Protein AF-0000000065782838 (afdb_homodimer)

pLDDT: mean 94.46, std 4.25, range [70.0, 98.88]

Foldseek 3Di:
DAEEEEEEEQVQLVQFALCQLVLVVVCVVVVYFYAYFYYNVVQLVVQCVVVVHDWDDDLQATQAAPVSQVSRCCCQQPPVQVVVQVSNVVDVFHADEEECVPVNQWAWDCDDCRSPQATATHDGDVVVSVVQSVGHHYYYYQWHAHPPVRDIHGYDRLRVSLVVLLVVLHAYEYADQDFAQDAPNDFALEDEPVRLVVCVVVVSQDHNRNCNLVSVNVSVVRRRNWYFYGHSNDRSVVVCVVVVNSTYYIYDD/DAEEEEEEEQVQLVQFALCQLVLVVVCVVVVYFYAYFYYNVVQLVVQCVVVVHDWDDDLQATQAAPVSQVSRCCCQQVPVQVVVQVSNVVDVFHADEEECVPVNQWAWDCDDCRSPQATATHDGDVVVSVVQSVGHHYYYYQWHAHPPVRDIHGYDRLRVSLVVLLVVLHAYEYADQDFAQDAPNDFALEDEPVRLVVCVVVVSQDHNRNCNLVSVNVSVVRRRNWYFYGHSNDRSVVVCVVVVNSTYYIYDD

Organism: Staphylococcus saprophyticus subsp. saprophyticus (strain ATCC 15305 / DSM 20229 / NCIMB 8711 / NCTC 7292 / S-41) (NCBI:txid342451)

Sequence (506 aa):
MNYIVIKIGGSTLTELHETTIDDIAQLKQQDLHPIIIHGGGPFINQALEQQGVDSLFEDGLRVTTDEVMSITSQILIGKVNPQLVSKMNDENIQSIGLNGIDAKLFDVEPLNEKYGYVGEPININTAVIDHLTEEYIPVIASIGRHKTSRHLYNINADTLAYKIAQTLNAPIYLLSDIPGVMIDNKVKATLNSEHIKNYIEQEQIYGGMIPKVQDAISAIEYGCQKVVIAAGNEAHVVERIRTGKGIGTTIVLMNYIVIKIGGSTLTELHETTIDDIAQLKQQDLHPIIIHGGGPFINQALEQQGVDSLFEDGLRVTTDEVMSITSQILIGKVNPQLVSKMNDENIQSIGLNGIDAKLFDVEPLNEKYGYVGEPININTAVIDHLTEEYIPVIASIGRHKTSRHLYNINADTLAYKIAQTLNAPIYLLSDIPGVMIDNKVKATLNSEHIKNYIEQEQIYGGMIPKVQDAISAIEYGCQKVVIAAGNEAHVVERIRTGKGIGTTIVL

Solvent-accessible surface area (backbone atoms only — not comparable to full-atom values): 25027 Å² total; per-residue (Å²): 130,57,47,34,32,36,33,41,31,32,77,15,64,86,51,44,25,76,41,39,56,54,36,53,48,49,39,44,74,70,70,31,35,50,36,36,28,34,46,38,59,60,60,37,52,52,52,30,55,74,71,72,43,86,86,49,72,57,97,74,34,65,44,20,48,74,70,50,42,54,52,40,41,22,38,32,49,20,43,48,33,51,51,52,26,40,60,44,40,74,41,102,42,38,20,34,48,43,36,19,48,34,51,55,35,23,35,44,43,74,68,49,76,87,31,41,36,26,28,41,76,39,73,70,36,61,68,59,52,56,60,47,43,75,76,28,35,46,34,32,25,42,40,28,31,23,82,83,83,62,46,68,25,48,33,57,35,68,59,46,43,35,52,53,15,18,76,64,50,11,35,34,42,38,26,26,85,44,60,27,55,52,51,94,88,32,67,37,57,64,40,32,63,65,54,49,52,51,32,41,73,68,62,53,42,52,75,62,51,41,60,54,53,52,46,48,48,52,21,42,75,60,40,20,67,38,41,34,32,24,32,29,59,35,77,38,37,59,50,34,54,74,72,63,44,96,61,24,15,34,51,44,125,133,57,48,35,31,36,33,41,29,31,78,16,64,86,51,44,26,76,40,39,54,53,36,52,48,49,38,44,75,70,68,32,36,53,35,37,29,35,46,39,59,63,60,39,53,53,52,31,54,75,70,73,43,88,84,48,70,56,96,73,35,65,45,20,47,74,70,50,42,54,53,40,42,22,38,34,48,21,45,49,32,52,50,53,28,40,60,44,41,74,41,105,40,39,20,33,48,43,36,18,48,32,53,54,35,23,35,42,42,74,68,48,75,89,31,41,38,26,27,42,78,39,73,69,36,61,66,60,54,55,61,47,43,72,73,30,34,46,34,32,26,44,39,28,31,26,81,82,83,62,46,66,25,48,33,57,37,67,58,47,43,36,53,52,15,18,74,65,50,11,34,33,40,39,27,26,84,43,59,27,55,51,50,94,88,31,66,38,59,64,40,31,61,66,54,49,53,50,34,41,74,68,61,53,41,54,74,61,50,42,61,54,53,52,47,47,50,52,21,42,77,60,40,20,68,38,41,34,32,23,31,29,58,36,79,39,38,58,51,34,52,73,72,64,44,95,61,24,15,34,50,46,125

InterPro domains:
  IPR001048 Aspartate/glutamate/uridylate kinase [PF00696] (3-230)
  IPR004662 Acetylglutamate kinase family [PIRSF000728] (2-251)
  IPR004662 Acetylglutamate kinase family [TIGR00761] (4-229)
  IPR036393 Acetylglutamate kinase-like superfamily [G3DSA:3.40.1160.10] (1-252)
  IPR036393 Acetylglutamate kinase-like superfamily [SSF53633] (1-252)
  IPR037528 Acetylglutamate kinase ArgB [MF_00082] (1-246)

Nearest PDB structures (foldseek):
  2rd5-assembly1_B  TM=9.410E-01  e=3.868E-27  Arabidopsis thaliana
  2x2w-assembly1_A  TM=8.677E-01  e=3.237E-22  Escherichia coli BL21(DE3)
  3l86-assembly1_A  TM=9.434E-01  e=1.888E-20  Streptococcus mutans UA159
  3t7b-assembly1_B-2  TM=8.669E-01  e=2.186E-21  Yersinia pestis CO92
  3t7b-assembly1_A-2  TM=8.508E-01  e=1.569E-20  Yersinia pestis CO92

Secondary structure (DSSP, 8-state):
--EEEEEE-HHHHTT--HHHHHHHHHHHHTT-EEEEEE--HHHHHHHHHHTTPPP-EETTEE-B-HHHHHHHHHHIIIIIHHHHHHHHHTTT--EEEE-TTGGG--EEEE--GGGBSEEEEES--HHHHHHHHTT-EEEEESEEE-TTT--EEEE-HHHHHHHHHHHHT--EEEEESSSS-EETTEE-SEE-HHHHHHHHHTTSS-TTHHHHHHHHHHHHHTT---EEEEETTSTTHHHHHHTT-S-SEEE--/--EEEEEE-HHHHTT--HHHHHHHHHHHHTT-EEEEEE--HHHHHHHHHHTTPPP-EETTEE-B-HHHHHHHHHHIIIIIHHHHHHHHHTTT--EEEE-TTGGG--EEEE--GGGBSEEEEES--HHHHHHHHTT-EEEEESEEE-TTT--EEEE-HHHHHHHHHHHHT--EEEEESSSS-EETTEE-SEE-HHHHHHHHHTTSS-TTHHHHHHHHHHHHHTT---EEEEETTSTTHHHHHHTT-S-SEEE--

Structure (mmCIF, N/CA/C/O backbone):
data_AF-0000000065782838-model_v1
#
loop_
_entity.id
_entity.type
_entity.pdbx_description
1 polymer 'Acetylglutamate kinase'
#
loop_
_atom_site.group_PDB
_atom_site.id
_atom_site.type_symbol
_atom_site.label_atom_id
_atom_site.label_alt_id
_atom_site.label_comp_id
_atom_site.label_asym_id
_atom_site.label_entity_id
_atom_site.label_seq_id
_atom_site.pdbx_PDB_ins_code
_atom_site.Cartn_x
_atom_site.Cartn_y
_atom_site.Cartn_z
_atom_site.occupancy
_atom_site.B_iso_or_equiv
_atom_site.auth_seq_id
_atom_site.auth_comp_id
_atom_site.auth_asym_id
_atom_site.auth_atom_id
_atom_site.pdbx_PDB_model_num
ATOM 1 N N . MET A 1 1 ? 20.719 13.578 5.742 1 70 1 MET A N 1
ATOM 2 C CA . MET A 1 1 ? 19.828 13.867 4.617 1 70 1 MET A CA 1
ATOM 3 C C . MET A 1 1 ? 18.859 14.992 4.973 1 70 1 MET A C 1
ATOM 5 O O . MET A 1 1 ? 18.531 15.188 6.145 1 70 1 MET A O 1
ATOM 9 N N . ASN A 1 2 ? 18.594 15.914 4.078 1 92.75 2 ASN A N 1
ATOM 10 C CA . ASN A 1 2 ? 17.734 17.078 4.293 1 92.75 2 ASN A CA 1
ATOM 11 C C . ASN A 1 2 ? 16.266 16.734 4.043 1 92.75 2 ASN A C 1
ATOM 13 O O . ASN A 1 2 ? 15.758 16.922 2.938 1 92.75 2 ASN A O 1
ATOM 17 N N . TYR A 1 3 ? 15.586 16.203 5.113 1 97.69 3 TYR A N 1
ATOM 18 C CA . TYR A 1 3 ? 14.195 15.773 5.031 1 97.69 3 TYR A CA 1
ATOM 19 C C . TYR A 1 3 ? 13.242 16.953 5.223 1 97.69 3 TYR A C 1
ATOM 21 O O . TYR A 1 3 ? 13.562 17.906 5.938 1 97.69 3 TYR A O 1
ATOM 29 N N . ILE A 1 4 ? 12.133 16.875 4.598 1 97.88 4 ILE A N 1
ATOM 30 C CA . ILE A 1 4 ? 10.992 17.75 4.828 1 97.88 4 ILE A CA 1
ATOM 31 C C . ILE A 1 4 ? 9.719 16.922 4.961 1 97.88 4 ILE A C 1
ATOM 33 O O . ILE A 1 4 ? 9.367 16.172 4.047 1 97.88 4 ILE A O 1
ATOM 37 N N . VAL A 1 5 ? 9.047 17.031 6.059 1 98.44 5 VAL A N 1
ATOM 38 C CA . VAL A 1 5 ? 7.801 16.297 6.27 1 98.44 5 VAL A CA 1
ATOM 39 C C . VAL A 1 5 ? 6.613 17.172 5.891 1 98.44 5 VAL A C 1
ATOM 41 O O . VAL A 1 5 ? 6.512 18.328 6.328 1 98.44 5 VAL A O 1
ATOM 44 N N . ILE A 1 6 ? 5.766 16.703 5.027 1 98.25 6 ILE A N 1
ATOM 45 C CA . ILE A 1 6 ? 4.57 17.422 4.59 1 98.25 6 ILE A CA 1
ATOM 46 C C . ILE A 1 6 ? 3.332 16.578 4.891 1 98.25 6 ILE A C 1
ATOM 48 O O . ILE A 1 6 ? 3.201 15.453 4.398 1 98.25 6 ILE A O 1
ATOM 52 N N . LYS A 1 7 ? 2.498 17.094 5.719 1 98.06 7 LYS A N 1
ATOM 53 C CA . LYS A 1 7 ? 1.219 16.453 6 1 98.06 7 LYS A CA 1
ATOM 54 C C . LYS A 1 7 ? 0.087 17.109 5.223 1 98.06 7 LYS A C 1
ATOM 56 O O . LYS A 1 7 ? -0.084 18.344 5.277 1 98.06 7 LYS A O 1
ATOM 61 N N . ILE A 1 8 ? -0.619 16.328 4.5 1 97.44 8 ILE A N 1
ATOM 62 C CA . ILE A 1 8 ? -1.781 16.797 3.76 1 97.44 8 ILE A CA 1
ATOM 63 C C . ILE A 1 8 ? -3.061 16.297 4.422 1 97.44 8 ILE A C 1
ATOM 65 O O . ILE A 1 8 ? -3.334 15.094 4.422 1 97.44 8 ILE A O 1
ATOM 69 N N . GLY A 1 9 ? -3.832 17.234 4.902 1 94.12 9 GLY A N 1
ATOM 70 C CA . GLY A 1 9 ? -5.078 16.875 5.559 1 94.12 9 GLY A CA 1
ATOM 71 C C . GLY A 1 9 ? -6.086 16.234 4.621 1 94.12 9 GLY A C 1
ATOM 72 O O . GLY A 1 9 ? -6.133 16.562 3.434 1 94.12 9 GLY A O 1
ATOM 73 N N . GLY A 1 10 ? -6.934 15.352 5.184 1 90.31 10 GLY A N 1
ATOM 74 C CA . GLY A 1 10 ? -7.957 14.688 4.391 1 90.31 10 GLY A CA 1
ATOM 75 C C . GLY A 1 10 ? -8.906 15.656 3.709 1 90.31 10 GLY A C 1
ATOM 76 O O . GLY A 1 10 ? -9.242 15.484 2.535 1 90.31 10 GLY A O 1
ATOM 77 N N . SER A 1 11 ? -9.289 16.656 4.434 1 87.56 11 SER A N 1
ATOM 78 C CA . SER A 1 11 ? -10.219 17.656 3.904 1 87.56 11 SER A CA 1
ATOM 79 C C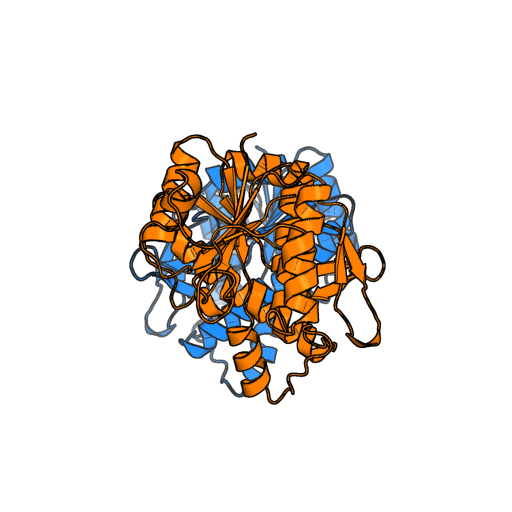 . SER A 1 11 ? -9.57 18.5 2.824 1 87.56 11 SER A C 1
ATOM 81 O O . SER A 1 11 ? -10.258 19.156 2.037 1 87.56 11 SER A O 1
ATOM 83 N N . THR A 1 12 ? -8.25 18.5 2.854 1 90 12 THR A N 1
ATOM 84 C CA . THR A 1 12 ? -7.492 19.344 1.938 1 90 12 THR A CA 1
ATOM 85 C C . THR A 1 12 ? -7.168 18.594 0.651 1 90 12 THR A C 1
ATOM 87 O O . THR A 1 12 ? -6.867 19.203 -0.374 1 90 12 THR A O 1
ATOM 90 N N . LEU A 1 13 ? -7.273 17.328 0.635 1 90.94 13 LEU A N 1
ATOM 91 C CA . LEU A 1 13 ? -6.852 16.5 -0.49 1 90.94 13 LEU A CA 1
ATOM 92 C C . LEU A 1 13 ? -7.641 16.844 -1.747 1 90.94 13 LEU A C 1
ATOM 94 O O . LEU A 1 13 ? -7.086 16.859 -2.85 1 90.94 13 LEU A O 1
ATOM 98 N N . THR A 1 14 ? -8.945 17.172 -1.581 1 88.25 14 THR A N 1
ATOM 99 C CA . THR A 1 14 ? -9.805 17.438 -2.729 1 88.25 14 THR A CA 1
ATOM 100 C C . THR A 1 14 ? -9.594 18.875 -3.227 1 88.25 14 THR A C 1
ATOM 102 O O . THR A 1 14 ? -9.922 19.188 -4.375 1 88.25 14 THR A O 1
ATOM 105 N N . GLU A 1 15 ? -9.047 19.75 -2.346 1 91.19 15 GLU A N 1
ATOM 106 C CA . GLU A 1 15 ? -8.875 21.156 -2.703 1 91.19 15 GLU A CA 1
ATOM 107 C C . GLU A 1 15 ? -7.402 21.547 -2.736 1 91.19 15 GLU A C 1
ATOM 109 O O . GLU A 1 15 ? -7.066 22.734 -2.703 1 91.19 15 GLU A O 1
ATOM 114 N N . LEU A 1 16 ? -6.605 20.531 -2.707 1 93.19 16 LEU A N 1
ATOM 115 C CA . LEU A 1 16 ? -5.172 20.781 -2.77 1 93.19 16 LEU A CA 1
ATOM 116 C C . LEU A 1 16 ? -4.809 21.531 -4.051 1 93.19 16 LEU A C 1
ATOM 118 O O . LEU A 1 16 ? -5.188 21.109 -5.145 1 93.19 16 LEU A O 1
ATOM 122 N N . HIS A 1 17 ? -4.164 22.625 -3.893 1 93.25 17 HIS A N 1
ATOM 123 C CA . HIS A 1 17 ? -3.785 23.375 -5.082 1 93.25 17 HIS A CA 1
ATOM 124 C C . HIS A 1 17 ? -2.869 22.562 -5.988 1 93.25 17 HIS A C 1
ATOM 126 O O . HIS A 1 17 ? -1.977 21.859 -5.504 1 93.25 17 HIS A O 1
ATOM 132 N N . GLU A 1 18 ? -2.979 22.656 -7.219 1 90.12 18 GLU A N 1
ATOM 133 C CA . GLU A 1 18 ? -2.266 21.828 -8.188 1 90.12 18 GLU A CA 1
ATOM 134 C C . GLU A 1 18 ? -0.762 22.078 -8.125 1 90.12 18 GLU A C 1
ATOM 136 O O . GLU A 1 18 ? 0.031 21.156 -8.359 1 90.12 18 GLU A O 1
ATOM 141 N N . THR A 1 19 ? -0.393 23.281 -7.672 1 95.25 19 THR A N 1
ATOM 142 C CA . THR A 1 19 ? 1.021 23.641 -7.668 1 95.25 19 THR A CA 1
ATOM 143 C C . THR A 1 19 ? 1.737 23 -6.484 1 95.25 19 THR A C 1
ATOM 145 O O . THR A 1 19 ? 2.969 23 -6.418 1 95.25 19 THR A O 1
ATOM 148 N N . THR A 1 20 ? 0.929 22.453 -5.531 1 95.44 20 THR A N 1
ATOM 149 C CA . THR A 1 20 ? 1.546 21.812 -4.379 1 95.44 20 THR A CA 1
ATOM 150 C C . THR A 1 20 ? 2.426 20.641 -4.82 1 95.44 20 THR A C 1
ATOM 152 O O . THR A 1 20 ? 3.549 20.484 -4.34 1 95.44 20 THR A O 1
ATOM 155 N N . ILE A 1 21 ? 1.979 19.906 -5.738 1 94.31 21 ILE A N 1
ATOM 156 C CA . ILE A 1 21 ? 2.713 18.734 -6.23 1 94.31 21 ILE A CA 1
ATOM 157 C C . ILE A 1 21 ? 3.951 19.203 -6.996 1 94.31 21 ILE A C 1
ATOM 159 O O . ILE A 1 21 ? 5.02 18.594 -6.879 1 94.31 21 ILE A O 1
ATOM 163 N N . ASP A 1 22 ? 3.795 20.25 -7.73 1 94.62 22 ASP A N 1
ATOM 164 C CA . ASP A 1 22 ? 4.938 20.844 -8.422 1 94.62 22 ASP A CA 1
ATOM 165 C C . ASP A 1 22 ? 6.016 21.281 -7.426 1 94.62 22 ASP A C 1
ATOM 167 O O . ASP A 1 22 ? 7.207 21.062 -7.664 1 94.62 22 ASP A O 1
ATOM 171 N N . ASP A 1 23 ? 5.559 21.906 -6.398 1 95.75 23 ASP A N 1
ATOM 172 C CA . ASP A 1 23 ? 6.484 22.344 -5.355 1 95.75 23 ASP A CA 1
ATOM 173 C C . ASP A 1 23 ? 7.246 21.156 -4.762 1 95.75 23 ASP A C 1
ATOM 175 O O . ASP A 1 23 ? 8.453 21.25 -4.527 1 95.75 23 ASP A O 1
ATOM 179 N N . ILE A 1 24 ? 6.551 20.109 -4.508 1 95.44 24 ILE A N 1
ATOM 180 C CA . ILE A 1 24 ? 7.141 18.906 -3.914 1 95.44 24 ILE A CA 1
ATOM 181 C C . ILE A 1 24 ? 8.156 18.297 -4.875 1 95.44 24 ILE A C 1
ATOM 183 O O . ILE A 1 24 ? 9.25 17.891 -4.461 1 95.44 24 ILE A O 1
ATOM 187 N N . ALA A 1 25 ? 7.824 18.281 -6.141 1 93.5 25 ALA A N 1
ATOM 188 C CA . ALA A 1 25 ? 8.742 17.797 -7.164 1 93.5 25 ALA A CA 1
ATOM 189 C C . ALA A 1 25 ? 10.039 18.594 -7.176 1 93.5 25 ALA A C 1
ATOM 191 O O . ALA A 1 25 ? 11.125 18.047 -7.34 1 93.5 25 ALA A O 1
ATOM 192 N N . GLN A 1 26 ? 9.875 19.875 -6.992 1 93.81 26 GLN A N 1
ATOM 193 C CA . GLN A 1 26 ? 11.031 20.766 -7.008 1 93.81 26 GLN A CA 1
ATOM 194 C C . GLN A 1 26 ? 11.938 20.5 -5.812 1 93.81 26 GLN A C 1
ATOM 196 O O . GLN A 1 26 ? 13.156 20.641 -5.914 1 93.81 26 GLN A O 1
ATOM 201 N N . LEU A 1 27 ? 11.328 20.156 -4.66 1 94.69 27 LEU A N 1
ATOM 202 C CA . LEU A 1 27 ? 12.141 19.812 -3.496 1 94.69 27 LEU A CA 1
ATOM 203 C C . LEU A 1 27 ? 13.086 18.656 -3.814 1 94.69 27 LEU A C 1
ATOM 205 O O . LEU A 1 27 ? 14.273 18.719 -3.49 1 94.69 27 LEU A O 1
ATOM 209 N N . LYS A 1 28 ? 12.516 17.656 -4.418 1 91.94 28 LYS A N 1
ATOM 210 C CA . LYS A 1 28 ? 13.305 16.469 -4.766 1 91.94 28 LYS A CA 1
ATOM 211 C C . LYS A 1 28 ? 14.422 16.828 -5.742 1 91.94 28 LYS A C 1
ATOM 213 O O . LYS A 1 28 ? 15.547 16.328 -5.621 1 91.94 28 LYS A O 1
ATOM 218 N N . GLN A 1 29 ? 14.133 17.688 -6.656 1 90.38 29 GLN A N 1
ATOM 219 C CA . GLN A 1 29 ? 15.117 18.125 -7.641 1 90.38 29 GLN A CA 1
ATOM 220 C C . GLN A 1 29 ? 16.25 18.891 -6.977 1 90.38 29 GLN A C 1
ATOM 222 O O . GLN A 1 29 ? 17.375 18.938 -7.492 1 90.38 29 GLN A O 1
ATOM 227 N N . GLN A 1 30 ? 16.016 19.5 -5.844 1 92.38 30 GLN A N 1
ATOM 228 C CA . GLN A 1 30 ? 17 20.281 -5.098 1 92.38 30 GLN A CA 1
ATOM 229 C C . GLN A 1 30 ? 17.719 19.406 -4.066 1 92.38 30 GLN A C 1
ATOM 231 O O . GLN A 1 30 ? 18.328 19.922 -3.133 1 92.38 30 GLN A O 1
ATOM 236 N N . ASP A 1 31 ? 17.547 18.094 -4.176 1 91.94 31 ASP A N 1
ATOM 237 C CA . ASP A 1 31 ? 18.219 17.078 -3.348 1 91.94 31 ASP A CA 1
ATOM 238 C C . ASP A 1 31 ? 17.703 17.125 -1.911 1 91.94 31 ASP A C 1
ATOM 240 O O . ASP A 1 31 ? 18.453 16.922 -0.964 1 91.94 31 ASP A O 1
ATOM 244 N N . LEU A 1 32 ? 16.484 17.641 -1.789 1 95.19 32 LEU A N 1
ATOM 245 C CA . LEU A 1 32 ? 15.758 17.484 -0.535 1 95.19 32 LEU A CA 1
ATOM 246 C C . LEU A 1 32 ? 14.898 16.219 -0.56 1 95.19 32 LEU A C 1
ATOM 248 O O . LEU A 1 32 ? 14.695 15.625 -1.619 1 95.19 32 LEU A O 1
ATOM 252 N N . HIS A 1 33 ? 14.5 15.766 0.561 1 97.19 33 HIS A N 1
ATOM 253 C CA . HIS A 1 33 ? 13.805 14.492 0.68 1 97.19 33 HIS A CA 1
ATOM 254 C C . HIS A 1 33 ? 12.453 14.656 1.364 1 97.19 33 HIS A C 1
ATOM 256 O O . HIS A 1 33 ? 12.336 14.461 2.576 1 97.19 33 HIS A O 1
ATOM 262 N N . PRO A 1 34 ? 11.438 15.023 0.542 1 97.94 34 PRO A N 1
ATOM 263 C CA . PRO A 1 34 ? 10.102 15.164 1.125 1 97.94 34 PRO A CA 1
ATOM 264 C C . PRO A 1 34 ? 9.477 13.82 1.501 1 97.94 34 PRO A C 1
ATOM 266 O O . PRO A 1 34 ? 9.672 12.828 0.796 1 97.94 34 PRO A O 1
ATOM 269 N N . ILE A 1 35 ? 8.82 13.773 2.574 1 98.69 35 ILE A N 1
ATOM 270 C CA . ILE A 1 35 ? 8.008 12.664 3.066 1 98.69 35 ILE A CA 1
ATOM 271 C C . ILE A 1 35 ? 6.57 13.133 3.27 1 98.69 35 ILE A C 1
ATOM 273 O O . ILE A 1 35 ? 6.316 14.086 4.004 1 98.69 35 ILE A O 1
ATOM 277 N N . ILE A 1 36 ? 5.637 12.477 2.631 1 98.56 36 ILE A N 1
ATOM 278 C CA . ILE A 1 36 ? 4.246 12.922 2.65 1 98.56 36 ILE A CA 1
ATOM 279 C C . ILE A 1 36 ? 3.432 12.023 3.58 1 98.56 36 ILE A C 1
ATOM 281 O O . ILE A 1 36 ? 3.525 10.797 3.508 1 98.56 36 ILE A O 1
ATOM 285 N N . ILE A 1 37 ? 2.752 12.586 4.488 1 98.69 37 ILE A N 1
ATOM 286 C CA . ILE A 1 37 ? 1.753 11.906 5.309 1 98.69 37 ILE A CA 1
ATOM 287 C C . ILE A 1 37 ? 0.365 12.461 4.992 1 98.69 37 ILE A C 1
ATOM 289 O O . ILE A 1 37 ? 0.19 13.672 4.855 1 98.69 37 ILE A O 1
ATOM 293 N N . HIS A 1 38 ? -0.56 11.586 4.82 1 98.19 38 HIS A N 1
ATOM 294 C CA . HIS A 1 38 ? -1.877 12.102 4.477 1 98.19 38 HIS A CA 1
ATOM 295 C C . HIS A 1 38 ? -2.938 11.617 5.461 1 98.19 38 HIS A C 1
ATOM 297 O O . HIS A 1 38 ? -2.787 10.547 6.062 1 98.19 38 HIS A O 1
ATOM 303 N N . GLY A 1 39 ? -3.98 12.438 5.602 1 96 39 GLY A N 1
ATOM 304 C CA . GLY A 1 39 ? -5.195 12.023 6.281 1 96 39 GLY A CA 1
ATOM 305 C C . GLY A 1 39 ? -6.223 11.414 5.344 1 96 39 GLY A C 1
ATOM 306 O O . GLY A 1 39 ? -5.875 10.891 4.289 1 96 39 GLY A O 1
ATOM 307 N N . GLY A 1 40 ? -7.469 11.359 5.852 1 96.12 40 GLY A N 1
ATOM 308 C CA . GLY A 1 40 ? -8.523 10.828 5.012 1 96.12 40 GLY A CA 1
ATOM 309 C C . GLY A 1 40 ? -9.891 10.859 5.672 1 96.12 40 GLY A C 1
ATOM 310 O O . GLY A 1 40 ? -10.781 10.086 5.309 1 96.12 40 GLY A O 1
ATOM 311 N N . GLY A 1 41 ? -10.078 11.734 6.656 1 94.56 41 GLY A N 1
ATOM 312 C CA . GLY A 1 41 ? -11.281 11.789 7.477 1 94.56 41 GLY A CA 1
ATOM 313 C C . GLY A 1 41 ? -12.555 11.789 6.66 1 94.56 41 GLY A C 1
ATOM 314 O O . GLY A 1 41 ? -13.422 10.93 6.863 1 94.56 41 GLY A O 1
ATOM 315 N N . PRO A 1 42 ? -12.719 12.766 5.738 1 94.81 42 PRO A N 1
ATOM 316 C CA . PRO A 1 42 ? -13.945 12.828 4.949 1 94.81 42 PRO A CA 1
ATOM 317 C C . PRO A 1 42 ? -14.227 11.539 4.18 1 94.81 42 PRO A C 1
ATOM 319 O O . PRO A 1 42 ? -15.383 11.133 4.043 1 94.81 42 PRO A O 1
ATOM 322 N N . PHE A 1 43 ? -13.203 10.867 3.697 1 95.56 43 PHE A N 1
ATOM 323 C CA . PHE A 1 43 ? -13.359 9.641 2.926 1 95.56 43 PHE A CA 1
ATOM 324 C C . PHE A 1 43 ? -13.773 8.484 3.826 1 95.56 43 PHE A C 1
ATOM 326 O O . PHE A 1 43 ? -14.586 7.645 3.434 1 95.56 43 PHE A O 1
ATOM 333 N N . ILE A 1 44 ? -13.141 8.445 4.984 1 96.75 44 ILE A N 1
ATOM 334 C CA . ILE A 1 44 ? -13.531 7.434 5.961 1 96.75 44 ILE A CA 1
ATOM 335 C C . ILE A 1 44 ? -14.992 7.625 6.348 1 96.75 44 ILE A C 1
ATOM 337 O O . ILE A 1 44 ? -15.766 6.664 6.379 1 96.75 44 ILE A O 1
ATOM 341 N N . ASN A 1 45 ? -15.383 8.914 6.609 1 96.56 45 ASN A N 1
ATOM 342 C CA . ASN A 1 45 ? -16.766 9.219 6.977 1 96.56 45 ASN A CA 1
ATOM 343 C C . ASN A 1 45 ? -17.75 8.75 5.906 1 96.56 45 ASN A C 1
ATOM 345 O O . ASN A 1 45 ? -18.766 8.141 6.223 1 96.56 45 ASN A O 1
ATOM 349 N N . GLN A 1 46 ? -17.453 9.07 4.699 1 95.31 46 GLN A N 1
ATOM 350 C CA . GLN A 1 46 ? -18.312 8.688 3.588 1 95.31 46 GLN A CA 1
ATOM 351 C C . GLN A 1 46 ? -18.453 7.168 3.5 1 95.31 46 GLN A C 1
ATOM 353 O O . GLN A 1 46 ? -19.562 6.652 3.285 1 95.31 46 GLN A O 1
ATOM 358 N N . ALA A 1 47 ? -17.344 6.438 3.625 1 93.81 47 ALA A N 1
ATOM 359 C CA . ALA A 1 47 ? -17.375 4.98 3.539 1 93.81 47 ALA A CA 1
ATOM 360 C C . ALA A 1 47 ? -18.172 4.375 4.684 1 93.81 47 ALA A C 1
ATOM 362 O O . ALA A 1 47 ? -18.953 3.434 4.48 1 93.81 47 ALA A O 1
ATOM 363 N N . LEU A 1 48 ? -17.969 4.895 5.926 1 96.31 48 LEU A N 1
ATOM 364 C CA . LEU A 1 48 ? -18.719 4.426 7.082 1 96.31 48 LEU A CA 1
ATOM 365 C C . LEU A 1 48 ? -20.219 4.633 6.871 1 96.31 48 LEU A C 1
ATOM 367 O O . LEU A 1 48 ? -21.016 3.723 7.117 1 96.31 48 LEU A O 1
ATOM 371 N N . GLU A 1 49 ? -20.562 5.789 6.367 1 96.06 49 GLU A N 1
ATOM 372 C CA . GLU A 1 49 ? -21.969 6.102 6.094 1 96.06 49 GLU A CA 1
ATOM 373 C C . GLU A 1 49 ? -22.547 5.145 5.062 1 96.06 49 GLU A C 1
ATOM 375 O O . GLU A 1 49 ? -23.656 4.621 5.246 1 96.06 49 GLU A O 1
ATOM 380 N N . GLN A 1 50 ? -21.875 4.914 4.031 1 90.81 50 GLN A N 1
ATOM 381 C CA . GLN A 1 50 ? -22.328 4.043 2.949 1 90.81 50 GLN A CA 1
ATOM 382 C C . GLN A 1 50 ? -22.547 2.617 3.443 1 90.81 50 GLN A C 1
ATOM 384 O O . GLN A 1 50 ? -23.391 1.894 2.926 1 90.81 50 GLN A O 1
ATOM 389 N N . GLN A 1 51 ? -21.781 2.24 4.402 1 90.94 51 GLN A N 1
ATOM 390 C CA . GLN A 1 51 ? -21.859 0.871 4.898 1 90.94 51 GLN A CA 1
ATOM 391 C C . GLN A 1 51 ? -22.75 0.783 6.133 1 90.94 51 GLN A C 1
ATOM 393 O O . GLN A 1 51 ? -22.859 -0.278 6.754 1 90.94 51 GLN A O 1
ATOM 398 N N . GLY A 1 52 ? -23.281 1.893 6.598 1 93.56 52 GLY A N 1
ATOM 399 C CA . GLY A 1 52 ? -24.203 1.939 7.719 1 93.56 52 GLY A CA 1
ATOM 400 C C . GLY A 1 52 ? -23.516 1.815 9.062 1 93.56 52 GLY A C 1
ATOM 401 O O . GLY A 1 52 ? -24.094 1.295 10.016 1 93.56 52 GLY A O 1
ATOM 402 N N . VAL A 1 53 ? -22.281 2.17 9.133 1 95.38 53 VAL A N 1
ATOM 403 C CA . VAL A 1 53 ? -21.5 2.113 10.367 1 95.38 53 VAL A CA 1
ATOM 404 C C . VAL A 1 53 ? -21.406 3.508 10.984 1 95.38 53 VAL A C 1
ATOM 406 O O . VAL A 1 53 ? -21.094 4.477 10.297 1 95.38 53 VAL A O 1
ATOM 409 N N . ASP A 1 54 ? -21.688 3.66 12.25 1 94.5 54 ASP A N 1
ATOM 410 C CA . ASP A 1 54 ? -21.672 4.953 12.93 1 94.5 54 ASP A CA 1
ATOM 411 C C . ASP A 1 54 ? -20.25 5.469 13.086 1 94.5 54 ASP A C 1
ATOM 413 O O . ASP A 1 54 ? -19.328 4.695 13.367 1 94.5 54 ASP A O 1
ATOM 417 N N . SER A 1 55 ? -20.141 6.727 12.844 1 92.81 55 SER A N 1
ATOM 418 C CA . SER A 1 55 ? -18.891 7.418 13.125 1 92.81 55 SER A CA 1
ATOM 419 C C . SER A 1 55 ? -18.953 8.164 14.453 1 92.81 55 SER A C 1
ATOM 421 O O . SER A 1 55 ? -19.812 9.039 14.633 1 92.81 55 SER A O 1
ATOM 423 N N . LEU A 1 56 ? -18.125 7.809 15.406 1 94.56 56 LEU A N 1
ATOM 424 C CA . LEU A 1 56 ? -18.078 8.445 16.719 1 94.56 56 LEU A CA 1
ATOM 425 C C . LEU A 1 56 ? -16.703 9.047 16.984 1 94.56 56 LEU A C 1
ATOM 427 O O . LEU A 1 56 ? -15.68 8.445 16.641 1 94.56 56 LEU A O 1
ATOM 431 N N . PHE A 1 57 ? -16.719 10.18 17.594 1 92.75 57 PHE A N 1
ATOM 432 C CA . PHE A 1 57 ? -15.484 10.844 18.016 1 92.75 57 PHE A CA 1
ATOM 433 C C . PHE A 1 57 ? -15.492 11.117 19.516 1 92.75 57 PHE A C 1
ATOM 435 O O . PHE A 1 57 ? -16.531 11.484 20.078 1 92.75 57 PHE A O 1
ATOM 442 N N . GLU A 1 58 ? -14.383 10.867 20.094 1 91.31 58 GLU A N 1
ATOM 443 C CA . GLU A 1 58 ? -14.133 11.18 21.484 1 91.31 58 GLU A CA 1
ATOM 444 C C . GLU A 1 58 ? -12.766 11.844 21.672 1 91.31 58 GLU A C 1
ATOM 446 O O . GLU A 1 58 ? -11.75 11.328 21.219 1 91.31 58 GLU A O 1
ATOM 451 N N . ASP A 1 59 ? -12.711 13.055 22.266 1 84.88 59 ASP A N 1
ATOM 452 C CA . ASP A 1 59 ? -11.484 13.812 22.5 1 84.88 59 ASP A CA 1
ATOM 453 C C . ASP A 1 59 ? -10.766 14.141 21.203 1 84.88 59 ASP A C 1
ATOM 455 O O . ASP A 1 59 ? -9.539 14.086 21.125 1 84.88 59 ASP A O 1
ATOM 459 N N . GLY A 1 60 ? -11.523 14.273 20.141 1 83.88 60 GLY A N 1
ATOM 460 C CA . GLY A 1 60 ? -10.969 14.648 18.859 1 83.88 60 GLY A CA 1
ATOM 461 C C . GLY A 1 60 ? -10.445 13.469 18.062 1 83.88 60 GLY A C 1
ATOM 462 O O . GLY A 1 60 ? -9.891 13.641 16.969 1 83.88 60 GLY A O 1
ATOM 463 N N . LEU A 1 61 ? -10.656 12.289 18.641 1 91.38 61 LEU A N 1
ATOM 464 C CA . LEU A 1 61 ? -10.164 11.078 18 1 91.38 61 LEU A CA 1
ATOM 465 C C . LEU A 1 61 ? -11.32 10.203 17.531 1 91.38 61 LEU A C 1
ATOM 467 O O . LEU A 1 61 ? -12.336 10.078 18.219 1 91.38 61 LEU A O 1
ATOM 471 N N . ARG A 1 62 ? -11.164 9.648 16.406 1 94.12 62 ARG A N 1
ATOM 472 C CA . ARG A 1 62 ? -12.18 8.711 15.922 1 94.12 62 ARG A CA 1
ATOM 473 C C . ARG A 1 62 ? -12.164 7.422 16.734 1 94.12 62 ARG A C 1
ATOM 475 O O . ARG A 1 62 ? -11.156 6.711 16.766 1 94.12 62 ARG A O 1
ATOM 482 N N . VAL A 1 63 ? -13.273 7.199 17.406 1 97.31 63 VAL A N 1
ATOM 483 C CA . VAL A 1 63 ? -13.398 5.906 18.078 1 97.31 63 VAL A CA 1
ATOM 484 C C . VAL A 1 63 ? -13.375 4.785 17.031 1 97.31 63 VAL A C 1
ATOM 486 O O . VAL A 1 63 ? -14.188 4.777 16.109 1 97.31 63 VAL A O 1
ATOM 489 N N . THR A 1 64 ? -12.453 3.848 17.172 1 98.06 64 THR A N 1
ATOM 490 C CA . THR A 1 64 ? -12.195 2.881 16.125 1 98.06 64 THR A CA 1
ATOM 491 C C . THR A 1 64 ? -12.461 1.46 16.609 1 98.06 64 THR A C 1
ATOM 493 O O . THR A 1 64 ? -11.57 0.811 17.156 1 98.06 64 THR A O 1
ATOM 496 N N . THR A 1 65 ? -13.664 0.971 16.375 1 97.94 65 THR A N 1
ATOM 497 C CA . THR A 1 65 ? -14.008 -0.429 16.609 1 97.94 65 THR A CA 1
ATOM 498 C C . THR A 1 65 ? -13.391 -1.318 15.531 1 97.94 65 THR A C 1
ATOM 500 O O . THR A 1 65 ? -12.758 -0.823 14.602 1 97.94 65 THR A O 1
ATOM 503 N N . ASP A 1 66 ? -13.586 -2.607 15.656 1 96.38 66 ASP A N 1
ATOM 504 C CA . ASP A 1 66 ? -13.062 -3.539 14.664 1 96.38 66 ASP A CA 1
ATOM 505 C C . ASP A 1 66 ? -13.609 -3.219 13.273 1 96.38 66 ASP A C 1
ATOM 507 O O . ASP A 1 66 ? -12.859 -3.211 12.289 1 96.38 66 ASP A O 1
ATOM 511 N N . GLU A 1 67 ? -14.883 -2.973 13.219 1 95.56 67 GLU A N 1
ATOM 512 C CA . GLU A 1 67 ? -15.539 -2.664 11.953 1 95.56 67 GLU A CA 1
ATOM 513 C C . GLU A 1 67 ? -15.031 -1.347 11.375 1 95.56 67 GLU A C 1
ATOM 515 O O . GLU A 1 67 ? -14.742 -1.259 10.18 1 95.56 67 GLU A O 1
ATOM 520 N N . VAL A 1 68 ? -14.883 -0.315 12.234 1 97.69 68 VAL A N 1
ATOM 521 C CA . VAL A 1 68 ? -14.383 0.991 11.812 1 97.69 68 VAL A CA 1
ATOM 522 C C . VAL A 1 68 ? -12.938 0.866 11.336 1 97.69 68 VAL A C 1
ATOM 524 O O . VAL A 1 68 ? -12.547 1.494 10.352 1 97.69 68 VAL A O 1
ATOM 527 N N . MET A 1 69 ? -12.18 0.004 11.992 1 97.38 69 MET A N 1
ATOM 528 C CA . MET A 1 69 ? -10.773 -0.199 11.633 1 97.38 69 MET A CA 1
ATOM 529 C C . MET A 1 69 ? -10.656 -0.803 10.242 1 97.38 69 MET A C 1
ATOM 531 O O . MET A 1 69 ? -9.82 -0.374 9.445 1 97.38 69 MET A O 1
ATOM 535 N N . SER A 1 70 ? -11.445 -1.776 10 1 94.5 70 SER A N 1
ATOM 536 C CA . SER A 1 70 ? -11.43 -2.43 8.695 1 94.5 70 SER A CA 1
ATOM 537 C C . SER A 1 70 ? -11.727 -1.438 7.578 1 94.5 70 SER A C 1
ATOM 539 O O . SER A 1 70 ? -11.008 -1.386 6.582 1 94.5 70 SER A O 1
ATOM 541 N N . ILE A 1 71 ? -12.719 -0.628 7.742 1 94.88 71 ILE A N 1
ATOM 542 C CA . ILE A 1 71 ? -13.133 0.352 6.742 1 94.88 71 ILE A CA 1
ATOM 543 C C . ILE A 1 71 ? -12.07 1.438 6.617 1 94.88 71 ILE A C 1
ATOM 545 O O . ILE A 1 71 ? -11.68 1.812 5.504 1 94.88 71 ILE A O 1
ATOM 549 N N . THR A 1 72 ? -11.562 1.893 7.77 1 97.31 72 THR A N 1
ATOM 550 C CA . THR A 1 72 ? -10.555 2.951 7.801 1 97.31 72 THR A CA 1
ATOM 551 C C . THR A 1 72 ? -9.289 2.516 7.074 1 97.31 72 THR A C 1
ATOM 553 O O . THR A 1 72 ? -8.758 3.256 6.246 1 97.31 72 THR A O 1
ATOM 556 N N . SER A 1 73 ? -8.844 1.325 7.355 1 97 73 SER A N 1
ATOM 557 C CA . SER A 1 73 ? -7.629 0.818 6.727 1 97 73 SER A CA 1
ATOM 558 C C . SER A 1 73 ? -7.801 0.679 5.219 1 97 73 SER A C 1
ATOM 560 O O . SER A 1 73 ? -6.934 1.094 4.449 1 97 73 SER A O 1
ATOM 562 N N . GLN A 1 74 ? -8.914 0.114 4.773 1 94.56 74 GLN A N 1
ATOM 563 C CA . GLN A 1 74 ? -9.18 -0.079 3.352 1 94.56 74 GLN A CA 1
ATOM 564 C C . GLN A 1 74 ? -9.242 1.257 2.617 1 94.56 74 GLN A C 1
ATOM 566 O O . GLN A 1 74 ? -8.742 1.378 1.497 1 94.56 74 GLN A O 1
ATOM 571 N N . ILE A 1 75 ? -9.805 2.236 3.309 1 96.5 75 ILE A N 1
ATOM 572 C CA . ILE A 1 75 ? -9.992 3.531 2.664 1 96.5 75 ILE A CA 1
ATOM 573 C C . ILE A 1 75 ? -8.664 4.277 2.596 1 96.5 75 ILE A C 1
ATOM 575 O O . ILE A 1 75 ? -8.281 4.785 1.54 1 96.5 75 ILE A O 1
ATOM 579 N N . LEU A 1 76 ? -7.922 4.328 3.691 1 98.31 76 LEU A N 1
ATOM 580 C CA . LEU A 1 76 ? -6.676 5.086 3.717 1 98.31 76 LEU A CA 1
ATOM 581 C C . LEU A 1 76 ? -5.621 4.43 2.834 1 98.31 76 LEU A C 1
ATOM 583 O O . LEU A 1 76 ? -4.961 5.105 2.039 1 98.31 76 LEU A O 1
ATOM 587 N N . ILE A 1 77 ? -5.492 3.115 2.893 1 98.25 77 ILE A N 1
ATOM 588 C CA . ILE A 1 77 ? -4.445 2.391 2.182 1 98.25 77 ILE A CA 1
ATOM 589 C C . ILE A 1 77 ? -4.891 2.119 0.747 1 98.25 77 ILE A C 1
ATOM 591 O O . ILE A 1 77 ? -4.09 2.227 -0.188 1 98.25 77 ILE A O 1
ATOM 595 N N . GLY A 1 78 ? -6.152 1.862 0.579 1 97 78 GLY A N 1
ATOM 596 C CA . GLY A 1 78 ? -6.613 1.315 -0.687 1 97 78 GLY A CA 1
ATOM 597 C C . GLY A 1 78 ? -7.215 2.363 -1.605 1 97 78 GLY A C 1
ATOM 598 O O . GLY A 1 78 ? -7.391 2.121 -2.801 1 97 78 GLY A O 1
ATOM 599 N N . LYS A 1 79 ? -7.543 3.496 -1.101 1 96.06 79 LYS A N 1
ATOM 600 C CA . LYS A 1 79 ? -8.195 4.512 -1.92 1 96.06 79 LYS A CA 1
ATOM 601 C C . LYS A 1 79 ? -7.449 5.84 -1.848 1 96.06 79 LYS A C 1
ATOM 603 O O . LYS A 1 79 ? -6.965 6.344 -2.863 1 96.06 79 LYS A O 1
ATOM 608 N N . VAL A 1 80 ? -7.273 6.371 -0.671 1 97.31 80 VAL A N 1
ATOM 609 C CA . VAL A 1 80 ? -6.734 7.719 -0.522 1 97.31 80 VAL A CA 1
ATOM 610 C C . VAL A 1 80 ? -5.254 7.723 -0.899 1 97.31 80 VAL A C 1
ATOM 612 O O . VAL A 1 80 ? -4.812 8.562 -1.689 1 97.31 80 VAL A O 1
ATOM 615 N N . ASN A 1 81 ? -4.512 6.797 -0.317 1 98.31 81 ASN A N 1
ATOM 616 C CA . ASN A 1 81 ? -3.072 6.738 -0.544 1 98.31 81 ASN A CA 1
ATOM 617 C C . ASN A 1 81 ? -2.744 6.559 -2.023 1 98.31 81 ASN A C 1
ATOM 619 O O . ASN A 1 81 ? -2.016 7.363 -2.605 1 98.31 81 ASN A O 1
ATOM 623 N N . PRO A 1 82 ? -3.328 5.527 -2.697 1 97.19 82 PRO A N 1
ATOM 624 C CA . PRO A 1 82 ? -3.002 5.359 -4.117 1 97.19 82 PRO A CA 1
ATOM 625 C C . PRO A 1 82 ? -3.414 6.562 -4.961 1 97.19 82 PRO A C 1
ATOM 627 O O . PRO A 1 82 ? -2.762 6.875 -5.961 1 97.19 82 PRO A O 1
ATOM 630 N N . GLN A 1 83 ? -4.508 7.246 -4.582 1 94.75 83 GLN A N 1
ATOM 631 C CA . GLN A 1 83 ? -4.934 8.43 -5.316 1 94.75 83 GLN A CA 1
ATOM 632 C C . GLN A 1 83 ? -3.887 9.539 -5.238 1 94.75 83 GLN A C 1
ATOM 634 O O . GLN A 1 83 ? -3.566 10.172 -6.246 1 94.75 83 GLN A O 1
ATOM 639 N N . LEU A 1 84 ? -3.402 9.773 -4.059 1 95.75 84 LEU A N 1
ATOM 640 C CA . LEU A 1 84 ? -2.385 10.805 -3.887 1 95.75 84 LEU A CA 1
ATOM 641 C C . LEU A 1 84 ? -1.087 10.406 -4.582 1 95.75 84 LEU A C 1
ATOM 643 O O . LEU A 1 84 ? -0.451 11.234 -5.238 1 95.75 84 LEU A O 1
ATOM 647 N N . VAL A 1 85 ? -0.663 9.141 -4.496 1 96.81 85 VAL A N 1
ATOM 648 C CA . VAL A 1 85 ? 0.527 8.633 -5.172 1 96.81 85 VAL A CA 1
ATOM 649 C C . VAL A 1 85 ? 0.383 8.812 -6.68 1 96.81 85 VAL A C 1
ATOM 651 O O . VAL A 1 85 ? 1.333 9.219 -7.355 1 96.81 85 VAL A O 1
ATOM 654 N N . SER A 1 86 ? -0.816 8.516 -7.152 1 94.31 86 SER A N 1
ATOM 655 C CA . SER A 1 86 ? -1.093 8.68 -8.578 1 94.31 86 SER A CA 1
ATOM 656 C C . SER A 1 86 ? -0.894 10.133 -9.016 1 94.31 86 SER A C 1
ATOM 658 O O . SER A 1 86 ? -0.252 10.398 -10.031 1 94.31 86 SER A O 1
ATOM 660 N N . LYS A 1 87 ? -1.462 11.016 -8.227 1 92 87 LYS A N 1
ATOM 661 C CA . LYS A 1 87 ? -1.342 12.438 -8.539 1 92 87 LYS A CA 1
ATOM 662 C C . LYS A 1 87 ? 0.12 12.883 -8.539 1 92 87 LYS A C 1
ATOM 664 O O . LYS A 1 87 ? 0.541 13.648 -9.406 1 92 87 LYS A O 1
ATOM 669 N N . MET A 1 88 ? 0.866 12.398 -7.629 1 93.75 88 MET A N 1
ATOM 670 C CA . MET A 1 88 ? 2.283 12.734 -7.531 1 93.75 88 MET A CA 1
ATOM 671 C C . MET A 1 88 ? 3.055 12.188 -8.727 1 93.75 88 MET A C 1
ATOM 673 O O . MET A 1 88 ? 3.873 12.891 -9.32 1 93.75 88 MET A O 1
ATOM 677 N N . ASN A 1 89 ? 2.764 10.961 -9.078 1 93.81 89 ASN A N 1
ATOM 678 C CA . ASN A 1 89 ? 3.502 10.281 -10.141 1 93.81 89 ASN A CA 1
ATOM 679 C C . ASN A 1 89 ? 3.145 10.844 -11.516 1 93.81 89 ASN A C 1
ATOM 681 O O . ASN A 1 89 ? 3.84 10.578 -12.5 1 93.81 89 ASN A O 1
ATOM 685 N N . ASP A 1 90 ? 2.051 11.586 -11.578 1 89.12 90 ASP A N 1
ATOM 686 C CA . ASP A 1 90 ? 1.691 12.258 -12.828 1 89.12 90 ASP A CA 1
ATOM 687 C C . ASP A 1 90 ? 2.693 13.359 -13.164 1 89.12 90 ASP A C 1
ATOM 689 O O . ASP A 1 90 ? 2.775 13.797 -14.312 1 89.12 90 ASP A O 1
ATOM 693 N N . GLU A 1 91 ? 3.369 13.648 -12.125 1 83.25 91 GLU A N 1
ATOM 694 C CA . GLU A 1 91 ? 4.422 14.641 -12.328 1 83.25 91 GLU A CA 1
ATOM 695 C C . GLU A 1 91 ? 5.793 13.969 -12.438 1 83.25 91 GLU A C 1
ATOM 697 O O . GLU A 1 91 ? 5.891 12.742 -12.445 1 83.25 91 GLU A O 1
ATOM 702 N N . ASN A 1 92 ? 6.828 14.508 -12.891 1 76.94 92 ASN A N 1
ATOM 703 C CA . ASN A 1 92 ? 8.156 13.938 -13.109 1 76.94 92 ASN A CA 1
ATOM 704 C C . ASN A 1 92 ? 8.789 13.461 -11.805 1 76.94 92 ASN A C 1
ATOM 706 O O . ASN A 1 92 ? 9.984 13.672 -11.578 1 76.94 92 ASN A O 1
ATOM 710 N N . ILE A 1 93 ? 7.902 12.914 -10.875 1 84.69 93 ILE A N 1
ATOM 711 C CA . ILE A 1 93 ? 8.445 12.352 -9.648 1 84.69 93 ILE A CA 1
ATOM 712 C C . ILE A 1 93 ? 7.996 10.898 -9.5 1 84.69 93 ILE A C 1
ATOM 714 O O . ILE A 1 93 ? 7.02 10.477 -10.125 1 84.69 93 ILE A O 1
ATOM 718 N N . GLN A 1 94 ? 8.773 10.141 -8.758 1 93.5 94 GLN A N 1
ATOM 719 C CA . GLN A 1 94 ? 8.422 8.773 -8.391 1 93.5 94 GLN A CA 1
ATOM 720 C C . GLN A 1 94 ? 8.094 8.672 -6.902 1 93.5 94 GLN A C 1
ATOM 722 O O . GLN A 1 94 ? 8.961 8.883 -6.051 1 93.5 94 GLN A O 1
ATOM 727 N N . SER A 1 95 ? 6.859 8.43 -6.684 1 97.75 95 SER A N 1
ATOM 728 C CA . SER A 1 95 ? 6.406 8.266 -5.305 1 97.75 95 SER A CA 1
ATOM 729 C C . SER A 1 95 ? 5.891 6.852 -5.055 1 97.75 95 SER A C 1
ATOM 731 O O . SER A 1 95 ? 5.512 6.148 -5.992 1 97.75 95 SER A O 1
ATOM 733 N N . ILE A 1 96 ? 5.977 6.41 -3.787 1 98.38 96 ILE A N 1
ATOM 734 C CA . ILE A 1 96 ? 5.504 5.098 -3.367 1 98.38 96 ILE A CA 1
ATOM 735 C C . ILE A 1 96 ? 4.586 5.242 -2.156 1 98.38 96 ILE A C 1
ATOM 737 O O . ILE A 1 96 ? 4.875 6.016 -1.239 1 98.38 96 ILE A O 1
ATOM 741 N N . GLY A 1 97 ? 3.484 4.527 -2.283 1 98.62 97 GLY A N 1
ATOM 742 C CA . GLY A 1 97 ? 2.596 4.465 -1.135 1 98.62 97 GLY A CA 1
ATOM 743 C C . GLY A 1 97 ? 3.078 3.508 -0.06 1 98.62 97 GLY A C 1
ATOM 744 O O . GLY A 1 97 ? 3.576 2.422 -0.366 1 98.62 97 GLY A O 1
ATOM 745 N N . LEU A 1 98 ? 2.977 3.945 1.21 1 98.75 98 LEU A N 1
ATOM 746 C CA . LEU A 1 98 ? 3.371 3.129 2.354 1 98.75 98 LEU A CA 1
ATOM 747 C C . LEU A 1 98 ? 2.365 3.264 3.492 1 98.75 98 LEU A C 1
ATOM 749 O O . LEU A 1 98 ? 1.509 4.148 3.467 1 98.75 98 LEU A O 1
ATOM 753 N N . ASN A 1 99 ? 2.432 2.404 4.395 1 98.62 99 ASN A N 1
ATOM 754 C CA . ASN A 1 99 ? 1.804 2.459 5.711 1 98.62 99 ASN A CA 1
ATOM 755 C C . ASN A 1 99 ? 2.684 1.812 6.777 1 98.62 99 ASN A C 1
ATOM 757 O O . ASN A 1 99 ? 3.793 1.364 6.488 1 98.62 99 ASN A O 1
ATOM 761 N N . GLY A 1 100 ? 2.221 1.773 7.977 1 98.19 100 GLY A N 1
ATOM 762 C CA . GLY A 1 100 ? 3.053 1.309 9.07 1 98.19 100 GLY A CA 1
ATOM 763 C C . GLY A 1 100 ? 3.416 -0.161 8.969 1 98.19 100 GLY A C 1
ATOM 764 O O . GLY A 1 100 ? 4.363 -0.62 9.609 1 98.19 100 GLY A O 1
ATOM 765 N N . ILE A 1 101 ? 2.701 -0.957 8.156 1 97.25 101 ILE A N 1
ATOM 766 C CA . ILE A 1 101 ? 2.916 -2.391 8 1 97.25 101 ILE A CA 1
ATOM 767 C C . ILE A 1 101 ? 4.133 -2.633 7.109 1 97.25 101 ILE A C 1
ATOM 769 O O . ILE A 1 101 ? 4.891 -3.582 7.328 1 97.25 101 ILE A O 1
ATOM 773 N N . ASP A 1 102 ? 4.355 -1.767 6.156 1 98.25 102 ASP A N 1
ATOM 774 C CA . ASP A 1 102 ? 5.41 -1.902 5.156 1 98.25 102 ASP A CA 1
ATOM 775 C C . ASP A 1 102 ? 6.789 -1.784 5.797 1 98.25 102 ASP A C 1
ATOM 777 O O . ASP A 1 102 ? 7.113 -0.761 6.406 1 98.25 102 ASP A O 1
ATOM 781 N N . ALA A 1 103 ? 7.605 -2.85 5.727 1 97.38 103 ALA A N 1
ATOM 782 C CA . ALA A 1 103 ? 8.977 -2.9 6.219 1 97.38 103 ALA A CA 1
ATOM 783 C C . ALA A 1 103 ? 9.047 -2.527 7.695 1 97.38 103 ALA A C 1
ATOM 785 O O . ALA A 1 103 ? 10.047 -1.966 8.156 1 97.38 103 ALA A O 1
ATOM 786 N N . LYS A 1 104 ? 7.867 -2.762 8.383 1 96.25 104 LYS A N 1
ATOM 787 C CA . LYS A 1 104 ? 7.797 -2.41 9.797 1 96.25 104 LYS A CA 1
ATOM 788 C C . LYS A 1 104 ? 8.227 -0.963 10.023 1 96.25 104 LYS A C 1
ATOM 790 O O . LYS A 1 104 ? 9.078 -0.689 10.867 1 96.25 104 LYS A O 1
ATOM 795 N N . LEU A 1 105 ? 7.629 -0.034 9.266 1 97.88 105 LEU A N 1
ATOM 796 C CA . LEU A 1 105 ? 8.016 1.37 9.211 1 97.88 105 LEU A CA 1
ATOM 797 C C . LEU A 1 105 ? 7.949 2.012 10.586 1 97.88 105 LEU A C 1
ATOM 799 O O . LEU A 1 105 ? 8.781 2.859 10.93 1 97.88 105 LEU A O 1
ATOM 803 N N . PHE A 1 106 ? 6.988 1.618 11.398 1 98 106 PHE A N 1
ATOM 804 C CA . PHE A 1 106 ? 6.91 2.025 12.797 1 98 106 PHE A CA 1
ATOM 805 C C . PHE A 1 106 ? 6.082 1.031 13.602 1 98 106 PHE A C 1
ATOM 807 O O . PHE A 1 106 ? 5.316 0.25 13.039 1 98 106 PHE A O 1
ATOM 814 N N . ASP A 1 107 ? 6.25 1.071 14.875 1 97.19 107 ASP A N 1
ATOM 815 C CA . ASP A 1 107 ? 5.414 0.31 15.797 1 97.19 107 ASP A CA 1
ATOM 816 C C . ASP A 1 107 ? 4.305 1.183 16.375 1 97.19 107 ASP A C 1
ATOM 818 O O . ASP A 1 107 ? 4.262 2.391 16.141 1 97.19 107 ASP A O 1
ATOM 822 N N . VAL A 1 108 ? 3.4 0.521 17.078 1 97.75 108 VAL A N 1
ATOM 823 C CA . VAL A 1 108 ? 2.242 1.24 17.609 1 97.75 108 VAL A CA 1
ATOM 824 C C . VAL A 1 108 ? 2.09 0.962 19.094 1 97.75 108 VAL A C 1
ATOM 826 O O . VAL A 1 108 ? 2.287 -0.169 19.547 1 97.75 108 VAL A O 1
ATOM 829 N N . GLU A 1 109 ? 1.819 1.962 19.797 1 97.75 109 GLU A N 1
ATOM 830 C CA . GLU A 1 109 ? 1.353 1.851 21.172 1 97.75 109 GLU A CA 1
ATOM 831 C C . GLU A 1 109 ? -0.117 2.248 21.297 1 97.75 109 GLU A C 1
ATOM 833 O O . GLU A 1 109 ? -0.485 3.383 20.984 1 97.75 109 GLU A O 1
ATOM 838 N N . PRO A 1 110 ? -0.917 1.278 21.703 1 97.69 110 PRO A N 1
ATOM 839 C CA . PRO A 1 110 ? -2.328 1.631 21.875 1 97.69 110 PRO A CA 1
ATOM 840 C C . PRO A 1 110 ? -2.529 2.789 22.859 1 97.69 110 PRO A C 1
ATOM 842 O O . PRO A 1 110 ? -1.827 2.879 23.859 1 97.69 110 PRO A O 1
ATOM 845 N N . LEU A 1 111 ? -3.402 3.689 22.609 1 95.62 111 LEU A N 1
ATOM 846 C CA . LEU A 1 111 ? -3.664 4.836 23.484 1 95.62 111 LEU A CA 1
ATOM 847 C C . LEU A 1 111 ? -4.543 4.438 24.656 1 95.62 111 LEU A C 1
ATOM 849 O O . LEU A 1 111 ? -4.055 4.316 25.781 1 95.62 111 LEU A O 1
ATOM 853 N N . ASN A 1 112 ? -5.832 4.453 24.5 1 95.5 112 ASN A N 1
ATOM 854 C CA . ASN A 1 112 ? -6.816 4.098 25.531 1 95.5 112 ASN A CA 1
ATOM 855 C C . ASN A 1 112 ? -7.91 3.197 24.953 1 95.5 112 ASN A C 1
ATOM 857 O O . ASN A 1 112 ? -8.352 3.387 23.828 1 95.5 112 ASN A O 1
ATOM 861 N N . GLU A 1 113 ? -8.352 2.25 25.734 1 95.25 113 GLU A N 1
ATOM 862 C CA . GLU A 1 113 ? -9.367 1.3 25.297 1 95.25 113 GLU A CA 1
ATOM 863 C C . GLU A 1 113 ? -10.641 2.016 24.875 1 95.25 113 GLU A C 1
ATOM 865 O O . GLU A 1 113 ? -11.375 1.523 24.016 1 95.25 113 GLU A O 1
ATOM 870 N N . LYS A 1 114 ? -10.859 3.156 25.469 1 96.44 114 LYS A N 1
ATOM 871 C CA . LYS A 1 114 ? -12.094 3.879 25.172 1 96.44 114 LYS A CA 1
ATOM 872 C C . LYS A 1 114 ? -12.125 4.328 23.719 1 96.44 114 LYS A C 1
ATOM 874 O O . LYS A 1 114 ? -13.203 4.574 23.156 1 96.44 114 LYS A O 1
ATOM 879 N N . TYR A 1 115 ? -11.008 4.406 23.094 1 96.75 115 TYR A N 1
ATOM 880 C CA . TYR A 1 115 ? -10.953 4.836 21.703 1 96.75 115 TYR A CA 1
ATOM 881 C C . TYR A 1 115 ? -10.953 3.641 20.75 1 96.75 115 TYR A C 1
ATOM 883 O O . TYR A 1 115 ? -11.008 3.803 19.531 1 96.75 115 TYR A O 1
ATOM 891 N N . GLY A 1 116 ? -10.844 2.352 21.344 1 97.75 116 GLY A N 1
ATOM 892 C CA . GLY A 1 116 ? -10.703 1.171 20.5 1 97.75 116 GLY A CA 1
ATOM 893 C C . GLY A 1 116 ? -9.312 1.028 19.906 1 97.75 116 GLY A C 1
ATOM 894 O O . GLY A 1 116 ? -8.312 1.125 20.609 1 97.75 116 GLY A O 1
ATOM 895 N N . TYR A 1 117 ? -9.219 0.82 18.641 1 98.19 117 TYR A N 1
ATOM 896 C CA . TYR A 1 117 ? -7.957 0.568 17.953 1 98.19 117 TYR A CA 1
ATOM 897 C C . TYR A 1 117 ? -7.34 1.868 17.453 1 98.19 117 TYR A C 1
ATOM 899 O O . TYR A 1 117 ? -7.09 2.025 16.25 1 98.19 117 TYR A O 1
ATOM 907 N N . VAL A 1 118 ? -7.156 2.719 18.375 1 98 118 VAL A N 1
ATOM 908 C CA . VAL A 1 118 ? -6.426 3.965 18.172 1 98 118 VAL A CA 1
ATOM 909 C C . VAL A 1 118 ? -5.082 3.91 18.891 1 98 118 VAL A C 1
ATOM 911 O O . VAL A 1 118 ? -5.004 3.424 20.031 1 98 118 VAL A O 1
ATOM 914 N N . GLY A 1 119 ? -4.023 4.27 18.203 1 97.31 119 GLY A N 1
ATOM 915 C CA . GLY A 1 119 ? -2.711 4.207 18.828 1 97.31 119 GLY A CA 1
ATOM 916 C C . GLY A 1 119 ? -1.797 5.344 18.406 1 97.31 119 GLY A C 1
ATOM 917 O O . GLY A 1 119 ? -2.211 6.246 17.672 1 97.31 119 GLY A O 1
ATOM 918 N N . GLU A 1 120 ? -0.597 5.348 18.984 1 96.44 120 GLU A N 1
ATOM 919 C CA . GLU A 1 120 ? 0.461 6.293 18.641 1 96.44 120 GLU A CA 1
ATOM 920 C C . GLU A 1 120 ? 1.662 5.574 18.031 1 96.44 120 GLU A C 1
ATOM 922 O O . GLU A 1 120 ? 2.004 4.465 18.438 1 96.44 120 GLU A O 1
ATOM 927 N N . PRO A 1 121 ? 2.264 6.238 17.078 1 97.44 121 PRO A N 1
ATOM 928 C CA . PRO A 1 121 ? 3.445 5.617 16.469 1 97.44 121 PRO A CA 1
ATOM 929 C C . PRO A 1 121 ? 4.672 5.676 17.375 1 97.44 121 PRO A C 1
ATOM 931 O O . PRO A 1 121 ? 4.926 6.699 18.016 1 97.44 121 PRO A O 1
ATOM 934 N N . ILE A 1 122 ? 5.367 4.605 17.453 1 97.25 122 ILE A N 1
ATOM 935 C CA . ILE A 1 122 ? 6.633 4.547 18.172 1 97.25 122 ILE A CA 1
ATOM 936 C C . ILE A 1 122 ? 7.676 3.814 17.328 1 97.25 122 ILE A C 1
ATOM 938 O O . ILE A 1 122 ? 7.328 3.104 16.391 1 97.25 122 ILE A O 1
ATOM 942 N N . ASN A 1 123 ? 8.984 4.051 17.578 1 97.06 123 ASN A N 1
ATOM 943 C CA . ASN A 1 123 ? 10.086 3.34 16.953 1 97.06 123 ASN A CA 1
ATOM 944 C C . ASN A 1 123 ? 10.055 3.479 15.43 1 97.06 123 ASN A C 1
ATOM 946 O O . ASN A 1 123 ? 10.062 2.479 14.711 1 97.06 123 ASN A O 1
ATOM 950 N N . ILE A 1 124 ? 10.062 4.746 15 1 97.94 124 ILE A N 1
ATOM 951 C CA . ILE A 1 124 ? 10.109 5.02 13.57 1 97.94 124 ILE A CA 1
ATOM 952 C C . ILE A 1 124 ? 11.383 4.418 12.977 1 97.94 124 ILE A C 1
ATOM 954 O O . ILE A 1 124 ? 12.484 4.668 13.461 1 97.94 124 ILE A O 1
ATOM 958 N N . ASN A 1 125 ? 11.258 3.623 12 1 97.62 125 ASN A N 1
ATOM 959 C CA . ASN A 1 125 ? 12.383 2.979 11.328 1 97.62 125 ASN A CA 1
ATOM 960 C C . ASN A 1 125 ? 13.039 3.914 10.32 1 97.62 125 ASN A C 1
ATOM 962 O O . ASN A 1 125 ? 12.695 3.9 9.133 1 97.62 125 ASN A O 1
ATOM 966 N N . THR A 1 126 ? 14.047 4.645 10.734 1 97.88 126 THR A N 1
ATOM 967 C CA . THR A 1 126 ? 14.664 5.672 9.906 1 97.88 126 THR A CA 1
ATOM 968 C C . THR A 1 126 ? 15.453 5.043 8.766 1 97.88 126 THR A C 1
ATOM 970 O O . THR A 1 126 ? 15.656 5.672 7.723 1 97.88 126 THR A O 1
ATOM 973 N N . ALA A 1 127 ? 15.875 3.797 8.914 1 97.19 127 ALA A N 1
ATOM 974 C CA . ALA A 1 127 ? 16.609 3.117 7.852 1 97.19 127 ALA A CA 1
ATOM 975 C C . ALA A 1 127 ? 15.734 2.916 6.617 1 97.19 127 ALA A C 1
ATOM 977 O O . ALA A 1 127 ? 16.203 3.051 5.484 1 97.19 127 ALA A O 1
ATOM 978 N N . VAL A 1 128 ? 14.469 2.586 6.883 1 97.5 128 VAL A N 1
ATOM 979 C CA . VAL A 1 128 ? 13.516 2.408 5.793 1 97.5 128 VAL A CA 1
ATOM 980 C C . VAL A 1 128 ? 13.297 3.736 5.07 1 97.5 128 VAL A C 1
ATOM 982 O O . VAL A 1 128 ? 13.312 3.789 3.84 1 97.5 128 VAL A O 1
ATOM 985 N N . ILE A 1 129 ? 13.141 4.816 5.809 1 98.12 129 ILE A N 1
ATOM 986 C CA . ILE A 1 129 ? 12.93 6.148 5.25 1 98.12 129 ILE A CA 1
ATOM 987 C C . ILE A 1 129 ? 14.156 6.566 4.434 1 98.12 129 ILE A C 1
ATOM 989 O O . ILE A 1 129 ? 14.023 7.031 3.301 1 98.12 129 ILE A O 1
ATOM 993 N N . ASP A 1 130 ? 15.344 6.32 4.984 1 97.38 130 ASP A N 1
ATOM 994 C CA . ASP A 1 130 ? 16.594 6.68 4.316 1 97.38 130 ASP A CA 1
ATOM 995 C C . ASP A 1 130 ? 16.719 5.961 2.975 1 97.38 130 ASP A C 1
ATOM 997 O O . ASP A 1 130 ? 17.016 6.59 1.954 1 97.38 130 ASP A O 1
ATOM 1001 N N . HIS A 1 131 ? 16.484 4.723 3.018 1 97.12 131 HIS A N 1
ATOM 1002 C CA . HIS A 1 131 ? 16.656 3.928 1.808 1 97.12 131 HIS A CA 1
ATOM 1003 C C . HIS A 1 131 ? 15.656 4.352 0.732 1 97.12 131 HIS A C 1
ATOM 1005 O O . HIS A 1 131 ? 16.031 4.539 -0.428 1 97.12 131 HIS A O 1
ATOM 1011 N N . LEU A 1 132 ? 14.367 4.547 1.102 1 97.56 132 LEU A N 1
ATOM 1012 C CA . LEU A 1 132 ? 13.32 4.824 0.131 1 97.56 132 LEU A CA 1
ATOM 1013 C C . LEU A 1 132 ? 13.453 6.238 -0.427 1 97.56 132 LEU A C 1
ATOM 1015 O O . LEU A 1 132 ? 13.195 6.469 -1.61 1 97.56 132 LEU A O 1
ATOM 1019 N N . THR A 1 133 ? 13.906 7.184 0.377 1 96.75 133 THR A N 1
ATOM 1020 C CA . THR A 1 133 ? 13.945 8.578 -0.045 1 96.75 133 THR A CA 1
ATOM 1021 C C . THR A 1 133 ? 15.117 8.828 -0.987 1 96.75 133 THR A C 1
ATOM 1023 O O . THR A 1 133 ? 15.195 9.883 -1.624 1 96.75 133 THR A O 1
ATOM 1026 N N . GLU A 1 134 ? 16.016 7.832 -1.074 1 93.94 134 GLU A N 1
ATOM 1027 C CA . GLU A 1 134 ? 17.078 7.934 -2.062 1 93.94 134 GLU A CA 1
ATOM 1028 C C . GLU A 1 134 ? 16.516 8.039 -3.477 1 93.94 134 GLU A C 1
ATOM 1030 O O . GLU A 1 134 ? 17.078 8.742 -4.32 1 93.94 134 GLU A O 1
ATOM 1035 N N . GLU A 1 135 ? 15.383 7.359 -3.691 1 94.5 135 GLU A N 1
ATOM 1036 C CA . GLU A 1 135 ? 14.875 7.285 -5.059 1 94.5 135 GLU A CA 1
ATOM 1037 C C . GLU A 1 135 ? 13.43 7.773 -5.141 1 94.5 135 GLU A C 1
ATOM 1039 O O . GLU A 1 135 ? 13 8.273 -6.184 1 94.5 135 GLU A O 1
ATOM 1044 N N . TYR A 1 136 ? 12.703 7.695 -4.062 1 97.31 136 TYR A N 1
ATOM 1045 C CA . TYR A 1 136 ? 11.266 7.902 -4.141 1 97.31 136 TYR A CA 1
ATOM 1046 C C . TYR A 1 136 ? 10.805 8.938 -3.115 1 97.31 136 TYR A C 1
ATOM 1048 O O . TYR A 1 136 ? 11.531 9.242 -2.17 1 97.31 136 TYR A O 1
ATOM 1056 N N . ILE A 1 137 ? 9.68 9.461 -3.311 1 97.94 137 ILE A N 1
ATOM 1057 C CA . ILE A 1 137 ? 8.953 10.211 -2.285 1 97.94 137 ILE A CA 1
ATOM 1058 C C . ILE A 1 137 ? 7.953 9.289 -1.59 1 97.94 137 ILE A C 1
ATOM 1060 O O . ILE A 1 137 ? 6.977 8.852 -2.201 1 97.94 137 ILE A O 1
ATOM 1064 N N . PRO A 1 138 ? 8.188 8.984 -0.31 1 98.56 138 PRO A N 1
ATOM 1065 C CA . PRO A 1 138 ? 7.215 8.164 0.406 1 98.56 138 PRO A CA 1
ATOM 1066 C C . PRO A 1 138 ? 5.918 8.906 0.715 1 98.56 138 PRO A C 1
ATOM 1068 O O . PRO A 1 138 ? 5.957 10.062 1.146 1 98.56 138 PRO A O 1
ATOM 1071 N N . VAL A 1 139 ? 4.82 8.305 0.404 1 98.75 139 VAL A N 1
ATOM 1072 C CA . VAL A 1 139 ? 3.488 8.758 0.785 1 98.75 139 VAL A CA 1
ATOM 1073 C C . VAL A 1 139 ? 2.877 7.785 1.788 1 98.75 139 VAL A C 1
ATOM 1075 O O . VAL A 1 139 ? 2.564 6.645 1.442 1 98.75 139 VAL A O 1
ATOM 1078 N N . ILE A 1 140 ? 2.672 8.242 3.006 1 98.88 140 ILE A N 1
ATOM 1079 C CA . ILE A 1 140 ? 2.441 7.312 4.105 1 98.88 140 ILE A CA 1
ATOM 1080 C C . ILE A 1 140 ? 1.02 7.484 4.637 1 98.88 140 ILE A C 1
ATOM 1082 O O . ILE A 1 140 ? 0.625 8.586 5.031 1 98.88 140 ILE A O 1
ATOM 1086 N N . ALA A 1 141 ? 0.245 6.379 4.566 1 98.75 141 ALA A N 1
ATOM 1087 C CA . ALA A 1 141 ? -1.041 6.324 5.258 1 98.75 141 ALA A CA 1
ATOM 1088 C C . ALA A 1 141 ? -0.85 6.059 6.75 1 98.75 141 ALA A C 1
ATOM 1090 O O . ALA A 1 141 ? 0.053 5.316 7.145 1 98.75 141 ALA A O 1
ATOM 1091 N N . SER A 1 142 ? -1.707 6.578 7.578 1 98.19 142 SER A N 1
ATOM 1092 C CA . SER A 1 142 ? -1.527 6.578 9.023 1 98.19 142 SER A CA 1
ATOM 1093 C C . SER A 1 142 ? -2.184 5.355 9.664 1 98.19 142 SER A C 1
ATOM 1095 O O . SER A 1 142 ? -2.959 5.488 10.617 1 98.19 142 SER A O 1
ATOM 1097 N N . ILE A 1 143 ? -1.847 4.191 9.188 1 98.56 143 ILE A N 1
ATOM 1098 C CA . ILE A 1 143 ? -2.244 2.896 9.734 1 98.56 143 ILE A CA 1
ATOM 1099 C C . ILE A 1 143 ? -1.007 2.127 10.188 1 98.56 143 ILE A C 1
ATOM 1101 O O . ILE A 1 143 ? -0.006 2.066 9.469 1 98.56 143 ILE A O 1
ATOM 1105 N N . GLY A 1 144 ? -1.029 1.643 11.375 1 97.75 144 GLY A N 1
ATOM 1106 C CA . GLY A 1 144 ? 0.071 0.842 11.891 1 97.75 144 GLY A CA 1
ATOM 1107 C C . GLY A 1 144 ? -0.375 -0.494 12.453 1 97.75 144 GLY A C 1
ATOM 1108 O O . GLY A 1 144 ? -1.574 -0.769 12.539 1 97.75 144 GLY A O 1
ATOM 1109 N N . ARG A 1 145 ? 0.554 -1.266 12.672 1 96.62 145 ARG A N 1
ATOM 1110 C CA . ARG A 1 145 ? 0.305 -2.586 13.25 1 96.62 145 ARG A CA 1
ATOM 1111 C C . ARG A 1 145 ? 1.086 -2.777 14.539 1 96.62 145 ARG A C 1
ATOM 1113 O O . ARG A 1 145 ? 2.295 -2.539 14.586 1 96.62 145 ARG A O 1
ATOM 1120 N N . HIS A 1 146 ? 0.318 -3.24 15.531 1 96.5 146 HIS A N 1
ATOM 1121 C CA . HIS A 1 146 ? 0.967 -3.527 16.812 1 96.5 146 HIS A CA 1
ATOM 1122 C C . HIS A 1 146 ? 1.842 -4.773 16.703 1 96.5 146 HIS A C 1
ATOM 1124 O O . HIS A 1 146 ? 1.387 -5.82 16.25 1 96.5 146 HIS A O 1
ATOM 1130 N N . LYS A 1 147 ? 3.035 -4.707 17.234 1 90.75 147 LYS A N 1
ATOM 1131 C CA . LYS A 1 147 ? 4.047 -5.738 17.031 1 90.75 147 LYS A CA 1
ATOM 1132 C C . LYS A 1 147 ? 3.629 -7.059 17.672 1 90.75 147 LYS A C 1
ATOM 1134 O O . LYS A 1 147 ? 3.867 -8.133 17.109 1 90.75 147 LYS A O 1
ATOM 1139 N N . THR A 1 148 ? 2.973 -7 18.781 1 90.81 148 THR A N 1
ATOM 1140 C CA . THR A 1 148 ? 2.689 -8.211 19.547 1 90.81 148 THR A CA 1
ATOM 1141 C C . THR A 1 148 ? 1.304 -8.75 19.219 1 90.81 148 THR A C 1
ATOM 1143 O O . THR A 1 148 ? 1.163 -9.906 18.812 1 90.81 148 THR A O 1
ATOM 1146 N N . SER A 1 149 ? 0.29 -7.902 19.297 1 92.69 149 SER A N 1
ATOM 1147 C CA . SER A 1 149 ? -1.074 -8.367 19.062 1 92.69 149 SER A CA 1
ATOM 1148 C C . SER A 1 149 ? -1.35 -8.547 17.578 1 92.69 149 SER A C 1
ATOM 1150 O O . SER A 1 149 ? -2.322 -9.203 17.188 1 92.69 149 SER A O 1
ATOM 1152 N N . ARG A 1 150 ? -0.577 -7.855 16.719 1 91.62 150 ARG A N 1
ATOM 1153 C CA . ARG A 1 150 ? -0.679 -7.906 15.258 1 91.62 150 ARG A CA 1
ATOM 1154 C C . ARG A 1 150 ? -1.95 -7.219 14.773 1 91.62 150 ARG A C 1
ATOM 1156 O O . ARG A 1 150 ? -2.295 -7.301 13.594 1 91.62 150 ARG A O 1
ATOM 1163 N N . HIS A 1 151 ? -2.637 -6.508 15.688 1 95.12 151 HIS A N 1
ATOM 1164 C CA . HIS A 1 151 ? -3.822 -5.75 15.305 1 95.12 151 HIS A CA 1
ATOM 1165 C C . HIS A 1 151 ? -3.439 -4.438 14.625 1 95.12 151 HIS A C 1
ATOM 1167 O O . HIS A 1 151 ? -2.418 -3.834 14.961 1 95.12 151 HIS A O 1
ATOM 1173 N N . LEU A 1 152 ? -4.312 -4.047 13.695 1 97.19 152 LEU A N 1
ATOM 1174 C CA . LEU A 1 152 ? -4.148 -2.744 13.062 1 97.19 152 LEU A CA 1
ATOM 1175 C C . LEU A 1 152 ? -4.656 -1.631 13.977 1 97.19 152 LEU A C 1
ATOM 1177 O O . LEU A 1 152 ? -5.633 -1.819 14.711 1 97.19 152 LEU A O 1
ATOM 1181 N N . TYR A 1 153 ? -4 -0.546 13.953 1 98.31 153 TYR A N 1
ATOM 1182 C CA . TYR A 1 153 ? -4.398 0.629 14.719 1 98.31 153 TYR A CA 1
ATOM 1183 C C . TYR A 1 153 ? -4.484 1.86 13.82 1 98.31 153 TYR A C 1
ATOM 1185 O O . TYR A 1 153 ? -3.666 2.031 12.914 1 98.31 153 TYR A O 1
ATOM 1193 N N . ASN A 1 154 ? -5.508 2.619 14.102 1 98 154 ASN A N 1
ATOM 1194 C CA . ASN A 1 154 ? -5.68 3.943 13.508 1 98 154 ASN A CA 1
ATOM 1195 C C . ASN A 1 154 ? -4.816 4.988 14.211 1 98 154 ASN A C 1
ATOM 1197 O O . ASN A 1 154 ? -4.914 5.164 15.43 1 98 154 ASN A O 1
ATOM 1201 N N . ILE A 1 155 ? -3.988 5.625 13.422 1 97.19 155 ILE A N 1
ATOM 1202 C CA . ILE A 1 155 ? -3.098 6.645 13.969 1 97.19 155 ILE A CA 1
ATOM 1203 C C . ILE A 1 155 ? -3.518 8.023 13.453 1 97.19 155 ILE A C 1
ATOM 1205 O O . ILE A 1 155 ? -3.828 8.188 12.273 1 97.19 155 ILE A O 1
ATOM 1209 N N . ASN A 1 156 ? -3.592 8.992 14.359 1 94.5 156 ASN A N 1
ATOM 1210 C CA . ASN A 1 156 ? -3.787 10.367 13.906 1 94.5 156 ASN A CA 1
ATOM 1211 C C . ASN A 1 156 ? -2.684 10.805 12.945 1 94.5 156 ASN A C 1
ATOM 1213 O O . ASN A 1 156 ? -1.499 10.695 13.273 1 94.5 156 ASN A O 1
ATOM 1217 N N . ALA A 1 157 ? -3.098 11.297 11.805 1 95.81 157 ALA A N 1
ATOM 1218 C CA . ALA A 1 157 ? -2.123 11.594 10.758 1 95.81 157 ALA A CA 1
ATOM 1219 C C . ALA A 1 157 ? -1.187 12.719 11.18 1 95.81 157 ALA A C 1
ATOM 1221 O O . ALA A 1 157 ? -0.009 12.734 10.812 1 95.81 157 ALA A O 1
ATOM 1222 N N . ASP A 1 158 ? -1.669 13.742 11.93 1 94.62 158 ASP A N 1
ATOM 1223 C CA . ASP A 1 158 ? -0.811 14.805 12.438 1 94.62 158 ASP A CA 1
ATOM 1224 C C . ASP A 1 158 ? 0.235 14.25 13.406 1 94.62 158 ASP A C 1
ATOM 1226 O O . ASP A 1 158 ? 1.416 14.594 13.312 1 94.62 158 ASP A O 1
ATOM 1230 N N . THR A 1 159 ? -0.208 13.375 14.281 1 94.06 159 THR A N 1
ATOM 1231 C CA . THR A 1 159 ? 0.687 12.773 15.266 1 94.06 159 THR A CA 1
ATOM 1232 C C . THR A 1 159 ? 1.789 11.977 14.57 1 94.06 159 THR A C 1
ATOM 1234 O O . THR A 1 159 ? 2.957 12.055 14.961 1 94.06 159 THR A O 1
ATOM 1237 N N . LEU A 1 160 ? 1.403 11.211 13.562 1 97.12 160 LEU A N 1
ATOM 1238 C CA . LEU A 1 160 ? 2.396 10.453 12.812 1 97.12 160 LEU A CA 1
ATOM 1239 C C . LEU A 1 160 ? 3.41 11.383 12.156 1 97.12 160 LEU A C 1
ATOM 1241 O O . LEU A 1 160 ? 4.617 11.141 12.227 1 97.12 160 LEU A O 1
ATOM 1245 N N . ALA A 1 161 ? 2.912 12.438 11.539 1 97.75 161 ALA A N 1
ATOM 1246 C CA . ALA A 1 161 ? 3.781 13.391 10.867 1 97.75 161 ALA A CA 1
ATOM 1247 C C . ALA A 1 161 ? 4.754 14.039 11.844 1 97.75 161 ALA A C 1
ATOM 1249 O O . ALA A 1 161 ? 5.945 14.164 11.555 1 97.75 161 ALA A O 1
ATOM 1250 N N . TYR A 1 162 ? 4.254 14.406 13.008 1 96.56 162 TYR A N 1
ATOM 1251 C CA . TYR A 1 162 ? 5.094 15.016 14.031 1 96.56 162 TYR A CA 1
ATOM 1252 C C . TYR A 1 162 ? 6.172 14.039 14.5 1 96.56 162 TYR A C 1
ATOM 1254 O O . TYR A 1 162 ? 7.332 14.422 14.656 1 96.56 162 TYR A O 1
ATOM 1262 N N . LYS A 1 163 ? 5.789 12.82 14.734 1 96.75 163 LYS A N 1
ATOM 1263 C CA . LYS A 1 163 ? 6.734 11.82 15.219 1 96.75 163 LYS A CA 1
ATOM 1264 C C . LYS A 1 163 ? 7.852 11.578 14.203 1 96.75 163 LYS A C 1
ATOM 1266 O O . LYS A 1 163 ? 9.016 11.453 14.57 1 96.75 163 LYS A O 1
ATOM 1271 N N . ILE A 1 164 ? 7.484 11.523 12.93 1 98.06 164 ILE A N 1
ATOM 1272 C CA . ILE A 1 164 ? 8.477 11.328 11.883 1 98.06 164 ILE A CA 1
ATOM 1273 C C . ILE A 1 164 ? 9.398 12.547 11.805 1 98.06 164 ILE A C 1
ATOM 1275 O O . ILE A 1 164 ? 10.617 12.406 11.75 1 98.06 164 ILE A O 1
ATOM 1279 N N . ALA A 1 165 ? 8.82 13.734 11.852 1 97.31 165 ALA A N 1
ATOM 1280 C CA . ALA A 1 165 ? 9.602 14.969 11.789 1 97.31 165 ALA A CA 1
ATOM 1281 C C . ALA A 1 165 ? 10.562 15.07 12.969 1 97.31 165 ALA A C 1
ATOM 1283 O O . ALA A 1 165 ? 11.727 15.453 12.805 1 97.31 165 ALA A O 1
ATOM 1284 N N . GLN A 1 166 ? 10.062 14.695 14.125 1 95.81 166 GLN A N 1
ATOM 1285 C CA . GLN A 1 166 ? 10.883 14.703 15.328 1 95.81 166 GLN A CA 1
ATOM 1286 C C . GLN A 1 166 ? 12.055 13.734 15.203 1 95.81 166 GLN A C 1
ATOM 1288 O O . GLN A 1 166 ? 13.195 14.078 15.531 1 95.81 166 GLN A O 1
ATOM 1293 N N . THR A 1 167 ? 11.773 12.57 14.758 1 96.81 167 THR A N 1
ATOM 1294 C CA . THR A 1 167 ? 12.766 11.508 14.664 1 96.81 167 THR A CA 1
ATOM 1295 C C . THR A 1 167 ? 13.859 11.867 13.664 1 96.81 167 THR A C 1
ATOM 1297 O O . THR A 1 167 ? 15.031 11.547 13.875 1 96.81 167 THR A O 1
ATOM 1300 N N . LEU A 1 168 ? 13.484 12.617 12.641 1 97.38 168 LEU A N 1
ATOM 1301 C CA . LEU A 1 168 ? 14.414 12.93 11.562 1 97.38 168 LEU A CA 1
ATOM 1302 C C . LEU A 1 168 ? 15.016 14.32 11.742 1 97.38 168 LEU A C 1
ATOM 1304 O O . LEU A 1 168 ? 15.82 14.766 10.922 1 97.38 168 LEU A O 1
ATOM 1308 N N . ASN A 1 169 ? 14.594 15.023 12.805 1 96.44 169 ASN A N 1
ATOM 1309 C CA . ASN A 1 169 ? 14.984 16.422 12.992 1 96.44 169 ASN A CA 1
ATOM 1310 C C . ASN A 1 169 ? 14.703 17.25 11.742 1 96.44 169 ASN A C 1
ATOM 1312 O O . ASN A 1 169 ? 15.586 17.938 11.242 1 96.44 169 ASN A O 1
ATOM 1316 N N . ALA A 1 170 ? 13.5 17.125 11.25 1 97.25 170 ALA A N 1
ATOM 1317 C CA . ALA A 1 170 ? 13.086 17.75 10 1 97.25 170 ALA A CA 1
ATOM 1318 C C . ALA A 1 170 ? 12.008 18.797 10.25 1 97.25 170 ALA A C 1
ATOM 1320 O O . ALA A 1 170 ? 11.281 18.734 11.242 1 97.25 170 ALA A O 1
ATOM 1321 N N . PRO A 1 171 ? 11.93 19.875 9.406 1 96.5 171 PRO A N 1
ATOM 1322 C CA . PRO A 1 171 ? 10.734 20.719 9.438 1 96.5 171 PRO A CA 1
ATOM 1323 C C . PRO A 1 171 ? 9.477 19.984 8.984 1 96.5 171 PRO A C 1
ATOM 1325 O O . PRO A 1 171 ? 9.57 19 8.242 1 96.5 171 PRO A O 1
ATOM 1328 N N . ILE A 1 172 ? 8.375 20.5 9.438 1 97.62 172 ILE A N 1
ATOM 1329 C CA . ILE A 1 172 ? 7.102 19.906 9.039 1 97.62 172 ILE A CA 1
ATOM 1330 C C . ILE A 1 172 ? 6.148 21 8.578 1 97.62 172 ILE A C 1
ATOM 1332 O O . ILE A 1 172 ? 6.043 22.062 9.211 1 97.62 172 ILE A O 1
ATOM 1336 N N . TYR A 1 173 ? 5.555 20.766 7.398 1 97.31 173 TYR A N 1
ATOM 1337 C CA . TYR A 1 173 ? 4.496 21.594 6.832 1 97.31 173 TYR A CA 1
ATOM 1338 C C . TYR A 1 173 ? 3.15 20.891 6.914 1 97.31 173 TYR A C 1
ATOM 1340 O O . TYR A 1 173 ? 2.926 19.875 6.23 1 97.31 173 TYR A O 1
ATOM 1348 N N . LEU A 1 174 ? 2.266 21.453 7.719 1 97 174 LEU A N 1
ATOM 1349 C CA . LEU A 1 174 ? 0.911 20.922 7.809 1 97 174 LEU A CA 1
ATOM 1350 C C . LEU A 1 174 ? -0.037 21.688 6.891 1 97 174 LEU A C 1
ATOM 1352 O O . LEU A 1 174 ? -0.461 22.797 7.215 1 97 174 LEU A O 1
ATOM 1356 N N . LEU A 1 175 ? -0.35 21.047 5.82 1 96.88 175 LEU A N 1
ATOM 1357 C CA . LEU A 1 175 ? -1.298 21.641 4.887 1 96.88 175 LEU A CA 1
ATOM 1358 C C . LEU A 1 175 ? -2.73 21.281 5.262 1 96.88 175 LEU A C 1
ATOM 1360 O O . LEU A 1 175 ? -3.111 20.109 5.215 1 96.88 175 LEU A O 1
ATOM 1364 N N . SER A 1 176 ? -3.482 22.281 5.586 1 93.44 176 SER A N 1
ATOM 1365 C CA . SER A 1 176 ? -4.836 22.109 6.102 1 93.44 176 SER A CA 1
ATOM 1366 C C . SER A 1 176 ? -5.832 22.969 5.324 1 93.44 176 SER A C 1
ATOM 1368 O O . SER A 1 176 ? -5.48 23.578 4.316 1 93.44 176 SER A O 1
ATOM 1370 N N . ASP A 1 177 ? -7.137 22.828 5.719 1 92 177 ASP A N 1
ATOM 1371 C CA . ASP A 1 177 ? -8.18 23.594 5.055 1 92 177 ASP A CA 1
ATOM 1372 C C . ASP A 1 177 ? -8.367 24.953 5.723 1 92 177 ASP A C 1
ATOM 1374 O O . ASP A 1 177 ? -9.312 25.688 5.418 1 92 177 ASP A O 1
ATOM 1378 N N . ILE A 1 178 ? -7.484 25.312 6.656 1 90.06 178 ILE A N 1
ATOM 1379 C CA . ILE A 1 178 ? -7.492 26.625 7.305 1 90.06 178 ILE A CA 1
ATOM 1380 C C . ILE A 1 178 ? -6.207 27.375 6.965 1 90.06 178 ILE A C 1
ATOM 1382 O O . ILE A 1 178 ? -5.156 26.75 6.754 1 90.06 178 ILE A O 1
ATOM 1386 N N . PRO A 1 179 ? -6.297 28.656 6.918 1 93.88 179 PRO A N 1
ATOM 1387 C CA . PRO A 1 179 ? -5.129 29.453 6.516 1 93.88 179 PRO A CA 1
ATOM 1388 C C . PRO A 1 179 ? -4.027 29.453 7.574 1 93.88 179 PRO A C 1
ATOM 1390 O O . PRO A 1 179 ? -2.889 29.828 7.285 1 93.88 179 PRO A O 1
ATOM 1393 N N . GLY A 1 180 ? -4.227 29.031 8.734 1 94.75 180 GLY A N 1
ATOM 1394 C CA . GLY A 1 180 ? -3.408 29 9.938 1 94.75 180 GLY A CA 1
ATOM 1395 C C . GLY A 1 180 ? -4.227 28.969 11.219 1 94.75 180 GLY A C 1
ATOM 1396 O O . GLY A 1 180 ? -5.445 28.766 11.172 1 94.75 180 GLY A O 1
ATOM 1397 N N . VAL A 1 181 ? -3.574 29.031 12.289 1 95.62 181 VAL A N 1
ATOM 1398 C CA . VAL A 1 181 ? -4.305 29.109 13.547 1 95.62 181 VAL A CA 1
ATOM 1399 C C . VAL A 1 181 ? -5.004 30.469 13.648 1 95.62 181 VAL A C 1
ATOM 1401 O O . VAL A 1 181 ? -4.352 31.5 13.648 1 95.62 181 VAL A O 1
ATOM 1404 N N . MET A 1 182 ? -6.27 30.375 13.75 1 95.06 182 MET A N 1
ATOM 1405 C CA . MET A 1 182 ? -7.094 31.578 13.766 1 95.06 182 MET A CA 1
ATOM 1406 C C . MET A 1 182 ? -7.363 32.031 15.195 1 95.06 182 MET A C 1
ATOM 1408 O O . MET A 1 182 ? -7.906 31.281 16 1 95.06 182 MET A O 1
ATOM 1412 N N . ILE A 1 183 ? -6.977 33.219 15.523 1 94.94 183 ILE A N 1
ATOM 1413 C CA . ILE A 1 183 ? -7.305 33.906 16.766 1 94.94 183 ILE A CA 1
ATOM 1414 C C . ILE A 1 183 ? -8.031 35.219 16.469 1 94.94 183 ILE A C 1
ATOM 1416 O O . ILE A 1 183 ? -7.516 36.062 15.742 1 94.94 183 ILE A O 1
ATOM 1420 N N . ASP A 1 184 ? -9.242 35.344 16.953 1 93.62 184 ASP A N 1
ATOM 1421 C CA . ASP A 1 184 ? -10.07 36.531 16.672 1 93.62 184 ASP A CA 1
ATOM 1422 C C . ASP A 1 184 ? -10.203 36.75 15.172 1 93.62 184 ASP A C 1
ATOM 1424 O O . ASP A 1 184 ? -9.977 37.844 14.68 1 93.62 184 ASP A O 1
ATOM 1428 N N . ASN A 1 185 ? -10.344 35.719 14.469 1 92.5 185 ASN A N 1
ATOM 1429 C CA . ASN A 1 185 ? -10.625 35.688 13.039 1 92.5 185 ASN A CA 1
ATOM 1430 C C . ASN A 1 185 ? -9.422 36.125 12.219 1 92.5 185 ASN A C 1
ATOM 1432 O O . ASN A 1 185 ? -9.57 36.562 11.062 1 92.5 185 ASN A O 1
ATOM 1436 N N . LYS A 1 186 ? -8.359 36.125 12.859 1 95.62 186 LYS A N 1
ATOM 1437 C CA . LYS A 1 186 ? -7.121 36.438 12.156 1 95.62 186 LYS A CA 1
ATOM 1438 C C . LYS A 1 186 ? -6.086 35.344 12.328 1 95.62 186 LYS A C 1
ATOM 1440 O O . LYS A 1 186 ? -5.973 34.75 13.406 1 95.62 186 LYS A O 1
ATOM 1445 N N . VAL A 1 187 ? -5.332 35.156 11.25 1 95.81 187 VAL A N 1
ATOM 1446 C CA . VAL A 1 187 ? -4.25 34.156 11.32 1 95.81 187 VAL A CA 1
ATOM 1447 C C . VAL A 1 187 ? -3.133 34.688 12.211 1 95.81 187 VAL A C 1
ATOM 1449 O O . VAL A 1 187 ? -2.688 35.844 12.047 1 95.81 187 VAL A O 1
ATOM 1452 N N . LYS A 1 188 ? -2.74 33.969 13.172 1 95.88 188 LYS A N 1
ATOM 1453 C CA . LYS A 1 188 ? -1.54 34.281 13.938 1 95.88 188 LYS A CA 1
ATOM 1454 C C . LYS A 1 188 ? -0.283 33.812 13.219 1 95.88 188 LYS A C 1
ATOM 1456 O O . LYS A 1 188 ? -0.131 32.625 12.945 1 95.88 188 LYS A O 1
ATOM 1461 N N . ALA A 1 189 ? 0.559 34.719 12.969 1 95 189 ALA A N 1
ATOM 1462 C CA . ALA A 1 189 ? 1.755 34.375 12.195 1 95 189 ALA A CA 1
ATOM 1463 C C . ALA A 1 189 ? 2.66 33.438 12.977 1 95 189 ALA A C 1
ATOM 1465 O O . ALA A 1 189 ? 3.301 32.562 12.383 1 95 189 ALA A O 1
ATOM 1466 N N . THR A 1 190 ? 2.77 33.656 14.242 1 95.38 190 THR A N 1
ATOM 1467 C CA . THR A 1 190 ? 3.625 32.844 15.102 1 95.38 190 THR A CA 1
ATOM 1468 C C . THR A 1 190 ? 2.934 32.562 16.422 1 95.38 190 THR A C 1
ATOM 1470 O O . THR A 1 190 ? 2.24 33.406 16.984 1 95.38 190 THR A O 1
ATOM 1473 N N . LEU A 1 191 ? 3.096 31.359 16.828 1 95.12 191 LEU A N 1
ATOM 1474 C CA . LEU A 1 191 ? 2.602 30.953 18.141 1 95.12 191 LEU A CA 1
ATOM 1475 C C . LEU A 1 191 ? 3.666 30.172 18.906 1 95.12 191 LEU A C 1
ATOM 1477 O O . LEU A 1 191 ? 4.41 29.391 18.312 1 95.12 191 LEU A O 1
ATOM 1481 N N . ASN A 1 192 ? 3.822 30.406 20.172 1 94.31 192 ASN A N 1
ATOM 1482 C CA . ASN A 1 192 ? 4.641 29.594 21.062 1 94.31 192 ASN A CA 1
ATOM 1483 C C . ASN A 1 192 ? 3.793 28.891 22.125 1 94.31 192 ASN A C 1
ATOM 1485 O O . ASN A 1 192 ? 2.564 28.969 22.094 1 94.31 192 ASN A O 1
ATOM 1489 N N . SER A 1 193 ? 4.488 28.156 23 1 93.5 193 SER A N 1
ATOM 1490 C CA . SER A 1 193 ? 3.793 27.344 24 1 93.5 193 SER A CA 1
ATOM 1491 C C . SER A 1 193 ? 2.91 28.203 24.891 1 93.5 193 SER A C 1
ATOM 1493 O O . SER A 1 193 ? 1.793 27.812 25.234 1 93.5 193 SER A O 1
ATOM 1495 N N . GLU A 1 194 ? 3.406 29.359 25.234 1 95.25 194 GLU A N 1
ATOM 1496 C CA . GLU A 1 194 ? 2.656 30.266 26.109 1 95.25 194 GLU A CA 1
ATOM 1497 C C . GLU A 1 194 ? 1.408 30.781 25.406 1 95.25 194 GLU A C 1
ATOM 1499 O O . GLU A 1 194 ? 0.326 30.828 25.984 1 95.25 194 GLU A O 1
ATOM 1504 N N . HIS A 1 195 ? 1.634 31.25 24.156 1 95.06 195 HIS A N 1
ATOM 1505 C CA . HIS A 1 195 ? 0.491 31.703 23.375 1 95.06 195 HIS A CA 1
ATOM 1506 C C . HIS A 1 195 ? -0.587 30.625 23.312 1 95.06 195 HIS A C 1
ATOM 1508 O O . HIS A 1 195 ? -1.765 30.906 23.547 1 95.06 195 HIS A O 1
ATOM 1514 N N . ILE A 1 196 ? -0.162 29.406 22.984 1 93.88 196 ILE A N 1
ATOM 1515 C CA . ILE A 1 196 ? -1.066 28.297 22.766 1 93.88 196 ILE A CA 1
ATOM 1516 C C . ILE A 1 196 ? -1.843 27.984 24.047 1 93.88 196 ILE A C 1
ATOM 1518 O O . ILE A 1 196 ? -3.068 27.859 24.016 1 93.88 196 ILE A O 1
ATOM 1522 N N . LYS A 1 197 ? -1.14 27.922 25.156 1 94.25 197 LYS A N 1
ATOM 1523 C CA . LYS A 1 197 ? -1.789 27.688 26.438 1 94.25 197 LYS A CA 1
ATOM 1524 C C . LYS A 1 197 ? -2.842 28.75 26.734 1 94.25 197 LYS A C 1
ATOM 1526 O O . LYS A 1 197 ? -3.965 28.438 27.125 1 94.25 197 LYS A O 1
ATOM 1531 N N . ASN A 1 198 ? -2.455 29.938 26.547 1 96.44 198 ASN A N 1
ATOM 1532 C CA . ASN A 1 198 ? -3.348 31.062 26.797 1 96.44 198 ASN A CA 1
ATOM 1533 C C . ASN A 1 198 ? -4.586 31 25.906 1 96.44 198 ASN A C 1
ATOM 1535 O O . ASN A 1 198 ? -5.703 31.234 26.375 1 96.44 198 ASN A O 1
ATOM 1539 N N . TYR A 1 199 ? -4.352 30.75 24.656 1 96 199 TYR A N 1
ATOM 1540 C CA . TYR A 1 199 ? -5.465 30.766 23.719 1 96 199 TYR A CA 1
ATOM 1541 C C . TYR A 1 199 ? -6.395 29.578 23.953 1 96 199 TYR A C 1
ATOM 1543 O O . TYR A 1 199 ? -7.59 29.656 23.656 1 96 199 TYR A O 1
ATOM 1551 N N . ILE A 1 200 ? -5.848 28.422 24.391 1 92.81 200 ILE A N 1
ATOM 1552 C CA . ILE A 1 200 ? -6.684 27.297 24.766 1 92.81 200 ILE A CA 1
ATOM 1553 C C . ILE A 1 200 ? -7.547 27.672 25.969 1 92.81 200 ILE A C 1
ATOM 1555 O O . ILE A 1 200 ? -8.75 27.406 25.984 1 92.81 200 ILE A O 1
ATOM 1559 N N . GLU A 1 201 ? -6.934 28.344 26.984 1 94.81 201 GLU A N 1
ATOM 1560 C CA . GLU A 1 201 ? -7.648 28.781 28.188 1 94.81 201 GLU A CA 1
ATOM 1561 C C . GLU A 1 201 ? -8.758 29.766 27.828 1 94.81 201 GLU A C 1
ATOM 1563 O O . GLU A 1 201 ? -9.82 29.766 28.453 1 94.81 201 GLU A O 1
ATOM 1568 N N . GLN A 1 202 ? -8.539 30.547 26.891 1 95.81 202 GLN A N 1
ATOM 1569 C CA . GLN A 1 202 ? -9.492 31.562 26.453 1 95.81 202 GLN A CA 1
ATOM 1570 C C . GLN A 1 202 ? -10.516 30.969 25.484 1 95.81 202 GLN A C 1
ATOM 1572 O O . GLN A 1 202 ? -11.359 31.688 24.953 1 95.81 202 GLN A O 1
ATOM 1577 N N . GLU A 1 203 ? -10.344 29.766 25.141 1 93 203 GLU A N 1
ATOM 1578 C CA . GLU A 1 203 ? -11.258 29.031 24.266 1 93 203 GLU A CA 1
ATOM 1579 C C . GLU A 1 203 ? -11.203 29.578 22.828 1 93 203 GLU A C 1
ATOM 1581 O O . GLU A 1 203 ? -12.219 29.594 22.141 1 93 203 GLU A O 1
ATOM 1586 N N . 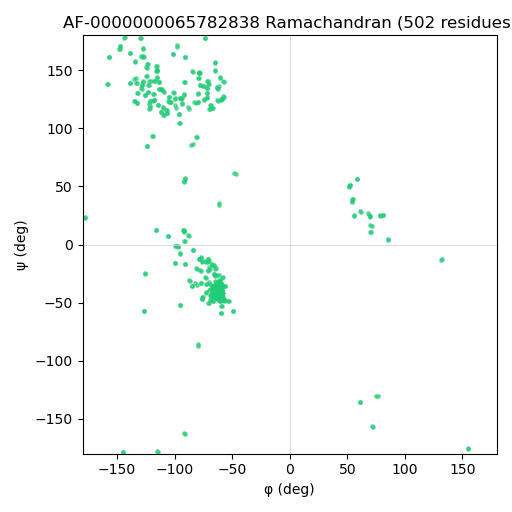GLN A 1 204 ? -10.117 30.141 22.531 1 93.94 204 GLN A N 1
ATOM 1587 C CA . GLN A 1 204 ? -9.875 30.594 21.156 1 93.94 204 GLN A CA 1
ATOM 1588 C C . GLN A 1 204 ? -9.297 29.453 20.312 1 93.94 204 GLN A C 1
ATOM 1590 O O . GLN A 1 204 ? -9.398 29.484 19.078 1 93.94 204 GLN A O 1
ATOM 1595 N N . ILE A 1 205 ? -8.586 28.609 20.859 1 91.75 205 ILE A N 1
ATOM 1596 C CA . ILE A 1 205 ? -8.188 27.328 20.297 1 91.75 205 ILE A CA 1
ATOM 1597 C C . ILE A 1 205 ? -9.008 26.203 20.922 1 91.75 205 ILE A C 1
ATOM 1599 O O . ILE A 1 205 ? -9.062 26.078 22.156 1 91.75 205 ILE A O 1
ATOM 1603 N N . TYR A 1 206 ? -9.672 25.469 20.094 1 85 206 TYR A N 1
ATOM 1604 C CA . TYR A 1 206 ? -10.586 24.453 20.594 1 85 206 TYR A CA 1
ATOM 1605 C C . TYR A 1 206 ? -10.656 23.25 19.672 1 85 206 TYR A C 1
ATOM 1607 O O . TYR A 1 206 ? -10.047 23.266 18.594 1 85 206 TYR A O 1
ATOM 1615 N N . GLY A 1 207 ? -11.305 22.234 20.156 1 78.81 207 GLY A N 1
ATOM 1616 C CA . GLY A 1 207 ? -11.547 21.047 19.328 1 78.81 207 GLY A CA 1
ATOM 1617 C C . GLY A 1 207 ? -10.273 20.375 18.875 1 78.81 207 GLY A C 1
ATOM 1618 O O . GLY A 1 207 ? -9.375 20.109 19.672 1 78.81 207 GLY A O 1
ATOM 1619 N N . GLY A 1 208 ? -10.258 20.016 17.625 1 78.06 208 GLY A N 1
ATOM 1620 C CA . GLY A 1 208 ? -9.164 19.25 17.047 1 78.06 208 GLY A CA 1
ATOM 1621 C C . GLY A 1 208 ? -7.891 20.062 16.906 1 78.06 208 GLY A C 1
ATOM 1622 O O . GLY A 1 208 ? -6.801 19.5 16.766 1 78.06 208 GLY A O 1
ATOM 1623 N N . MET A 1 209 ? -8.008 21.312 17.016 1 86.19 209 MET A N 1
ATOM 1624 C CA . MET A 1 209 ? -6.855 22.203 16.906 1 86.19 209 MET A CA 1
ATOM 1625 C C . MET A 1 209 ? -5.965 22.094 18.141 1 86.19 209 MET A C 1
ATOM 1627 O O . MET A 1 209 ? -4.75 22.281 18.062 1 86.19 209 MET A O 1
ATOM 1631 N N . ILE A 1 210 ? -6.59 21.766 19.25 1 86.12 210 ILE A N 1
ATOM 1632 C CA . ILE A 1 210 ? -5.836 21.688 20.5 1 86.12 210 ILE A CA 1
ATOM 1633 C C . ILE A 1 210 ? -4.734 20.641 20.359 1 86.12 210 ILE A C 1
ATOM 1635 O O . ILE A 1 210 ? -3.549 20.953 20.469 1 86.12 210 ILE A O 1
ATOM 1639 N N . PRO A 1 211 ? -5.172 19.391 20.062 1 82.31 211 PRO A N 1
ATOM 1640 C CA . PRO A 1 211 ? -4.09 18.406 19.922 1 82.31 211 PRO A CA 1
ATOM 1641 C C . PRO A 1 211 ? -3.111 18.766 18.797 1 82.31 211 PRO A C 1
ATOM 1643 O O . PRO A 1 211 ? -1.917 18.469 18.906 1 82.31 211 PRO A O 1
ATOM 1646 N N . LYS A 1 212 ? -3.508 19.375 17.797 1 87.75 212 LYS A N 1
ATOM 1647 C CA . LYS A 1 212 ? -2.668 19.75 16.672 1 87.75 212 LYS A CA 1
ATOM 1648 C C . LYS A 1 212 ? -1.546 20.688 17.109 1 87.75 212 LYS A C 1
ATOM 1650 O O . LYS A 1 212 ? -0.377 20.453 16.781 1 87.75 212 LYS A O 1
ATOM 1655 N N . VAL A 1 213 ? -1.899 21.688 17.859 1 91.12 213 VAL A N 1
ATOM 1656 C CA . VAL A 1 213 ? -0.906 22.688 18.25 1 91.12 213 VAL A CA 1
ATOM 1657 C C . VAL A 1 213 ? -0.088 22.172 19.422 1 91.12 213 VAL A C 1
ATOM 1659 O O . VAL A 1 213 ? 1.103 22.484 19.547 1 91.12 213 VAL A O 1
ATOM 1662 N N . GLN A 1 214 ? -0.725 21.422 20.312 1 88.38 214 GLN A N 1
ATOM 1663 C CA . GLN A 1 214 ? 0.022 20.844 21.422 1 88.38 214 GLN A CA 1
ATOM 1664 C C . GLN A 1 214 ? 1.06 19.844 20.938 1 88.38 214 GLN A C 1
ATOM 1666 O O . GLN A 1 214 ? 2.191 19.828 21.422 1 88.38 214 GLN A O 1
ATOM 1671 N N . ASP A 1 215 ? 0.678 19.047 19.984 1 90.19 215 ASP A N 1
ATOM 1672 C CA . ASP A 1 215 ? 1.604 18.094 19.391 1 90.19 215 ASP A CA 1
ATOM 1673 C C . ASP A 1 215 ? 2.748 18.812 18.672 1 90.19 215 ASP A C 1
ATOM 1675 O O . ASP A 1 215 ? 3.875 18.312 18.641 1 90.19 215 ASP A O 1
ATOM 1679 N N . ALA A 1 216 ? 2.381 19.906 18.125 1 93.31 216 ALA A N 1
ATOM 1680 C CA . ALA A 1 216 ? 3.4 20.703 17.438 1 93.31 216 ALA A CA 1
ATOM 1681 C C . ALA A 1 216 ? 4.477 21.172 18.406 1 93.31 216 ALA A C 1
ATOM 1683 O O . ALA A 1 216 ? 5.668 21.094 18.109 1 93.31 216 ALA A O 1
ATOM 1684 N N . ILE A 1 217 ? 3.998 21.641 19.562 1 92.94 217 ILE A N 1
ATOM 1685 C CA . ILE A 1 217 ? 4.934 22.109 20.578 1 92.94 217 ILE A CA 1
ATOM 1686 C C . ILE A 1 217 ? 5.82 20.953 21.031 1 92.94 217 ILE A C 1
ATOM 1688 O O . ILE A 1 217 ? 7.043 21.094 21.109 1 92.94 217 ILE A O 1
ATOM 1692 N N . SER A 1 218 ? 5.191 19.859 21.266 1 92.44 218 SER A N 1
ATOM 1693 C CA . SER A 1 218 ? 5.926 18.672 21.688 1 92.44 218 SER A CA 1
ATOM 1694 C C . SER A 1 218 ? 6.938 18.234 20.625 1 92.44 218 SER A C 1
ATOM 1696 O O . SER A 1 218 ? 8.062 17.859 20.953 1 92.44 218 SER A O 1
ATOM 1698 N N . ALA A 1 219 ? 6.52 18.312 19.391 1 93.25 219 ALA A N 1
ATOM 1699 C CA . ALA A 1 219 ? 7.398 17.906 18.297 1 93.25 219 ALA A CA 1
ATOM 1700 C C . ALA A 1 219 ? 8.648 18.766 18.25 1 93.25 219 ALA A C 1
ATOM 1702 O O . ALA A 1 219 ? 9.758 18.25 18.062 1 93.25 219 ALA A O 1
ATOM 1703 N N . ILE A 1 220 ? 8.5 20.031 18.453 1 93.56 220 ILE A N 1
ATOM 1704 C CA . ILE A 1 220 ? 9.633 20.953 18.422 1 93.56 220 ILE A CA 1
ATOM 1705 C C . ILE A 1 220 ? 10.555 20.672 19.609 1 93.56 220 ILE A C 1
ATOM 1707 O O . ILE A 1 220 ? 11.77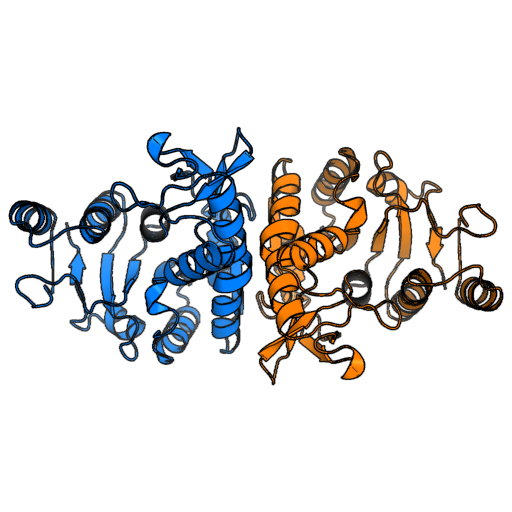3 20.641 19.469 1 93.56 220 ILE A O 1
ATOM 1711 N N . GLU A 1 221 ? 9.938 20.422 20.734 1 93.12 221 GLU A N 1
ATOM 1712 C CA . GLU A 1 221 ? 10.711 20.141 21.938 1 93.12 221 GLU A CA 1
ATOM 1713 C C . GLU A 1 221 ? 11.539 18.875 21.781 1 93.12 221 GLU A C 1
ATOM 1715 O O . GLU A 1 221 ? 12.633 18.766 22.344 1 93.12 221 GLU A O 1
ATOM 1720 N N . TYR A 1 222 ? 11.055 18.016 20.922 1 92.56 222 TYR A N 1
ATOM 1721 C CA . TYR A 1 222 ? 11.703 16.703 20.812 1 92.56 222 TYR A CA 1
ATOM 1722 C C . TYR A 1 222 ? 12.531 16.625 19.531 1 92.56 222 TYR A C 1
ATOM 1724 O O . TYR A 1 222 ? 13.008 15.539 19.172 1 92.56 222 TYR A O 1
ATOM 1732 N N . GLY A 1 223 ? 12.68 17.781 18.797 1 91.94 223 GLY A N 1
ATOM 1733 C CA . GLY A 1 223 ? 13.688 17.703 17.75 1 91.94 223 GLY A CA 1
ATOM 1734 C C . GLY A 1 223 ? 13.195 18.219 16.406 1 91.94 223 GLY A C 1
ATOM 1735 O O . GLY A 1 223 ? 13.984 18.438 15.484 1 91.94 223 GLY A O 1
ATOM 1736 N N . CYS A 1 224 ? 11.914 18.406 16.266 1 93.5 224 CYS A N 1
ATOM 1737 C CA . CYS A 1 224 ? 11.391 18.969 15.031 1 93.5 224 CYS A CA 1
ATOM 1738 C C . CYS A 1 224 ? 11.938 20.375 14.805 1 93.5 224 CYS A C 1
ATOM 1740 O O . CYS A 1 224 ? 11.914 21.203 15.719 1 93.5 224 CYS A O 1
ATOM 1742 N N . GLN A 1 225 ? 12.344 20.703 13.617 1 91.25 225 GLN A N 1
ATOM 1743 C CA . GLN A 1 225 ? 13.031 21.953 13.336 1 91.25 225 GLN A CA 1
ATOM 1744 C C . GLN A 1 225 ? 12.055 23.125 13.312 1 91.25 225 GLN A C 1
ATOM 1746 O O . GLN A 1 225 ? 12.367 24.203 13.805 1 91.25 225 GLN A O 1
ATOM 1751 N N . LYS A 1 226 ? 10.977 22.859 12.633 1 91.69 226 LYS A N 1
ATOM 1752 C CA . LYS A 1 226 ? 9.992 23.906 12.383 1 91.69 226 LYS A CA 1
ATOM 1753 C C . LYS A 1 226 ? 8.625 23.312 12.07 1 91.69 226 LYS A C 1
ATOM 1755 O O . LYS A 1 226 ? 8.531 22.312 11.367 1 91.69 226 LYS A O 1
ATOM 1760 N N . VAL A 1 227 ? 7.633 23.938 12.656 1 95.94 227 VAL A N 1
ATOM 1761 C CA . VAL A 1 227 ? 6.262 23.531 12.336 1 95.94 227 VAL A CA 1
ATOM 1762 C C . VAL A 1 227 ? 5.52 24.719 11.703 1 95.94 227 VAL A C 1
ATOM 1764 O O . VAL A 1 227 ? 5.477 25.812 12.266 1 95.94 227 VAL A O 1
ATOM 1767 N N . VAL A 1 228 ? 4.996 24.516 10.562 1 96.5 228 VAL A N 1
ATOM 1768 C CA . VAL A 1 228 ? 4.172 25.531 9.906 1 96.5 228 VAL A CA 1
ATOM 1769 C C . VAL A 1 228 ? 2.814 24.938 9.539 1 96.5 228 VAL A C 1
ATOM 1771 O O . VAL A 1 228 ? 2.74 23.844 8.961 1 96.5 228 VAL A O 1
ATOM 1774 N N . ILE A 1 229 ? 1.789 25.594 9.914 1 95.81 229 ILE A N 1
ATOM 1775 C CA . ILE A 1 229 ? 0.422 25.266 9.539 1 95.81 229 ILE A CA 1
ATOM 1776 C C . ILE A 1 229 ? -0.088 26.25 8.492 1 95.81 229 ILE A C 1
ATOM 1778 O O . ILE A 1 229 ? -0.079 27.469 8.727 1 95.81 229 ILE A O 1
ATOM 1782 N N . ALA A 1 230 ? -0.496 25.797 7.379 1 96.19 230 ALA A N 1
ATOM 1783 C CA . ALA A 1 230 ? -0.931 26.672 6.301 1 96.19 230 ALA A CA 1
ATOM 1784 C C . ALA A 1 230 ? -2.033 26.031 5.469 1 96.19 230 ALA A C 1
ATOM 1786 O O . ALA A 1 230 ? -2.301 24.828 5.605 1 96.19 230 ALA A O 1
ATOM 1787 N N . ALA A 1 231 ? -2.674 26.844 4.609 1 95.38 231 ALA A N 1
ATOM 1788 C CA . ALA A 1 231 ? -3.756 26.359 3.752 1 95.38 231 ALA A CA 1
ATOM 1789 C C . ALA A 1 231 ? -3.205 25.625 2.531 1 95.38 231 ALA A C 1
ATOM 1791 O O . ALA A 1 231 ? -2.355 26.156 1.812 1 95.38 231 ALA A O 1
ATOM 1792 N N . GLY A 1 232 ? -3.736 24.422 2.297 1 95.62 232 GLY A N 1
ATOM 1793 C CA . GLY A 1 232 ? -3.271 23.609 1.185 1 95.62 232 GLY A CA 1
ATOM 1794 C C . GLY A 1 232 ? -3.789 24.078 -0.16 1 95.62 232 GLY A C 1
ATOM 1795 O O . GLY A 1 232 ? -3.281 23.672 -1.206 1 95.62 232 GLY A O 1
ATOM 1796 N N . ASN A 1 233 ? -4.789 24.938 -0.153 1 95.06 233 ASN A N 1
ATOM 1797 C CA . ASN A 1 233 ? -5.383 25.391 -1.407 1 95.06 233 ASN A CA 1
ATOM 1798 C C . ASN A 1 233 ? -4.719 26.672 -1.911 1 95.06 233 ASN A C 1
ATOM 1800 O O . ASN A 1 233 ? -5.234 27.328 -2.816 1 95.06 233 ASN A O 1
ATOM 1804 N N . GLU A 1 234 ? -3.637 27.047 -1.319 1 94.12 234 GLU A N 1
ATOM 1805 C CA . GLU A 1 234 ? -2.881 28.219 -1.746 1 94.12 234 GLU A CA 1
ATOM 1806 C C . GLU A 1 234 ? -1.817 27.844 -2.775 1 94.12 234 GLU A C 1
ATOM 1808 O O . GLU A 1 234 ? -1.151 26.812 -2.643 1 94.12 234 GLU A O 1
ATOM 1813 N N . ALA A 1 235 ? -1.727 28.734 -3.736 1 95 235 ALA A N 1
ATOM 1814 C CA . ALA A 1 235 ? -0.74 28.484 -4.785 1 95 235 ALA A CA 1
ATOM 1815 C C . ALA A 1 235 ? 0.676 28.484 -4.215 1 95 235 ALA A C 1
ATOM 1817 O O . ALA A 1 235 ? 1.016 29.312 -3.367 1 95 235 ALA A O 1
ATOM 1818 N N . HIS A 1 236 ? 1.475 27.484 -4.629 1 96.56 236 HIS A N 1
ATOM 1819 C CA . HIS A 1 236 ? 2.887 27.344 -4.297 1 96.56 236 HIS A CA 1
ATOM 1820 C C . HIS A 1 236 ? 3.107 27.391 -2.791 1 96.56 236 HIS A C 1
ATOM 1822 O O . HIS A 1 236 ? 4.066 28 -2.316 1 96.56 236 HIS A O 1
ATOM 1828 N N . VAL A 1 237 ? 2.158 26.781 -2.049 1 96.31 237 VAL A N 1
ATOM 1829 C CA . VAL A 1 237 ? 2.156 26.859 -0.591 1 96.31 237 VAL A CA 1
ATOM 1830 C C . VAL A 1 237 ? 3.447 26.266 -0.038 1 96.31 237 VAL A C 1
ATOM 1832 O O . VAL A 1 237 ? 4.051 26.828 0.884 1 96.31 237 VAL A O 1
ATOM 1835 N N . VAL A 1 238 ? 3.961 25.219 -0.567 1 96.75 238 VAL A N 1
ATOM 1836 C CA . VAL A 1 238 ? 5.156 24.547 -0.059 1 96.75 238 VAL A CA 1
ATOM 1837 C C . VAL A 1 238 ? 6.379 25.438 -0.285 1 96.75 238 VAL A C 1
ATOM 1839 O O . VAL A 1 238 ? 7.188 25.625 0.625 1 96.75 238 VAL A O 1
ATOM 1842 N N . GLU A 1 239 ? 6.48 25.938 -1.464 1 95.69 239 GLU A N 1
ATOM 1843 C CA . GLU A 1 239 ? 7.586 26.828 -1.787 1 95.69 239 GLU A CA 1
ATOM 1844 C C . GLU A 1 239 ? 7.551 28.094 -0.917 1 95.69 239 GLU A C 1
ATOM 1846 O O . GLU A 1 239 ? 8.594 28.562 -0.454 1 95.69 239 GLU A O 1
ATOM 1851 N N . ARG A 1 240 ? 6.371 28.578 -0.736 1 95 240 ARG A N 1
ATOM 1852 C CA . ARG A 1 240 ? 6.215 29.797 0.049 1 95 240 ARG A CA 1
ATOM 1853 C C . ARG A 1 240 ? 6.609 29.578 1.504 1 95 240 ARG A C 1
ATOM 1855 O O . ARG A 1 240 ? 7.27 30.422 2.113 1 95 240 ARG A O 1
ATOM 1862 N N . ILE A 1 241 ? 6.23 28.453 2.074 1 94.81 241 ILE A N 1
ATOM 1863 C CA . ILE A 1 241 ? 6.625 28.109 3.438 1 94.81 241 ILE A CA 1
ATOM 1864 C C . ILE A 1 241 ? 8.148 28 3.52 1 94.81 241 ILE A C 1
ATOM 1866 O O . ILE A 1 241 ? 8.773 28.578 4.418 1 94.81 241 ILE A O 1
ATOM 1870 N N . ARG A 1 242 ? 8.734 27.391 2.59 1 92.94 242 ARG A N 1
ATOM 1871 C CA . ARG A 1 242 ? 10.164 27.094 2.6 1 92.94 242 ARG A CA 1
ATOM 1872 C C . ARG A 1 242 ? 10.984 28.391 2.512 1 92.94 242 ARG A C 1
ATOM 1874 O O . ARG A 1 242 ? 12.031 28.5 3.145 1 92.94 242 ARG A O 1
ATOM 1881 N N . THR A 1 243 ? 10.453 29.281 1.741 1 91.38 243 THR A N 1
ATOM 1882 C CA . THR A 1 243 ? 11.211 30.5 1.497 1 91.38 243 THR A CA 1
ATOM 1883 C C . THR A 1 243 ? 10.852 31.578 2.521 1 91.38 243 THR A C 1
ATOM 1885 O O . THR A 1 243 ? 11.312 32.719 2.424 1 91.38 243 THR A O 1
ATOM 1888 N N . GLY A 1 244 ? 10 31.234 3.451 1 82.44 244 GLY A N 1
ATOM 1889 C CA . GLY A 1 244 ? 9.719 32.125 4.57 1 82.44 244 GLY A CA 1
ATOM 1890 C C . GLY A 1 244 ? 8.719 33.219 4.234 1 82.44 244 GLY A C 1
ATOM 1891 O O . GLY A 1 244 ? 8.758 34.281 4.816 1 82.44 244 GLY A O 1
ATOM 1892 N N . LYS A 1 245 ? 7.969 32.812 3.248 1 78.44 245 LYS A N 1
ATOM 1893 C CA . LYS A 1 245 ? 6.922 33.781 2.963 1 78.44 245 LYS A CA 1
ATOM 1894 C C . LYS A 1 245 ? 5.816 33.75 4.016 1 78.44 245 LYS A C 1
ATOM 1896 O O . LYS A 1 245 ? 5.527 32.656 4.559 1 78.44 245 LYS A O 1
ATOM 1901 N N . GLY A 1 246 ? 5.492 34.781 4.645 1 77.88 246 GLY A N 1
ATOM 1902 C CA . GLY A 1 246 ? 4.551 35 5.734 1 77.88 246 GLY A CA 1
ATOM 1903 C C . GLY A 1 246 ? 3.207 34.344 5.496 1 77.88 246 GLY A C 1
ATOM 1904 O O . GLY A 1 246 ? 2.174 35 5.488 1 77.88 246 GLY A O 1
ATOM 1905 N N . ILE A 1 247 ? 3.236 32.906 5.355 1 90.44 247 ILE A N 1
ATOM 1906 C CA . ILE A 1 247 ? 1.963 32.219 5.195 1 90.44 247 ILE A CA 1
ATOM 1907 C C . ILE A 1 247 ? 1.742 31.266 6.367 1 90.44 247 ILE A C 1
ATOM 1909 O O . ILE A 1 247 ? 2.691 30.672 6.867 1 90.44 247 ILE A O 1
ATOM 1913 N N . GLY A 1 248 ? 0.508 31.25 6.766 1 95.5 248 GLY A N 1
ATOM 1914 C CA . GLY A 1 248 ? 0.1 30.328 7.812 1 95.5 248 GLY A CA 1
ATOM 1915 C C . GLY A 1 248 ? 0.616 30.719 9.188 1 95.5 248 GLY A C 1
ATOM 1916 O O . GLY A 1 248 ? 0.792 31.906 9.477 1 95.5 248 GLY A O 1
ATOM 1917 N N . THR A 1 249 ? 0.712 29.828 10.047 1 97.06 249 THR A N 1
ATOM 1918 C CA . THR A 1 249 ? 1.187 29.984 11.414 1 97.06 249 THR A CA 1
ATOM 1919 C C . THR A 1 249 ? 2.441 29.156 11.656 1 97.06 249 THR A C 1
ATOM 1921 O O . THR A 1 249 ? 2.453 27.953 11.391 1 97.06 249 THR A O 1
ATOM 1924 N N . THR A 1 250 ? 3.492 29.781 12.094 1 95.94 250 THR A N 1
ATOM 1925 C CA . THR A 1 250 ? 4.695 29.062 12.523 1 95.94 250 THR A CA 1
ATOM 1926 C C . THR A 1 250 ? 4.684 28.844 14.031 1 95.94 250 THR A C 1
ATOM 1928 O O . THR A 1 250 ? 4.488 29.781 14.805 1 95.94 250 THR A O 1
ATOM 1931 N N . ILE A 1 251 ? 4.84 27.609 14.414 1 94.81 251 ILE A N 1
ATOM 1932 C CA . ILE A 1 251 ? 4.934 27.297 15.836 1 94.81 251 ILE A CA 1
ATOM 1933 C C . ILE A 1 251 ? 6.395 27.297 16.266 1 94.81 251 ILE A C 1
ATOM 1935 O O . ILE A 1 251 ? 7.238 26.656 15.641 1 94.81 251 ILE A O 1
ATOM 1939 N N . VAL A 1 252 ? 6.676 28 17.297 1 88.75 252 VAL A N 1
ATOM 1940 C CA . VAL A 1 252 ? 8.039 28.125 17.797 1 88.75 252 VAL A CA 1
ATOM 1941 C C . VAL A 1 252 ? 8.078 27.766 19.281 1 88.75 252 VAL A C 1
ATOM 1943 O O . VAL A 1 252 ? 7.031 27.625 19.922 1 88.75 252 VAL A O 1
ATOM 1946 N N . LEU A 1 253 ? 9.289 27.469 19.766 1 85.81 253 LEU A N 1
ATOM 1947 C CA . LEU A 1 253 ? 9.43 27.219 21.203 1 85.81 253 LEU A CA 1
ATOM 1948 C C . LEU A 1 253 ? 9.359 28.516 21.984 1 85.81 253 LEU A C 1
ATOM 1950 O O . LEU A 1 253 ? 9.773 29.578 21.5 1 85.81 253 LEU A O 1
ATOM 1954 N N . MET B 1 1 ? 20.906 -9.805 -10.836 1 70.94 1 MET B N 1
ATOM 1955 C CA . MET B 1 1 ? 20.328 -10.219 -9.562 1 70.94 1 MET B CA 1
ATOM 1956 C C . MET B 1 1 ? 19.5 -11.492 -9.734 1 70.94 1 MET B C 1
ATOM 1958 O O . MET B 1 1 ? 18.984 -11.758 -10.82 1 70.94 1 MET B O 1
ATOM 1962 N N . ASN B 1 2 ? 19.594 -12.43 -8.828 1 92.88 2 ASN B N 1
ATOM 1963 C CA . ASN B 1 2 ? 18.906 -13.719 -8.883 1 92.88 2 ASN B CA 1
ATOM 1964 C C . ASN B 1 2 ? 17.484 -13.609 -8.336 1 92.88 2 ASN B C 1
ATOM 1966 O O . ASN B 1 2 ? 17.234 -13.875 -7.156 1 92.88 2 ASN B O 1
ATOM 1970 N N . TYR B 1 3 ? 16.516 -13.227 -9.242 1 97.69 3 TYR B N 1
ATOM 1971 C CA . TYR B 1 3 ? 15.117 -13.016 -8.875 1 97.69 3 TYR B CA 1
ATOM 1972 C C . TYR B 1 3 ? 14.352 -14.336 -8.891 1 97.69 3 TYR B C 1
ATOM 1974 O O . TYR B 1 3 ? 14.664 -15.234 -9.672 1 97.69 3 TYR B O 1
ATOM 1982 N N . ILE B 1 4 ? 13.391 -14.43 -8.062 1 97.88 4 ILE B N 1
ATOM 1983 C CA . ILE B 1 4 ? 12.383 -15.484 -8.07 1 97.88 4 ILE B CA 1
ATOM 1984 C C . ILE B 1 4 ? 10.992 -14.867 -7.93 1 97.88 4 ILE B C 1
ATOM 1986 O O . ILE B 1 4 ? 10.711 -14.172 -6.953 1 97.88 4 ILE B O 1
ATOM 1990 N N . VAL B 1 5 ? 10.133 -15.109 -8.875 1 98.44 5 VAL B N 1
ATOM 1991 C CA . VAL B 1 5 ? 8.773 -14.586 -8.82 1 98.44 5 VAL B CA 1
ATOM 1992 C C . VAL B 1 5 ? 7.844 -15.641 -8.219 1 98.44 5 VAL B C 1
ATOM 1994 O O . VAL B 1 5 ? 7.84 -16.797 -8.656 1 98.44 5 VAL B O 1
ATOM 1997 N N . ILE B 1 6 ? 7.125 -15.281 -7.203 1 98.25 6 ILE B N 1
ATOM 1998 C CA . ILE B 1 6 ? 6.172 -16.172 -6.543 1 98.25 6 ILE B CA 1
ATOM 1999 C C . ILE B 1 6 ? 4.781 -15.547 -6.574 1 98.25 6 ILE B C 1
ATOM 2001 O O . ILE B 1 6 ? 4.57 -14.453 -6.043 1 98.25 6 ILE B O 1
ATOM 2005 N N . LYS B 1 7 ? 3.896 -16.203 -7.234 1 98.12 7 LYS B N 1
ATOM 2006 C CA . LYS B 1 7 ? 2.5 -15.781 -7.242 1 98.12 7 LYS B CA 1
ATOM 2007 C C . LYS B 1 7 ? 1.667 -16.609 -6.266 1 98.12 7 LYS B C 1
ATOM 2009 O O . LYS B 1 7 ? 1.688 -17.844 -6.312 1 98.12 7 LYS B O 1
ATOM 2014 N N . ILE B 1 8 ? 0.999 -15.938 -5.402 1 97.5 8 ILE B N 1
ATOM 2015 C CA . ILE B 1 8 ? 0.103 -16.578 -4.453 1 97.5 8 ILE B CA 1
ATOM 2016 C C . ILE B 1 8 ? -1.349 -16.312 -4.84 1 97.5 8 ILE B C 1
ATOM 2018 O O . ILE B 1 8 ? -1.808 -15.164 -4.766 1 97.5 8 ILE B O 1
ATOM 2022 N N . GLY B 1 9 ? -2.041 -17.359 -5.164 1 94.44 9 GLY B N 1
ATOM 2023 C CA . GLY B 1 9 ? -3.438 -17.234 -5.551 1 94.44 9 GLY B CA 1
ATOM 2024 C C . GLY B 1 9 ? -4.324 -16.75 -4.418 1 94.44 9 GLY B C 1
ATOM 2025 O O . GLY B 1 9 ? -4.078 -17.062 -3.254 1 94.44 9 GLY B O 1
ATOM 2026 N N . GLY B 1 10 ? -5.398 -16.016 -4.789 1 90.75 10 GLY B N 1
ATOM 2027 C CA . GLY B 1 10 ? -6.328 -15.5 -3.793 1 90.75 10 GLY B CA 1
ATOM 2028 C C . GLY B 1 10 ? -6.957 -16.594 -2.949 1 90.75 10 GLY B C 1
ATOM 2029 O O . GLY B 1 10 ? -7.07 -16.453 -1.729 1 90.75 10 GLY B O 1
ATOM 2030 N N . SER B 1 11 ? -7.32 -17.656 -3.592 1 87.81 11 SER B N 1
ATOM 2031 C CA . SER B 1 11 ? -7.957 -18.766 -2.898 1 87.81 11 SER B CA 1
ATOM 2032 C C . SER B 1 11 ? -6.973 -19.5 -1.988 1 87.81 11 SER B C 1
ATOM 2034 O O . SER B 1 11 ? -7.375 -20.234 -1.09 1 87.81 11 SER B O 1
ATOM 2036 N N . THR B 1 12 ? -5.703 -19.281 -2.293 1 90.31 12 THR B N 1
ATOM 2037 C CA . THR B 1 12 ? -4.648 -19.984 -1.563 1 90.31 12 THR B CA 1
ATOM 2038 C C . THR B 1 12 ? -4.203 -19.172 -0.352 1 90.31 12 THR B C 1
ATOM 2040 O O . THR B 1 12 ? -3.607 -19.719 0.581 1 90.31 12 THR B O 1
ATOM 2043 N N . LEU B 1 13 ? -4.504 -17.938 -0.298 1 91 13 LEU B N 1
ATOM 2044 C CA . LEU B 1 13 ? -3.998 -17.047 0.735 1 91 13 LEU B CA 1
ATOM 2045 C C . LEU B 1 13 ? -4.453 -17.484 2.119 1 91 13 LEU B C 1
ATOM 2047 O O . LEU B 1 13 ? -3.695 -17.406 3.086 1 91 13 LEU B O 1
ATOM 2051 N N . THR B 1 14 ? -5.699 -18.016 2.211 1 88.31 14 THR B N 1
ATOM 2052 C CA . THR B 1 14 ? -6.258 -18.406 3.5 1 88.31 14 THR B CA 1
ATOM 2053 C C . THR B 1 14 ? -5.719 -19.781 3.928 1 88.31 14 THR B C 1
ATOM 2055 O O . THR B 1 14 ? -5.734 -20.109 5.113 1 88.31 14 THR B O 1
ATOM 2058 N N . GLU B 1 15 ? -5.234 -20.562 2.943 1 91.19 15 GLU B N 1
ATOM 2059 C CA . GLU B 1 15 ? -4.766 -21.922 3.24 1 91.19 15 GLU B CA 1
ATOM 2060 C C . GLU B 1 15 ? -3.273 -22.062 2.965 1 91.19 15 GLU B C 1
ATOM 2062 O O . GLU B 1 15 ? -2.76 -23.172 2.84 1 91.19 15 GLU B O 1
ATOM 2067 N N . LEU B 1 16 ? -2.674 -20.938 2.791 1 93.19 16 LEU B N 1
ATOM 2068 C CA . LEU B 1 16 ? -1.232 -20.953 2.561 1 93.19 16 LEU B CA 1
ATOM 2069 C C . LEU B 1 16 ? -0.503 -21.609 3.729 1 93.19 16 LEU B C 1
ATOM 2071 O O . LEU B 1 16 ? -0.716 -21.234 4.883 1 93.19 16 LEU B O 1
ATOM 2075 N N . HIS B 1 17 ? 0.263 -22.578 3.424 1 93.25 17 HIS B N 1
ATOM 2076 C CA . HIS B 1 17 ? 0.987 -23.25 4.5 1 93.25 17 HIS B CA 1
ATOM 2077 C C . HIS B 1 17 ? 1.917 -22.281 5.223 1 93.25 17 HIS B C 1
ATOM 2079 O O . HIS B 1 17 ? 2.568 -21.453 4.586 1 93.25 17 HIS B O 1
ATOM 2085 N N . GLU B 1 18 ? 2.082 -22.391 6.445 1 90.25 18 GLU B N 1
ATOM 2086 C CA . GLU B 1 18 ? 2.83 -21.453 7.273 1 90.25 18 GLU B CA 1
ATOM 2087 C C . GLU B 1 18 ? 4.309 -21.438 6.902 1 90.25 18 GLU B C 1
ATOM 2089 O O . GLU B 1 18 ? 4.973 -20.406 7 1 90.25 18 GLU B O 1
ATOM 2094 N N . THR B 1 19 ? 4.77 -22.578 6.363 1 95.19 19 THR B N 1
ATOM 2095 C CA . THR B 1 19 ? 6.195 -22.703 6.07 1 95.19 19 THR B CA 1
ATOM 2096 C C . THR B 1 19 ? 6.543 -21.969 4.777 1 95.19 19 THR B C 1
ATOM 2098 O O . THR B 1 19 ? 7.723 -21.766 4.469 1 95.19 19 THR B O 1
ATOM 2101 N N . THR B 1 20 ? 5.484 -21.578 4.016 1 95.38 20 THR B N 1
ATOM 2102 C CA . THR B 1 20 ? 5.746 -20.859 2.773 1 95.38 20 THR B CA 1
ATOM 2103 C C . THR B 1 20 ? 6.496 -19.562 3.047 1 95.38 20 THR B C 1
ATOM 2105 O O . THR B 1 20 ? 7.465 -19.234 2.355 1 95.38 20 THR B O 1
ATOM 2108 N N . ILE B 1 21 ? 6.129 -18.875 4.051 1 94.25 21 ILE B N 1
ATOM 2109 C CA . ILE B 1 21 ? 6.754 -17.594 4.402 1 94.25 21 ILE B CA 1
ATOM 2110 C C . ILE B 1 21 ? 8.18 -17.844 4.895 1 94.25 21 ILE B C 1
ATOM 2112 O O . ILE B 1 21 ? 9.094 -17.078 4.578 1 94.25 21 ILE B O 1
ATOM 2116 N N . ASP B 1 22 ? 8.344 -18.891 5.625 1 94.56 22 ASP B N 1
ATOM 2117 C CA . ASP B 1 22 ? 9.68 -19.281 6.062 1 94.56 22 ASP B CA 1
ATOM 2118 C C . ASP B 1 22 ? 10.594 -19.547 4.867 1 94.56 22 ASP B C 1
ATOM 2120 O O . ASP B 1 22 ? 11.758 -19.141 4.863 1 94.56 22 ASP B O 1
ATOM 2124 N N . ASP B 1 23 ? 10.047 -20.266 3.938 1 95.75 23 ASP B N 1
ATOM 2125 C CA . ASP B 1 23 ? 10.805 -20.578 2.727 1 95.75 23 ASP B CA 1
ATOM 2126 C C . ASP B 1 23 ? 11.234 -19.297 2.012 1 95.75 23 ASP B C 1
ATOM 2128 O O . ASP B 1 23 ? 12.367 -19.188 1.543 1 95.75 23 ASP B O 1
ATOM 2132 N N . ILE B 1 24 ? 10.344 -18.359 1.92 1 95.44 24 ILE B N 1
ATOM 2133 C CA . ILE B 1 24 ? 10.602 -17.094 1.24 1 95.44 24 ILE B CA 1
ATOM 2134 C C . ILE B 1 24 ? 11.68 -16.328 1.986 1 95.44 24 ILE B C 1
ATOM 2136 O O . ILE B 1 24 ? 12.586 -15.75 1.368 1 95.44 24 ILE B O 1
ATOM 2140 N N . ALA B 1 25 ? 11.609 -16.328 3.297 1 93.56 25 ALA B N 1
ATOM 2141 C CA . ALA B 1 25 ? 12.625 -15.68 4.121 1 93.56 25 ALA B CA 1
ATOM 2142 C C . ALA B 1 25 ? 14.008 -16.281 3.857 1 93.56 25 ALA B C 1
ATOM 2144 O O . ALA B 1 25 ? 15.008 -15.547 3.809 1 93.56 25 ALA B O 1
ATOM 2145 N N . GLN B 1 26 ? 14.008 -17.547 3.689 1 93.94 26 GLN B N 1
ATOM 2146 C CA . GLN B 1 26 ? 15.273 -18.25 3.459 1 93.94 26 GLN B CA 1
ATOM 2147 C C . GLN B 1 26 ? 15.875 -17.859 2.107 1 93.94 26 GLN B C 1
ATOM 2149 O O . GLN B 1 26 ? 17.094 -17.797 1.958 1 93.94 26 GLN B O 1
ATOM 2154 N N . LEU B 1 27 ? 14.992 -17.641 1.11 1 94.81 27 LEU B N 1
ATOM 2155 C CA . LEU B 1 27 ? 15.492 -17.188 -0.186 1 94.81 27 LEU B CA 1
ATOM 2156 C C . LEU B 1 27 ? 16.281 -15.891 -0.044 1 94.81 27 LEU B C 1
ATOM 2158 O O . LEU B 1 27 ? 17.375 -15.758 -0.596 1 94.81 27 LEU B O 1
ATOM 2162 N N . LYS B 1 28 ? 15.688 -14.977 0.675 1 92.06 28 LYS B N 1
ATOM 2163 C CA . LYS B 1 28 ? 16.328 -13.68 0.877 1 92.06 28 LYS B CA 1
ATOM 2164 C C . LYS B 1 28 ? 17.656 -13.828 1.604 1 92.06 28 LYS B C 1
ATOM 2166 O O . LYS B 1 28 ? 18.641 -13.156 1.268 1 92.06 28 LYS B O 1
ATOM 2171 N N . GLN B 1 29 ? 17.703 -14.711 2.545 1 90.5 29 GLN B N 1
ATOM 2172 C CA . GLN B 1 29 ? 18.922 -14.961 3.305 1 90.5 29 GLN B CA 1
ATOM 2173 C C . GLN B 1 29 ? 20.016 -15.555 2.414 1 90.5 29 GLN B C 1
ATOM 2175 O O . GLN B 1 29 ? 21.203 -15.398 2.695 1 90.5 29 GLN B O 1
ATOM 2180 N N . GLN B 1 30 ? 19.656 -16.219 1.343 1 92.44 30 GLN B N 1
ATOM 2181 C CA . GLN B 1 30 ? 20.594 -16.828 0.403 1 92.44 30 GLN B CA 1
ATOM 2182 C C . GLN B 1 30 ? 20.938 -15.875 -0.736 1 92.44 30 GLN B C 1
ATOM 2184 O O . GLN B 1 30 ? 21.422 -16.297 -1.784 1 92.44 30 GLN B O 1
ATOM 2189 N N . ASP B 1 31 ? 20.578 -14.602 -0.579 1 92 31 ASP B N 1
ATOM 2190 C CA . ASP B 1 31 ? 20.891 -13.523 -1.509 1 92 31 ASP B CA 1
ATOM 2191 C C . ASP B 1 31 ? 20.109 -13.68 -2.812 1 92 31 ASP B C 1
ATOM 2193 O O . ASP B 1 31 ? 20.625 -13.367 -3.891 1 92 31 ASP B O 1
ATOM 2197 N N . LEU B 1 32 ? 19 -14.391 -2.688 1 95.25 32 LEU B N 1
ATOM 2198 C CA . LEU B 1 32 ? 18.016 -14.367 -3.768 1 95.25 32 LEU B CA 1
ATOM 2199 C C . LEU B 1 32 ? 17 -13.266 -3.553 1 95.25 32 LEU B C 1
ATOM 2201 O O . LEU B 1 32 ? 16.906 -12.688 -2.465 1 95.25 32 LEU B O 1
ATOM 2205 N N . HIS B 1 33 ? 16.312 -12.891 -4.562 1 97.25 33 HIS B N 1
ATOM 2206 C CA . HIS B 1 33 ? 15.406 -11.742 -4.52 1 97.25 33 HIS B CA 1
ATOM 2207 C C . HIS B 1 33 ? 13.992 -12.141 -4.922 1 97.25 33 HIS B C 1
ATOM 2209 O O . HIS B 1 33 ? 13.602 -11.977 -6.082 1 97.25 33 HIS B O 1
ATOM 2215 N N . PRO B 1 34 ? 13.234 -12.641 -3.916 1 97.94 34 PRO B N 1
ATOM 2216 C CA . PRO B 1 34 ? 11.852 -13.008 -4.223 1 97.94 34 PRO B CA 1
ATOM 2217 C C . PRO B 1 34 ? 10.953 -11.789 -4.441 1 97.94 34 PRO B C 1
ATOM 2219 O O . PRO B 1 34 ? 11.125 -10.766 -3.775 1 97.94 34 PRO B O 1
ATOM 2222 N N . ILE B 1 35 ? 10.094 -11.867 -5.363 1 98.69 35 ILE B N 1
ATOM 2223 C CA . ILE B 1 35 ? 9.031 -10.906 -5.664 1 98.69 35 ILE B CA 1
ATOM 2224 C C . ILE B 1 35 ? 7.676 -11.602 -5.582 1 98.69 35 ILE B C 1
ATOM 2226 O O . ILE B 1 35 ? 7.438 -12.602 -6.266 1 98.69 35 ILE B O 1
ATOM 2230 N N . ILE B 1 36 ? 6.797 -11.094 -4.754 1 98.56 36 ILE B N 1
ATOM 2231 C CA . ILE B 1 36 ? 5.523 -11.758 -4.5 1 98.56 36 ILE B CA 1
ATOM 2232 C C . ILE B 1 36 ? 4.406 -11.016 -5.23 1 98.56 36 ILE B C 1
ATOM 2234 O O . ILE B 1 36 ? 4.309 -9.789 -5.156 1 98.56 36 ILE B O 1
ATOM 2238 N N . ILE B 1 37 ? 3.656 -11.695 -5.992 1 98.75 37 ILE B N 1
ATOM 2239 C CA . ILE B 1 37 ? 2.416 -11.203 -6.586 1 98.75 37 ILE B CA 1
ATOM 2240 C C . ILE B 1 37 ? 1.229 -11.969 -6.008 1 98.75 37 ILE B C 1
ATOM 2242 O O . ILE B 1 37 ? 1.283 -13.188 -5.863 1 98.75 37 ILE B O 1
ATOM 2246 N N . HIS B 1 38 ? 0.227 -11.25 -5.641 1 98.19 38 HIS B N 1
ATOM 2247 C CA . HIS B 1 38 ? -0.894 -11.977 -5.051 1 98.19 38 HIS B CA 1
ATOM 2248 C C . HIS B 1 38 ? -2.193 -11.672 -5.789 1 98.19 38 HIS B C 1
ATOM 2250 O O . HIS B 1 38 ? -2.336 -10.609 -6.395 1 98.19 38 HIS B O 1
ATOM 2256 N N . GLY B 1 39 ? -3.102 -12.656 -5.723 1 96.06 39 GLY B N 1
ATOM 2257 C CA . GLY B 1 39 ? -4.477 -12.445 -6.137 1 96.06 39 GLY B CA 1
ATOM 2258 C C . GLY B 1 39 ? -5.383 -12.008 -5 1 96.06 39 GLY B C 1
ATOM 2259 O O . GLY B 1 39 ? -4.918 -11.414 -4.023 1 96.06 39 GLY B O 1
ATOM 2260 N N . GLY B 1 40 ? -6.695 -12.156 -5.242 1 96.25 40 GLY B N 1
ATOM 2261 C CA . GLY B 1 40 ? -7.633 -11.789 -4.191 1 96.25 40 GLY B CA 1
ATOM 2262 C C . GLY B 1 40 ? -9.078 -12.047 -4.566 1 96.25 40 GLY B C 1
ATOM 2263 O O . GLY B 1 40 ? -9.992 -11.422 -4.016 1 96.25 40 GLY B O 1
ATOM 2264 N N . GLY B 1 41 ? -9.328 -12.961 -5.504 1 94.62 41 GLY B N 1
ATOM 2265 C CA . GLY B 1 41 ? -10.641 -13.219 -6.066 1 94.62 41 GLY B CA 1
ATOM 2266 C C . GLY B 1 41 ? -11.711 -13.406 -5.012 1 94.62 41 GLY B C 1
ATOM 2267 O O . GLY B 1 41 ? -12.727 -12.711 -5.02 1 94.62 41 GLY B O 1
ATOM 2268 N N . PRO B 1 42 ? -11.516 -14.383 -4.098 1 94.94 42 PRO B N 1
ATOM 2269 C CA . PRO B 1 42 ? -12.531 -14.633 -3.076 1 94.94 42 PRO B CA 1
ATOM 2270 C C . PRO B 1 42 ? -12.852 -13.391 -2.248 1 94.94 42 PRO B C 1
ATOM 2272 O O . PRO B 1 42 ? -14.008 -13.172 -1.877 1 94.94 42 PRO B O 1
ATOM 2275 N N . PHE B 1 43 ? -11.875 -12.555 -1.971 1 95.62 43 PHE B N 1
ATOM 2276 C CA . PHE B 1 43 ? -12.07 -11.359 -1.163 1 95.62 43 PHE B CA 1
ATOM 2277 C C . PHE B 1 43 ? -12.836 -10.297 -1.942 1 95.62 43 PHE B C 1
ATOM 2279 O O . PHE B 1 43 ? -13.68 -9.594 -1.38 1 95.62 43 PHE B O 1
ATOM 2286 N N . ILE B 1 44 ? -12.469 -10.18 -3.201 1 96.81 44 ILE B N 1
ATOM 2287 C CA . ILE B 1 44 ? -13.211 -9.258 -4.062 1 96.81 44 ILE B CA 1
ATOM 2288 C C . ILE B 1 44 ? -14.672 -9.695 -4.148 1 96.81 44 ILE B C 1
ATOM 2290 O O . ILE B 1 44 ? -15.578 -8.867 -4.008 1 96.81 44 ILE B O 1
ATOM 2294 N N . ASN B 1 45 ? -14.891 -11.023 -4.348 1 96.62 45 ASN B N 1
ATOM 2295 C CA . ASN B 1 45 ? -16.25 -11.562 -4.434 1 96.62 45 ASN B CA 1
ATOM 2296 C C . ASN B 1 45 ? -17.047 -11.234 -3.18 1 96.62 45 ASN B C 1
ATOM 2298 O O . ASN B 1 45 ? -18.203 -10.805 -3.273 1 96.62 45 ASN B O 1
ATOM 2302 N N . GLN B 1 46 ? -16.469 -11.477 -2.064 1 95.31 46 GLN B N 1
ATOM 2303 C CA . GLN B 1 46 ? -17.141 -11.219 -0.795 1 95.31 46 GLN B CA 1
ATOM 2304 C C . GLN B 1 46 ? -17.5 -9.742 -0.655 1 95.31 46 GLN B C 1
ATOM 2306 O O . GLN B 1 46 ? -18.609 -9.414 -0.215 1 95.31 46 GLN B O 1
ATOM 2311 N N . ALA B 1 47 ? -16.578 -8.852 -0.986 1 93.81 47 ALA B N 1
ATOM 2312 C CA . ALA B 1 47 ? -16.812 -7.418 -0.871 1 93.81 47 ALA B CA 1
ATOM 2313 C C . ALA B 1 47 ? -17.922 -6.965 -1.817 1 93.81 47 ALA B C 1
ATOM 2315 O O . ALA B 1 47 ? -18.781 -6.156 -1.446 1 93.81 47 ALA B O 1
ATOM 2316 N N . LEU B 1 48 ? -17.891 -7.469 -3.084 1 96.31 48 LEU B N 1
ATOM 2317 C CA . LEU B 1 48 ? -18.922 -7.145 -4.055 1 96.31 48 LEU B CA 1
ATOM 2318 C C . LEU B 1 48 ? -20.297 -7.582 -3.547 1 96.31 48 LEU B C 1
ATOM 2320 O O . LEU B 1 48 ? -21.266 -6.816 -3.607 1 96.31 48 LEU B O 1
ATOM 2324 N N . GLU B 1 49 ? -20.359 -8.773 -3.006 1 96.06 49 GLU B N 1
ATOM 2325 C CA . GLU B 1 49 ? -21.594 -9.297 -2.459 1 96.06 49 GLU B CA 1
ATOM 2326 C C . GLU B 1 49 ? -22.109 -8.43 -1.311 1 96.06 49 GLU B C 1
ATOM 2328 O O . GLU B 1 49 ? -23.297 -8.094 -1.258 1 96.06 49 GLU B O 1
ATOM 2333 N N . GLN B 1 50 ? -21.281 -8.078 -0.432 1 90.94 50 GLN B N 1
ATOM 2334 C CA . GLN B 1 50 ? -21.641 -7.27 0.731 1 90.94 50 GLN B CA 1
ATOM 2335 C C . GLN B 1 50 ? -22.172 -5.902 0.312 1 90.94 50 GLN B C 1
ATOM 2337 O O . GLN B 1 50 ? -23 -5.316 1.003 1 90.94 50 GLN B O 1
ATOM 2342 N N . GLN B 1 51 ? -21.688 -5.434 -0.773 1 90.94 51 GLN B N 1
ATOM 2343 C CA . GLN B 1 51 ? -22.078 -4.102 -1.221 1 90.94 51 GLN B CA 1
ATOM 2344 C C . GLN B 1 51 ? -23.203 -4.172 -2.246 1 90.94 51 GLN B C 1
ATOM 2346 O O . GLN B 1 51 ? -23.609 -3.152 -2.814 1 90.94 51 GLN B O 1
ATOM 2351 N N . GLY B 1 52 ? -23.641 -5.352 -2.609 1 93.56 52 GLY B N 1
ATOM 2352 C CA . GLY B 1 52 ? -24.766 -5.559 -3.516 1 93.56 52 GLY B CA 1
ATOM 2353 C C . GLY B 1 52 ? -24.391 -5.352 -4.973 1 93.56 52 GLY B C 1
ATOM 2354 O O . GLY B 1 52 ? -25.234 -4.941 -5.777 1 93.56 52 GLY B O 1
ATOM 2355 N N . VAL B 1 53 ? -23.156 -5.52 -5.301 1 95.38 53 VAL B N 1
ATOM 2356 C CA . VAL B 1 53 ? -22.672 -5.363 -6.668 1 95.38 53 VAL B CA 1
ATOM 2357 C C . VAL B 1 53 ? -22.484 -6.738 -7.312 1 95.38 53 VAL B C 1
ATOM 2359 O O . VAL B 1 53 ? -21.875 -7.633 -6.715 1 95.38 53 VAL B O 1
ATOM 2362 N N . ASP B 1 54 ? -22.984 -6.953 -8.484 1 94.56 54 ASP B N 1
ATOM 2363 C CA . ASP B 1 54 ? -22.906 -8.234 -9.172 1 94.56 54 ASP B CA 1
ATOM 2364 C C . ASP B 1 54 ? -21.469 -8.516 -9.633 1 94.56 54 ASP B C 1
ATOM 2366 O O . ASP B 1 54 ? -20.781 -7.613 -10.086 1 94.56 54 ASP B O 1
ATOM 2370 N N . SER B 1 55 ? -21.109 -9.75 -9.445 1 93.06 55 SER B N 1
ATOM 2371 C CA . SER B 1 55 ? -19.844 -10.227 -9.992 1 93.06 55 SER B CA 1
ATOM 2372 C C . SER B 1 55 ? -20.062 -11 -11.289 1 93.06 55 SER B C 1
ATOM 2374 O O . SER B 1 55 ? -20.781 -11.992 -11.312 1 93.06 55 SER B O 1
ATOM 2376 N N . LEU B 1 56 ? -19.484 -10.539 -12.383 1 94.62 56 LEU B N 1
ATOM 2377 C CA . LEU B 1 56 ? -19.609 -11.18 -13.68 1 94.62 56 LEU B CA 1
ATOM 2378 C C . LEU B 1 56 ? -18.234 -11.555 -14.234 1 94.62 56 LEU B C 1
ATOM 2380 O O . LEU B 1 56 ? -17.281 -10.789 -14.094 1 94.62 56 LEU B O 1
ATOM 2384 N N . PHE B 1 57 ? -18.172 -12.695 -14.844 1 92.88 57 PHE B N 1
ATOM 2385 C CA . PHE B 1 57 ? -16.969 -13.148 -15.508 1 92.88 57 PHE B CA 1
ATOM 2386 C C . PHE B 1 57 ? -17.234 -13.445 -16.984 1 92.88 57 PHE B C 1
ATOM 2388 O O . PHE B 1 57 ? -18.281 -13.992 -17.328 1 92.88 57 PHE B O 1
ATOM 2395 N N . GLU B 1 58 ? -16.312 -13.023 -17.766 1 91.56 58 GLU B N 1
ATOM 2396 C CA . GLU B 1 58 ? -16.312 -13.32 -19.203 1 91.56 58 GLU B CA 1
ATOM 2397 C C . GLU B 1 58 ? -14.914 -13.75 -19.656 1 91.56 58 GLU B C 1
ATOM 2399 O O . GLU B 1 58 ? -13.93 -13.062 -19.406 1 91.56 58 GLU B O 1
ATOM 2404 N N . ASP B 1 59 ? -14.773 -14.961 -20.266 1 85.38 59 ASP B N 1
ATOM 2405 C CA . ASP B 1 59 ? -13.516 -15.5 -20.766 1 85.38 59 ASP B CA 1
ATOM 2406 C C . ASP B 1 59 ? -12.516 -15.688 -19.625 1 85.38 59 ASP B C 1
ATOM 2408 O O . ASP B 1 59 ? -11.32 -15.43 -19.797 1 85.38 59 ASP B O 1
ATOM 2412 N N . GLY B 1 60 ? -13.008 -15.914 -18.453 1 84.25 60 GLY B N 1
ATOM 2413 C CA . GLY B 1 60 ? -12.156 -16.172 -17.297 1 84.25 60 GLY B CA 1
ATOM 2414 C C . GLY B 1 60 ? -11.68 -14.906 -16.625 1 84.25 60 GLY B C 1
ATOM 2415 O O . GLY B 1 60 ? -10.883 -14.961 -15.672 1 84.25 60 GLY B O 1
ATOM 2416 N N . LEU B 1 61 ? -12.195 -13.797 -17.125 1 91.5 61 LEU B N 1
ATOM 2417 C CA . LEU B 1 61 ? -11.789 -12.508 -16.578 1 91.5 61 LEU B CA 1
ATOM 2418 C C . LEU B 1 61 ? -12.953 -11.82 -15.867 1 91.5 61 LEU B C 1
ATOM 2420 O O . LEU B 1 61 ? -14.094 -11.875 -16.344 1 91.5 61 LEU B O 1
ATOM 2424 N N . ARG B 1 62 ? -12.672 -11.234 -14.789 1 94.25 62 ARG B N 1
ATOM 2425 C CA . ARG B 1 62 ? -13.703 -10.469 -14.102 1 94.25 62 ARG B CA 1
ATOM 2426 C C . ARG B 1 62 ? -14.062 -9.211 -14.883 1 94.25 62 ARG B C 1
ATOM 2428 O O . ARG B 1 62 ? -13.211 -8.344 -15.109 1 94.25 62 ARG B O 1
ATOM 2435 N N . VAL B 1 63 ? -15.305 -9.172 -15.305 1 97.38 63 VAL B N 1
ATOM 2436 C CA . VAL B 1 63 ? -15.766 -7.934 -15.922 1 97.38 63 VAL B CA 1
ATOM 2437 C C . VAL B 1 63 ? -15.719 -6.805 -14.891 1 97.38 63 VAL B C 1
ATOM 2439 O O . VAL B 1 63 ? -16.312 -6.91 -13.812 1 97.38 63 VAL B O 1
ATOM 2442 N N . THR B 1 64 ? -15.016 -5.73 -15.211 1 98.06 64 THR B N 1
ATOM 2443 C CA . THR B 1 64 ? -14.703 -4.719 -14.211 1 98.06 64 THR B CA 1
ATOM 2444 C C . THR B 1 64 ? -15.289 -3.365 -14.609 1 98.06 64 THR B C 1
ATOM 2446 O O . THR B 1 64 ? -14.641 -2.592 -15.32 1 98.06 64 THR B O 1
ATOM 2449 N N . THR B 1 65 ? -16.484 -3.076 -14.133 1 98 65 THR B N 1
ATOM 2450 C CA . THR B 1 65 ? -17.078 -1.752 -14.266 1 98 65 THR B CA 1
ATOM 2451 C C . THR B 1 65 ? -16.406 -0.758 -13.32 1 98 65 THR B C 1
ATOM 2453 O O . THR B 1 65 ? -15.531 -1.13 -12.539 1 98 65 THR B O 1
ATOM 2456 N N . ASP B 1 66 ? -16.828 0.481 -13.383 1 96.38 66 ASP B N 1
ATOM 2457 C CA . ASP B 1 66 ? -16.266 1.501 -12.5 1 96.38 66 ASP B CA 1
ATOM 2458 C C . ASP B 1 66 ? -16.469 1.12 -11.039 1 96.38 66 ASP B C 1
ATOM 2460 O O . ASP B 1 66 ? -15.547 1.247 -10.227 1 96.38 66 ASP B O 1
ATOM 2464 N N . GLU B 1 67 ? -17.656 0.674 -10.727 1 95.56 67 GLU B N 1
ATOM 2465 C CA . GLU B 1 67 ? -17.984 0.285 -9.359 1 95.56 67 GLU B CA 1
ATOM 2466 C C . GLU B 1 67 ? -17.156 -0.923 -8.914 1 95.56 67 GLU B C 1
ATOM 2468 O O . GLU B 1 67 ? -16.625 -0.943 -7.805 1 95.56 67 GLU B O 1
ATOM 2473 N N . VAL B 1 68 ? -17.016 -1.929 -9.812 1 97.69 68 VAL B N 1
ATOM 2474 C CA . VAL B 1 68 ? -16.25 -3.131 -9.523 1 97.69 68 VAL B CA 1
ATOM 2475 C C . VAL B 1 68 ? -14.773 -2.768 -9.344 1 97.69 68 VAL B C 1
ATOM 2477 O O . VAL B 1 68 ? -14.094 -3.307 -8.469 1 97.69 68 VAL B O 1
ATOM 2480 N N . MET B 1 69 ? -14.305 -1.812 -10.125 1 97.38 69 MET B N 1
ATOM 2481 C CA . MET B 1 69 ? -12.914 -1.381 -10.055 1 97.38 69 MET B CA 1
ATOM 2482 C C . MET B 1 69 ? -12.609 -0.74 -8.703 1 97.38 69 MET B C 1
ATOM 2484 O O . MET B 1 69 ? -11.578 -1.015 -8.102 1 97.38 69 MET B O 1
ATOM 2488 N N . SER B 1 70 ? -13.492 0.097 -8.297 1 94.44 70 SER B N 1
ATOM 2489 C CA . SER B 1 70 ? -13.32 0.767 -7.012 1 94.44 70 SER B CA 1
ATOM 2490 C C . SER B 1 70 ? -13.219 -0.241 -5.871 1 94.44 70 SER B C 1
ATOM 2492 O O . SER B 1 70 ? -12.312 -0.158 -5.039 1 94.44 70 SER B O 1
ATOM 2494 N N . ILE B 1 71 ? -14.078 -1.207 -5.848 1 94.94 71 ILE B N 1
ATOM 2495 C CA . ILE B 1 71 ? -14.109 -2.223 -4.801 1 94.94 71 ILE B CA 1
ATOM 2496 C C . ILE B 1 71 ? -12.883 -3.121 -4.91 1 94.94 71 ILE B C 1
ATOM 2498 O O . ILE B 1 71 ? -12.227 -3.41 -3.908 1 94.94 71 ILE B O 1
ATOM 2502 N N . THR B 1 72 ? -12.555 -3.504 -6.145 1 97.31 72 THR B N 1
ATOM 2503 C CA . THR B 1 72 ? -11.422 -4.387 -6.395 1 97.31 72 THR B CA 1
ATOM 2504 C C . THR B 1 72 ? -10.117 -3.74 -5.934 1 97.31 72 THR B C 1
ATOM 2506 O O . THR B 1 72 ? -9.32 -4.371 -5.238 1 97.31 72 THR B O 1
ATOM 2509 N N . SER B 1 73 ? -9.938 -2.5 -6.273 1 96.94 73 SER B N 1
ATOM 2510 C CA . SER B 1 73 ? -8.711 -1.796 -5.895 1 96.94 73 SER B CA 1
ATOM 2511 C C . SER B 1 73 ? -8.602 -1.66 -4.379 1 96.94 73 SER B C 1
ATOM 2513 O O . SER B 1 73 ? -7.543 -1.916 -3.805 1 96.94 73 SER B O 1
ATOM 2515 N N . GLN B 1 74 ? -9.672 -1.273 -3.715 1 94.56 74 GLN B N 1
ATOM 2516 C CA . GLN B 1 74 ? -9.68 -1.103 -2.266 1 94.56 74 GLN B CA 1
ATOM 2517 C C . GLN B 1 74 ? -9.375 -2.418 -1.555 1 94.56 74 GLN B C 1
ATOM 2519 O O . GLN B 1 74 ? -8.641 -2.438 -0.563 1 94.56 74 GLN B O 1
ATOM 2524 N N . ILE B 1 75 ? -9.898 -3.486 -2.131 1 96.56 75 ILE B N 1
ATOM 2525 C CA . ILE B 1 75 ? -9.742 -4.785 -1.484 1 96.56 75 ILE B CA 1
ATOM 2526 C C . ILE B 1 75 ? -8.328 -5.305 -1.7 1 96.56 75 ILE B C 1
ATOM 2528 O O . ILE B 1 75 ? -7.664 -5.73 -0.751 1 96.56 75 ILE B O 1
ATOM 2532 N N . LEU B 1 76 ? -7.824 -5.254 -2.928 1 98.31 76 LEU B N 1
ATOM 2533 C CA . LEU B 1 76 ? -6.504 -5.801 -3.219 1 98.31 76 LEU B CA 1
ATOM 2534 C C . LEU B 1 76 ? -5.41 -4.973 -2.557 1 98.31 76 LEU B C 1
ATOM 2536 O O . LEU B 1 76 ? -4.508 -5.52 -1.924 1 98.31 76 LEU B O 1
ATOM 2540 N N . ILE B 1 77 ? -5.512 -3.65 -2.617 1 98.25 77 ILE B N 1
ATOM 2541 C CA . ILE B 1 77 ? -4.469 -2.758 -2.121 1 98.25 77 ILE B CA 1
ATOM 2542 C C . ILE B 1 77 ? -4.652 -2.535 -0.622 1 98.25 77 ILE B C 1
ATOM 2544 O O . ILE B 1 77 ? -3.674 -2.498 0.129 1 98.25 77 ILE B O 1
ATOM 2548 N N . GLY B 1 78 ? -5.879 -2.477 -0.198 1 97 78 GLY B N 1
ATOM 2549 C CA . GLY B 1 78 ? -6.152 -1.99 1.145 1 97 78 GLY B CA 1
ATOM 2550 C C . GLY B 1 78 ? -6.383 -3.105 2.146 1 97 78 GLY B C 1
ATOM 2551 O O . GLY B 1 78 ? -6.352 -2.875 3.357 1 97 78 GLY B O 1
ATOM 2552 N N . LYS B 1 79 ? -6.621 -4.285 1.694 1 96.19 79 LYS B N 1
ATOM 2553 C CA . LYS B 1 79 ? -6.922 -5.379 2.613 1 96.19 79 LYS B CA 1
ATOM 2554 C C . LYS B 1 79 ? -6.004 -6.57 2.371 1 96.19 79 LYS B C 1
ATOM 2556 O O . LYS B 1 79 ? -5.246 -6.973 3.26 1 96.19 79 LYS B O 1
ATOM 2561 N N . VAL B 1 80 ? -5.988 -7.094 1.179 1 97.38 80 VAL B N 1
ATOM 2562 C CA . VAL B 1 80 ? -5.277 -8.336 0.901 1 97.38 80 VAL B CA 1
ATOM 2563 C C . VAL B 1 80 ? -3.771 -8.102 0.974 1 97.38 80 VAL B C 1
ATOM 2565 O O . VAL B 1 80 ? -3.051 -8.844 1.645 1 97.38 80 VAL B O 1
ATOM 2568 N N . ASN B 1 81 ? -3.32 -7.07 0.273 1 98.38 81 ASN B N 1
ATOM 2569 C CA . ASN B 1 81 ? -1.893 -6.777 0.204 1 98.38 81 ASN B CA 1
ATOM 2570 C C . ASN B 1 81 ? -1.307 -6.52 1.589 1 98.38 81 ASN B C 1
ATOM 2572 O O . ASN B 1 81 ? -0.356 -7.188 2 1 98.38 81 ASN B O 1
ATOM 2576 N N . PRO B 1 82 ? -1.902 -5.586 2.389 1 97.19 82 PRO B N 1
ATOM 2577 C CA . PRO B 1 82 ? -1.328 -5.344 3.715 1 97.19 82 PRO B CA 1
ATOM 2578 C C . PRO B 1 82 ? -1.363 -6.586 4.605 1 97.19 82 PRO B C 1
ATOM 2580 O O . PRO B 1 82 ? -0.482 -6.77 5.449 1 97.19 82 PRO B O 1
ATOM 2583 N N . GLN B 1 83 ? -2.383 -7.441 4.445 1 94.81 83 GLN B N 1
ATOM 2584 C CA . GLN B 1 83 ? -2.459 -8.672 5.23 1 94.81 83 GLN B CA 1
ATOM 2585 C C . GLN B 1 83 ? -1.284 -9.594 4.922 1 94.81 83 GLN B C 1
ATOM 2587 O O . GLN B 1 83 ? -0.669 -10.148 5.836 1 94.81 83 GLN B O 1
ATOM 2592 N N . LEU B 1 84 ? -1.021 -9.773 3.664 1 95.69 84 LEU B N 1
ATOM 2593 C CA . LEU B 1 84 ? 0.094 -10.625 3.273 1 95.69 84 LEU B CA 1
ATOM 2594 C C . LEU B 1 84 ? 1.424 -10.016 3.701 1 95.69 84 LEU B C 1
ATOM 2596 O O . LEU B 1 84 ? 2.301 -10.719 4.207 1 95.69 84 LEU B O 1
ATOM 2600 N N . VAL B 1 85 ? 1.621 -8.695 3.551 1 96.81 85 VAL B N 1
ATOM 2601 C CA . VAL B 1 85 ? 2.824 -7.996 3.982 1 96.81 85 VAL B CA 1
ATOM 2602 C C . VAL B 1 85 ? 3.018 -8.18 5.488 1 96.81 85 VAL B C 1
ATOM 2604 O O . VAL B 1 85 ? 4.137 -8.414 5.953 1 96.81 85 VAL B O 1
ATOM 2607 N N . SER B 1 86 ? 1.896 -8.055 6.199 1 94.38 86 SER B N 1
ATOM 2608 C CA . SER B 1 86 ? 1.941 -8.242 7.645 1 94.38 86 SER B CA 1
ATOM 2609 C C . SER B 1 86 ? 2.457 -9.633 8.008 1 94.38 86 SER B C 1
ATOM 2611 O O . SER B 1 86 ? 3.326 -9.766 8.875 1 94.38 86 SER B O 1
ATOM 2613 N N . LYS B 1 87 ? 1.891 -10.609 7.332 1 92.12 87 LYS B N 1
ATOM 2614 C CA . LYS B 1 87 ? 2.299 -11.992 7.59 1 92.12 87 LYS B CA 1
ATOM 2615 C C . LYS B 1 87 ? 3.783 -12.188 7.289 1 92.12 87 LYS B C 1
ATOM 2617 O O . LYS B 1 87 ? 4.488 -12.859 8.047 1 92.12 87 LYS B O 1
ATOM 2622 N N . MET B 1 88 ? 4.246 -11.617 6.254 1 93.75 88 MET B N 1
ATOM 2623 C CA . MET B 1 88 ? 5.652 -11.727 5.867 1 93.75 88 MET B CA 1
ATOM 2624 C C . MET B 1 88 ? 6.551 -11.039 6.887 1 93.75 88 MET B C 1
ATOM 2626 O O . MET B 1 88 ? 7.574 -11.594 7.289 1 93.75 88 MET B O 1
ATOM 2630 N N . ASN B 1 89 ? 6.141 -9.875 7.324 1 93.88 89 ASN B N 1
ATOM 2631 C CA . ASN B 1 89 ? 6.961 -9.07 8.227 1 93.88 89 ASN B CA 1
ATOM 2632 C C . ASN B 1 89 ? 6.98 -9.648 9.633 1 93.88 89 ASN B C 1
ATOM 2634 O O . ASN B 1 89 ? 7.793 -9.242 10.469 1 93.88 89 ASN B O 1
ATOM 2638 N N . ASP B 1 90 ? 6.059 -10.57 9.898 1 89.06 90 ASP B N 1
ATOM 2639 C CA . ASP B 1 90 ? 6.07 -11.273 11.18 1 89.06 90 ASP B CA 1
ATOM 2640 C C . ASP B 1 90 ? 7.293 -12.188 11.297 1 89.06 90 ASP B C 1
ATOM 2642 O O . ASP B 1 90 ? 7.672 -12.586 12.398 1 89.06 90 ASP B O 1
ATOM 2646 N N . GLU B 1 91 ? 7.785 -12.375 10.125 1 83.25 91 GLU B N 1
ATOM 2647 C CA . GLU B 1 91 ? 9.008 -13.172 10.102 1 83.25 91 GLU B CA 1
ATOM 2648 C C . GLU B 1 91 ? 10.242 -12.289 9.953 1 83.25 91 GLU B C 1
ATOM 2650 O O . GLU B 1 91 ? 10.133 -11.055 9.961 1 83.25 91 GLU B O 1
ATOM 2655 N N . ASN B 1 92 ? 11.414 -12.633 10.18 1 76.62 92 ASN B N 1
ATOM 2656 C CA . ASN B 1 92 ? 12.656 -11.859 10.141 1 76.62 92 ASN B CA 1
ATOM 2657 C C . ASN B 1 92 ? 12.93 -11.305 8.75 1 76.62 92 ASN B C 1
ATOM 2659 O O . ASN B 1 92 ? 14.07 -11.305 8.289 1 76.62 92 ASN B O 1
ATOM 2663 N N . ILE B 1 93 ? 11.805 -10.938 8.008 1 84.75 93 ILE B N 1
ATOM 2664 C CA . ILE B 1 93 ? 11.992 -10.312 6.707 1 84.75 93 ILE B CA 1
ATOM 2665 C C . ILE B 1 93 ? 11.281 -8.961 6.676 1 84.75 93 ILE B C 1
ATOM 2667 O O . ILE B 1 93 ? 10.391 -8.695 7.488 1 84.75 93 ILE B O 1
ATOM 2671 N N . GLN B 1 94 ? 11.766 -8.094 5.805 1 93.62 94 GLN B N 1
ATOM 2672 C CA . GLN B 1 94 ? 11.125 -6.805 5.539 1 93.62 94 GLN B CA 1
ATOM 2673 C C . GLN B 1 94 ? 10.492 -6.785 4.152 1 93.62 94 GLN B C 1
ATOM 2675 O O . GLN B 1 94 ? 11.188 -6.875 3.141 1 93.62 94 GLN B O 1
ATOM 2680 N N . SER B 1 95 ? 9.219 -6.754 4.184 1 97.75 95 SER B N 1
ATOM 2681 C CA . SER B 1 95 ? 8.477 -6.688 2.928 1 97.75 95 SER B CA 1
ATOM 2682 C C . SER B 1 95 ? 7.703 -5.379 2.812 1 97.75 95 SER B C 1
ATOM 2684 O O . SER B 1 95 ? 7.418 -4.73 3.822 1 97.75 95 SER B O 1
ATOM 2686 N N . ILE B 1 96 ? 7.445 -4.953 1.561 1 98.38 96 ILE B N 1
ATOM 2687 C CA . ILE B 1 96 ? 6.691 -3.738 1.271 1 98.38 96 ILE B CA 1
ATOM 2688 C C . ILE B 1 96 ? 5.582 -4.047 0.265 1 98.38 96 ILE B C 1
ATOM 2690 O O . ILE B 1 96 ? 5.801 -4.781 -0.702 1 98.38 96 ILE B O 1
ATOM 2694 N N . GLY B 1 97 ? 4.434 -3.508 0.615 1 98.62 97 GLY B N 1
ATOM 2695 C CA . GLY B 1 97 ? 3.334 -3.604 -0.334 1 98.62 97 GLY B CA 1
ATOM 2696 C C . GLY B 1 97 ? 3.436 -2.602 -1.469 1 98.62 97 GLY B C 1
ATOM 2697 O O . GLY B 1 97 ? 3.809 -1.447 -1.252 1 98.62 97 GLY B O 1
ATOM 2698 N N . LEU B 1 98 ? 3.146 -3.07 -2.697 1 98.75 98 LEU B N 1
ATOM 2699 C CA . LEU B 1 98 ? 3.17 -2.223 -3.885 1 98.75 98 LEU B CA 1
ATOM 2700 C C . LEU B 1 98 ? 1.991 -2.535 -4.801 1 98.75 98 LEU B C 1
ATOM 2702 O O . LEU B 1 98 ? 1.311 -3.549 -4.617 1 98.75 98 LEU B O 1
ATOM 2706 N N . ASN B 1 99 ? 1.734 -1.694 -5.688 1 98.62 99 ASN B N 1
ATOM 2707 C CA . ASN B 1 99 ? 0.87 -1.869 -6.848 1 98.62 99 ASN B CA 1
ATOM 2708 C C . ASN B 1 99 ? 1.397 -1.105 -8.062 1 98.62 99 ASN B C 1
ATOM 2710 O O . ASN B 1 99 ? 2.453 -0.474 -7.988 1 98.62 99 ASN B O 1
ATOM 2714 N N . GLY B 1 100 ? 0.707 -1.157 -9.133 1 98.19 100 GLY B N 1
ATOM 2715 C CA . GLY B 1 100 ? 1.21 -0.581 -10.375 1 98.19 100 GLY B CA 1
ATOM 2716 C C . GLY B 1 100 ? 1.345 0.929 -10.312 1 98.19 100 GLY B C 1
ATOM 2717 O O . GLY B 1 100 ? 2.055 1.525 -11.125 1 98.19 100 GLY B O 1
ATOM 2718 N N . ILE B 1 101 ? 0.684 1.607 -9.359 1 97.25 101 ILE B N 1
ATOM 2719 C CA . ILE B 1 101 ? 0.691 3.061 -9.219 1 97.25 101 ILE B CA 1
ATOM 2720 C C . ILE B 1 101 ? 2.006 3.51 -8.586 1 97.25 101 ILE B C 1
ATOM 2722 O O . ILE B 1 101 ? 2.537 4.57 -8.93 1 97.25 101 ILE B O 1
ATOM 2726 N N . ASP B 1 102 ? 2.559 2.701 -7.719 1 98.19 102 ASP B N 1
ATOM 2727 C CA . ASP B 1 102 ? 3.758 3.021 -6.953 1 98.19 102 ASP B CA 1
ATOM 2728 C C . ASP B 1 102 ? 4.98 3.121 -7.863 1 98.19 102 ASP B C 1
ATOM 2730 O O . ASP B 1 102 ? 5.328 2.158 -8.547 1 98.19 102 ASP B O 1
ATOM 2734 N N . ALA B 1 103 ? 5.609 4.305 -7.941 1 97.44 103 ALA B N 1
ATOM 2735 C CA . ALA B 1 103 ? 6.832 4.57 -8.695 1 97.44 103 ALA B CA 1
ATOM 2736 C C . ALA B 1 103 ? 6.66 4.191 -10.164 1 97.44 103 ALA B C 1
ATOM 2738 O O . ALA B 1 103 ? 7.621 3.791 -10.828 1 97.44 103 ALA B O 1
ATOM 2739 N N . LYS B 1 104 ? 5.348 4.215 -10.594 1 96.06 104 LYS B N 1
ATOM 2740 C CA . LYS B 1 104 ? 5.055 3.828 -11.969 1 96.06 104 LYS B CA 1
ATOM 2741 C C . LYS B 1 104 ? 5.66 2.467 -12.305 1 96.06 104 LYS B C 1
ATOM 2743 O O . LYS B 1 104 ? 6.359 2.32 -13.305 1 96.06 104 LYS B O 1
ATOM 2748 N N . LEU B 1 105 ? 5.383 1.474 -11.461 1 97.88 105 LEU B N 1
ATOM 2749 C CA . LEU B 1 105 ? 5.992 0.15 -11.5 1 97.88 105 LEU B CA 1
ATOM 2750 C C . LEU B 1 105 ? 5.754 -0.514 -12.852 1 97.88 105 LEU B C 1
ATOM 2752 O O . LEU B 1 105 ? 6.625 -1.219 -13.367 1 97.88 105 LEU B O 1
ATOM 2756 N N . PHE B 1 106 ? 4.594 -0.29 -13.445 1 98 106 PHE B N 1
ATOM 2757 C CA . PHE B 1 106 ? 4.301 -0.729 -14.805 1 98 106 PHE B CA 1
ATOM 2758 C C . PHE B 1 106 ? 3.18 0.103 -15.414 1 98 106 PHE B C 1
ATOM 2760 O O . PHE B 1 106 ? 2.424 0.756 -14.688 1 98 106 PHE B O 1
ATOM 2767 N N . ASP B 1 107 ? 3.088 0.059 -16.688 1 97.19 107 ASP B N 1
ATOM 2768 C CA . ASP B 1 107 ? 1.973 0.658 -17.422 1 97.19 107 ASP B CA 1
ATOM 2769 C C . ASP B 1 107 ? 0.914 -0.389 -17.766 1 97.19 107 ASP B C 1
ATOM 2771 O O . ASP B 1 107 ? 1.119 -1.583 -17.531 1 97.19 107 ASP B O 1
ATOM 2775 N N . VAL B 1 108 ? -0.209 0.114 -18.25 1 97.81 108 VAL B N 1
ATOM 2776 C CA . VAL B 1 108 ? -1.316 -0.792 -18.547 1 97.81 108 VAL B CA 1
ATOM 2777 C C . VAL B 1 108 ? -1.822 -0.557 -19.969 1 97.81 108 VAL B C 1
ATOM 2779 O O . VAL B 1 108 ? -1.917 0.586 -20.406 1 97.81 108 VAL B O 1
ATOM 2782 N N . GLU B 1 109 ? -2.061 -1.592 -20.609 1 97.81 109 GLU B N 1
ATOM 2783 C CA . GLU B 1 109 ? -2.811 -1.574 -21.859 1 97.81 109 GLU B CA 1
ATOM 2784 C C . GLU B 1 109 ? -4.188 -2.209 -21.688 1 97.81 109 GLU B C 1
ATOM 2786 O O . GLU B 1 109 ? -4.297 -3.383 -21.328 1 97.81 109 GLU B O 1
ATOM 2791 N N . PRO B 1 110 ? -5.203 -1.397 -21.922 1 97.69 110 PRO B N 1
ATOM 2792 C CA . PRO B 1 110 ? -6.543 -1.979 -21.812 1 97.69 110 PRO B CA 1
ATOM 2793 C C . PRO B 1 110 ? -6.742 -3.17 -22.75 1 97.69 110 PRO B C 1
ATOM 2795 O O . PRO B 1 110 ? -6.254 -3.16 -23.875 1 97.69 110 PRO B O 1
ATOM 2798 N N . LEU B 1 111 ? -7.391 -4.195 -22.359 1 95.69 111 LEU B N 1
ATOM 2799 C CA . LEU B 1 111 ? -7.637 -5.379 -23.172 1 95.69 111 LEU B CA 1
ATOM 2800 C C . LEU B 1 111 ? -8.789 -5.141 -24.141 1 95.69 111 LEU B C 1
ATOM 2802 O O . LEU B 1 111 ? -8.57 -4.922 -25.328 1 95.69 111 LEU B O 1
ATOM 2806 N N . ASN B 1 112 ? -10.008 -5.387 -23.734 1 95.62 112 ASN B N 1
ATOM 2807 C CA . ASN B 1 112 ? -11.219 -5.211 -24.531 1 95.62 112 ASN B CA 1
ATOM 2808 C C . ASN B 1 112 ? -12.305 -4.488 -23.734 1 95.62 112 ASN B C 1
ATOM 2810 O O . ASN B 1 112 ? -12.469 -4.734 -22.531 1 95.62 112 ASN B O 1
ATOM 2814 N N . GLU B 1 113 ? -13.039 -3.654 -24.391 1 95.31 113 GLU B N 1
ATOM 2815 C CA . GLU B 1 113 ? -14.078 -2.875 -23.734 1 95.31 113 GLU B CA 1
ATOM 2816 C C . GLU B 1 113 ? -15.109 -3.781 -23.062 1 95.31 113 GLU B C 1
ATOM 2818 O O . GLU B 1 113 ? -15.727 -3.402 -22.078 1 95.31 113 GLU B O 1
ATOM 2823 N N . LYS B 1 114 ? -15.258 -4.945 -23.641 1 96.5 114 LYS B N 1
ATOM 2824 C CA . LYS B 1 114 ? -16.281 -5.852 -23.109 1 96.5 114 LYS B CA 1
ATOM 2825 C C . LYS B 1 114 ? -15.945 -6.273 -21.688 1 96.5 114 LYS B C 1
ATOM 2827 O O . LYS B 1 114 ? -16.828 -6.684 -20.922 1 96.5 114 LYS B O 1
ATOM 2832 N N . TYR B 1 115 ? -14.727 -6.16 -21.297 1 96.81 115 TYR B N 1
ATOM 2833 C CA . TYR B 1 115 ? -14.328 -6.555 -19.953 1 96.81 115 TYR B CA 1
ATOM 2834 C C . TYR B 1 115 ? -14.328 -5.355 -19 1 96.81 115 TYR B C 1
ATOM 2836 O O . TYR B 1 115 ? -14.109 -5.504 -17.797 1 96.81 115 TYR B O 1
ATOM 2844 N N . GLY B 1 116 ? -14.531 -4.074 -19.578 1 97.81 116 GLY B N 1
ATOM 2845 C CA . GLY B 1 116 ? -14.422 -2.873 -18.766 1 97.81 116 GLY B CA 1
ATOM 2846 C C . GLY B 1 116 ? -12.984 -2.496 -18.469 1 97.81 116 GLY B C 1
ATOM 2847 O O . GLY B 1 116 ? -12.141 -2.439 -19.359 1 97.81 116 GLY B O 1
ATOM 2848 N N . TYR B 1 117 ? -12.672 -2.248 -17.25 1 98.19 117 TYR B N 1
ATOM 2849 C CA . TYR B 1 117 ? -11.352 -1.784 -16.828 1 98.19 117 TYR B CA 1
ATOM 2850 C C . TYR B 1 117 ? -10.445 -2.959 -16.484 1 98.19 117 TYR B C 1
ATOM 2852 O O . TYR B 1 117 ? -9.938 -3.055 -15.359 1 98.19 117 TYR B O 1
ATOM 2860 N N . VAL B 1 118 ? -10.312 -3.777 -17.438 1 98.06 118 VAL B N 1
ATOM 2861 C CA . VAL B 1 118 ? -9.367 -4.887 -17.391 1 98.06 118 VAL B CA 1
ATOM 2862 C C . VAL B 1 118 ? -8.227 -4.625 -18.375 1 98.06 118 VAL B C 1
ATOM 2864 O O . VAL B 1 118 ? -8.453 -4.152 -19.484 1 98.06 118 VAL B O 1
ATOM 2867 N N . GLY B 1 119 ? -7 -4.801 -17.922 1 97.38 119 GLY B N 1
ATOM 2868 C CA . GLY B 1 119 ? -5.871 -4.531 -18.797 1 97.38 119 GLY B CA 1
ATOM 2869 C C . GLY B 1 119 ? -4.715 -5.496 -18.594 1 97.38 119 GLY B C 1
ATOM 2870 O O . GLY B 1 119 ? -4.82 -6.441 -17.812 1 97.38 119 GLY B O 1
ATOM 2871 N N . GLU B 1 120 ? -3.674 -5.309 -19.406 1 96.56 120 GLU B N 1
ATOM 2872 C CA . GLU B 1 120 ? -2.43 -6.062 -19.297 1 96.56 120 GLU B CA 1
ATOM 2873 C C . GLU B 1 120 ? -1.26 -5.152 -18.922 1 96.56 120 GLU B C 1
ATOM 2875 O O . GLU B 1 120 ? -1.19 -4.012 -19.391 1 96.56 120 GLU B O 1
ATOM 2880 N N . PRO B 1 121 ? -0.379 -5.711 -18.125 1 97.5 121 PRO B N 1
ATOM 2881 C CA . PRO B 1 121 ? 0.786 -4.902 -17.75 1 97.5 121 PRO B CA 1
ATOM 2882 C C . PRO B 1 121 ? 1.8 -4.781 -18.891 1 97.5 121 PRO B C 1
ATOM 2884 O O . PRO B 1 121 ? 2.08 -5.762 -19.578 1 97.5 121 PRO B O 1
ATOM 2887 N N . ILE B 1 122 ? 2.293 -3.605 -19.094 1 97.31 122 ILE B N 1
ATOM 2888 C CA . ILE B 1 122 ? 3.365 -3.363 -20.047 1 97.31 122 ILE B CA 1
ATOM 2889 C C . ILE B 1 122 ? 4.422 -2.459 -19.422 1 97.31 122 ILE B C 1
ATOM 2891 O O . ILE B 1 122 ? 4.164 -1.796 -18.422 1 97.31 122 ILE B O 1
ATOM 2895 N N . ASN B 1 123 ? 5.672 -2.492 -19.938 1 97.06 123 ASN B N 1
ATOM 2896 C CA . ASN B 1 123 ? 6.75 -1.6 -19.516 1 97.06 123 ASN B CA 1
ATOM 2897 C C . ASN B 1 123 ? 7.043 -1.72 -18.031 1 97.06 123 ASN B C 1
ATOM 2899 O O . ASN B 1 123 ? 7.043 -0.719 -17.312 1 97.06 123 ASN B O 1
ATOM 2903 N N . ILE B 1 124 ? 7.348 -2.963 -17.625 1 97.94 124 ILE B N 1
ATOM 2904 C CA . ILE B 1 124 ? 7.727 -3.199 -16.25 1 97.94 124 ILE B CA 1
ATOM 2905 C C . ILE B 1 124 ? 8.977 -2.389 -15.906 1 97.94 124 ILE B C 1
ATOM 2907 O O . ILE B 1 124 ? 9.984 -2.471 -16.609 1 97.94 124 ILE B O 1
ATOM 2911 N N . ASN B 1 125 ? 8.922 -1.604 -14.914 1 97.62 125 ASN B N 1
ATOM 2912 C CA . ASN B 1 125 ? 10.039 -0.779 -14.477 1 97.62 125 ASN B CA 1
ATOM 2913 C C . ASN B 1 125 ? 11.031 -1.579 -13.633 1 97.62 125 ASN B C 1
ATOM 2915 O O . ASN B 1 125 ? 10.938 -1.594 -12.406 1 97.62 125 ASN B O 1
ATOM 2919 N N . THR B 1 126 ? 12.039 -2.146 -14.258 1 97.88 126 THR B N 1
ATOM 2920 C CA . THR B 1 126 ? 12.961 -3.049 -13.578 1 97.88 126 THR B CA 1
ATOM 2921 C C . THR B 1 126 ? 13.859 -2.281 -12.617 1 97.88 126 THR B C 1
ATOM 2923 O O . THR B 1 126 ? 14.367 -2.852 -11.648 1 97.88 126 THR B O 1
ATOM 2926 N N . ALA B 1 127 ? 14.031 -0.982 -12.828 1 97.19 127 ALA B N 1
ATOM 2927 C CA . ALA B 1 127 ? 14.852 -0.175 -11.922 1 97.19 127 ALA B CA 1
ATOM 2928 C C . ALA B 1 127 ? 14.219 -0.096 -10.539 1 97.19 127 ALA B C 1
ATOM 2930 O O . ALA B 1 127 ? 14.922 -0.137 -9.523 1 97.19 127 ALA B O 1
ATOM 2931 N N . VAL B 1 128 ? 12.891 0.015 -10.531 1 97.5 128 VAL B N 1
ATOM 2932 C CA . VAL B 1 128 ? 12.156 0.054 -9.266 1 97.5 128 VAL B CA 1
ATOM 2933 C C . VAL B 1 128 ? 12.312 -1.279 -8.539 1 97.5 128 VAL B C 1
ATOM 2935 O O . VAL B 1 128 ? 12.586 -1.309 -7.336 1 97.5 128 VAL B O 1
ATOM 2938 N N . ILE B 1 129 ? 12.18 -2.377 -9.25 1 98.12 129 ILE B N 1
ATOM 2939 C CA . ILE B 1 129 ? 12.305 -3.715 -8.68 1 98.12 129 ILE B CA 1
ATOM 2940 C C . ILE B 1 129 ? 13.711 -3.92 -8.141 1 98.12 129 ILE B C 1
ATOM 2942 O O . 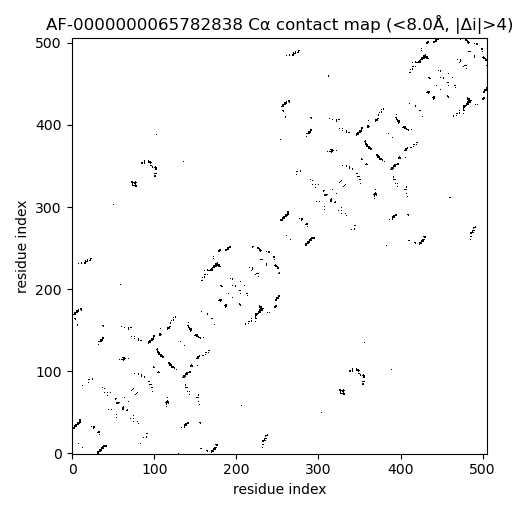ILE B 1 129 ? 13.891 -4.379 -7.008 1 98.12 129 ILE B O 1
ATOM 2946 N N . ASP B 1 130 ? 14.719 -3.502 -8.906 1 97.44 130 ASP B N 1
ATOM 2947 C CA . ASP B 1 130 ? 16.109 -3.643 -8.508 1 97.44 130 ASP B CA 1
ATOM 2948 C C . ASP B 1 130 ? 16.391 -2.891 -7.211 1 97.44 130 ASP B C 1
ATOM 2950 O O . ASP B 1 130 ? 16.984 -3.449 -6.277 1 97.44 130 ASP B O 1
ATOM 2954 N N . HIS B 1 131 ? 15.969 -1.718 -7.191 1 97.12 131 HIS B N 1
ATOM 2955 C CA . HIS B 1 131 ? 16.234 -0.884 -6.023 1 97.12 131 HIS B CA 1
ATOM 2956 C C . HIS B 1 131 ? 15.555 -1.444 -4.777 1 97.12 131 HIS B C 1
ATOM 2958 O O . HIS B 1 131 ? 16.188 -1.545 -3.719 1 97.12 131 HIS B O 1
ATOM 2964 N N . LEU B 1 132 ? 14.273 -1.843 -4.879 1 97.56 132 LEU B N 1
ATOM 2965 C CA . LEU B 1 132 ? 13.5 -2.27 -3.721 1 97.56 132 LEU B CA 1
ATOM 2966 C C . LEU B 1 132 ? 13.969 -3.633 -3.223 1 97.56 132 LEU B C 1
ATOM 2968 O O . LEU B 1 132 ? 13.992 -3.881 -2.014 1 97.56 132 LEU B O 1
ATOM 2972 N N . THR B 1 133 ? 14.391 -4.512 -4.117 1 96.81 133 THR B N 1
ATOM 2973 C CA . THR B 1 133 ? 14.734 -5.875 -3.734 1 96.81 133 THR B CA 1
ATOM 2974 C C . THR B 1 133 ? 16.109 -5.914 -3.051 1 96.81 133 THR B C 1
ATOM 2976 O O . THR B 1 133 ? 16.469 -6.93 -2.459 1 96.81 133 THR B O 1
ATOM 2979 N N . GLU B 1 134 ? 16.828 -4.777 -3.133 1 93.94 134 GLU B N 1
ATOM 2980 C CA . GLU B 1 134 ? 18.078 -4.691 -2.385 1 93.94 134 GLU B CA 1
ATOM 2981 C C . GLU B 1 134 ? 17.844 -4.859 -0.887 1 93.94 134 GLU B C 1
ATOM 2983 O O . GLU B 1 134 ? 18.656 -5.453 -0.184 1 93.94 134 GLU B O 1
ATOM 2988 N N . GLU B 1 135 ? 16.672 -4.367 -0.432 1 94.5 135 GLU B N 1
ATOM 2989 C CA . GLU B 1 135 ? 16.453 -4.355 1.011 1 94.5 135 GLU B CA 1
ATOM 2990 C C . GLU B 1 135 ? 15.148 -5.062 1.376 1 94.5 135 GLU B C 1
ATOM 2992 O O . GLU B 1 135 ? 15.023 -5.605 2.475 1 94.5 135 GLU B O 1
ATOM 2997 N N . TYR B 1 136 ? 14.219 -5.125 0.463 1 97.38 136 TYR B N 1
ATOM 2998 C CA . TYR B 1 136 ? 12.875 -5.562 0.826 1 97.38 136 TYR B CA 1
ATOM 2999 C C . TYR B 1 136 ? 12.391 -6.668 -0.103 1 97.38 136 TYR B C 1
ATOM 3001 O O . TYR B 1 136 ? 12.961 -6.875 -1.179 1 97.38 136 TYR B O 1
ATOM 3009 N N . ILE B 1 137 ? 11.414 -7.367 0.296 1 97.94 137 ILE B N 1
ATOM 3010 C CA . ILE B 1 137 ? 10.633 -8.234 -0.574 1 97.94 137 ILE B CA 1
ATOM 3011 C C . ILE B 1 137 ? 9.375 -7.508 -1.04 1 97.94 137 ILE B C 1
ATOM 3013 O O . ILE B 1 137 ? 8.484 -7.219 -0.237 1 97.94 137 ILE B O 1
ATOM 3017 N N . PRO B 1 138 ? 9.297 -7.191 -2.334 1 98.56 138 PRO B N 1
ATOM 3018 C CA . PRO B 1 138 ? 8.078 -6.547 -2.824 1 98.56 138 PRO B CA 1
ATOM 3019 C C . PRO B 1 138 ? 6.887 -7.496 -2.879 1 98.56 138 PRO B C 1
ATOM 3021 O O . PRO B 1 138 ? 7.023 -8.641 -3.33 1 98.56 138 PRO B O 1
ATOM 3024 N N . VAL B 1 139 ? 5.793 -7.066 -2.338 1 98.75 139 VAL B N 1
ATOM 3025 C CA . VAL B 1 139 ? 4.5 -7.734 -2.449 1 98.75 139 VAL B CA 1
ATOM 3026 C C . VAL B 1 139 ? 3.551 -6.891 -3.295 1 98.75 139 VAL B C 1
ATOM 3028 O O . VAL B 1 139 ? 3.139 -5.805 -2.879 1 98.75 139 VAL B O 1
ATOM 3031 N N . ILE B 1 140 ? 3.176 -7.398 -4.453 1 98.88 140 ILE B N 1
ATOM 3032 C CA . ILE B 1 140 ? 2.584 -6.539 -5.473 1 98.88 140 ILE B CA 1
ATOM 3033 C C . ILE B 1 140 ? 1.13 -6.941 -5.707 1 98.88 140 ILE B C 1
ATOM 3035 O O . ILE B 1 140 ? 0.846 -8.102 -6.027 1 98.88 140 ILE B O 1
ATOM 3039 N N . ALA B 1 141 ? 0.217 -5.98 -5.469 1 98.75 141 ALA B N 1
ATOM 3040 C CA . ALA B 1 141 ? -1.174 -6.141 -5.883 1 98.75 141 ALA B CA 1
ATOM 3041 C C . ALA B 1 141 ? -1.335 -5.871 -7.375 1 98.75 141 ALA B C 1
ATOM 3043 O O . ALA B 1 141 ? -0.661 -5.004 -7.934 1 98.75 141 ALA B O 1
ATOM 3044 N N . SER B 1 142 ? -2.244 -6.535 -8.023 1 98.19 142 SER B N 1
ATOM 3045 C CA . SER B 1 142 ? -2.363 -6.531 -9.477 1 98.19 142 SER B CA 1
ATOM 3046 C C . SER B 1 142 ? -3.324 -5.441 -9.945 1 98.19 142 SER B C 1
ATOM 3048 O O . SER B 1 142 ? -4.242 -5.711 -10.727 1 98.19 142 SER B O 1
ATOM 3050 N N . ILE B 1 143 ? -3.084 -4.219 -9.539 1 98.56 143 ILE B N 1
ATOM 3051 C CA . ILE B 1 143 ? -3.787 -3.016 -9.969 1 98.56 143 ILE B CA 1
ATOM 3052 C C . ILE B 1 143 ? -2.809 -2.062 -10.648 1 98.56 143 ILE B C 1
ATOM 3054 O O . ILE B 1 143 ? -1.706 -1.831 -10.148 1 98.56 143 ILE B O 1
ATOM 3058 N N . GLY B 1 144 ? -3.148 -1.607 -11.797 1 97.75 144 GLY B N 1
ATOM 3059 C CA . GLY B 1 144 ? -2.318 -0.646 -12.508 1 97.75 144 GLY B CA 1
ATOM 3060 C C . GLY B 1 144 ? -3.084 0.585 -12.953 1 97.75 144 GLY B C 1
ATOM 3061 O O . GLY B 1 144 ? -4.305 0.656 -12.797 1 97.75 144 GLY B O 1
ATOM 3062 N N . ARG B 1 145 ? -2.361 1.486 -13.352 1 96.56 145 ARG B N 1
ATOM 3063 C CA . ARG B 1 145 ? -2.936 2.734 -13.844 1 96.56 145 ARG B CA 1
ATOM 3064 C C . ARG B 1 145 ? -2.486 3.021 -15.273 1 96.56 145 ARG B C 1
ATOM 3066 O O . ARG B 1 145 ? -1.294 2.967 -15.578 1 96.56 145 ARG B O 1
ATOM 3073 N N . HIS B 1 146 ? -3.496 3.338 -16.062 1 96.5 146 HIS B N 1
ATOM 3074 C CA . HIS B 1 146 ? -3.186 3.705 -17.438 1 96.5 146 HIS B CA 1
ATOM 3075 C C . HIS B 1 146 ? -2.518 5.074 -17.516 1 96.5 146 HIS B C 1
ATOM 3077 O O . HIS B 1 146 ? -3.016 6.043 -16.922 1 96.5 146 HIS B O 1
ATOM 3083 N N . LYS B 1 147 ? -1.48 5.188 -18.281 1 90.75 147 LYS B N 1
ATOM 3084 C CA . LYS B 1 147 ? -0.621 6.367 -18.281 1 90.75 147 LYS B CA 1
ATOM 3085 C C . LYS B 1 147 ? -1.368 7.598 -18.797 1 90.75 147 LYS B C 1
ATOM 3087 O O . LYS B 1 147 ? -1.192 8.695 -18.266 1 90.75 147 LYS B O 1
ATOM 3092 N N . THR B 1 148 ? -2.217 7.441 -19.734 1 91 148 THR B N 1
ATOM 3093 C CA . THR B 1 148 ? -2.84 8.578 -20.406 1 91 148 THR B CA 1
ATOM 3094 C C . THR B 1 148 ? -4.195 8.898 -19.781 1 91 148 THR B C 1
ATOM 3096 O O . THR B 1 148 ? -4.43 10.023 -19.328 1 91 148 THR B O 1
ATOM 3099 N N . SER B 1 149 ? -5.062 7.883 -19.656 1 92.88 149 SER B N 1
ATOM 3100 C CA . SER B 1 149 ? -6.402 8.125 -19.141 1 92.88 149 SER B CA 1
ATOM 3101 C C . SER B 1 149 ? -6.383 8.281 -17.625 1 92.88 149 SER B C 1
ATOM 3103 O O . SER B 1 149 ? -7.344 8.781 -17.031 1 92.88 149 SER B O 1
ATOM 3105 N N . ARG B 1 150 ? -5.344 7.746 -16.953 1 91.75 150 ARG B N 1
ATOM 3106 C CA . ARG B 1 150 ? -5.145 7.801 -15.516 1 91.75 150 ARG B CA 1
ATOM 3107 C C . ARG B 1 150 ? -6.164 6.93 -14.789 1 91.75 150 ARG B C 1
ATOM 3109 O O . ARG B 1 150 ? -6.277 6.988 -13.562 1 91.75 150 ARG B O 1
ATOM 3116 N N . HIS B 1 151 ? -6.895 6.105 -15.555 1 95.19 151 HIS B N 1
ATOM 3117 C CA . HIS B 1 151 ? -7.84 5.176 -14.945 1 95.19 151 HIS B CA 1
ATOM 3118 C C . HIS B 1 151 ? -7.125 3.953 -14.383 1 95.19 151 HIS B C 1
ATOM 3120 O O . HIS B 1 151 ? -6.113 3.514 -14.93 1 95.19 151 HIS B O 1
ATOM 3126 N N . LEU B 1 152 ? -7.711 3.428 -13.312 1 97.19 152 LEU B N 1
ATOM 3127 C CA . LEU B 1 152 ? -7.215 2.176 -12.75 1 97.19 152 LEU B CA 1
ATOM 3128 C C . LEU B 1 152 ? -7.715 0.982 -13.555 1 97.19 152 LEU B C 1
ATOM 3130 O O . LEU B 1 152 ? -8.836 0.999 -14.07 1 97.19 152 LEU B O 1
ATOM 3134 N N . TYR B 1 153 ? -6.898 0.03 -13.68 1 98.31 153 TYR B N 1
ATOM 3135 C CA . TYR B 1 153 ? -7.25 -1.207 -14.367 1 98.31 153 TYR B CA 1
ATOM 3136 C C . TYR B 1 153 ? -6.949 -2.42 -13.492 1 98.31 153 TYR B C 1
ATOM 3138 O O . TYR B 1 153 ? -5.953 -2.441 -12.766 1 98.31 153 TYR B O 1
ATOM 3146 N N . ASN B 1 154 ? -7.879 -3.354 -13.578 1 98.06 154 ASN B N 1
ATOM 3147 C CA . ASN B 1 154 ? -7.711 -4.676 -12.984 1 98.06 154 ASN B CA 1
ATOM 3148 C C . ASN B 1 154 ? -6.852 -5.578 -13.859 1 98.06 154 ASN B C 1
ATOM 3150 O O . ASN B 1 154 ? -7.168 -5.801 -15.031 1 98.06 154 ASN B O 1
ATOM 3154 N N . ILE B 1 155 ? -5.781 -6.059 -13.281 1 97.38 155 ILE B N 1
ATOM 3155 C CA . ILE B 1 155 ? -4.867 -6.93 -14.008 1 97.38 155 ILE B CA 1
ATOM 3156 C C . ILE B 1 155 ? -4.949 -8.352 -13.445 1 97.38 155 ILE B C 1
ATOM 3158 O O . ILE B 1 155 ? -4.984 -8.539 -12.227 1 97.38 155 ILE B O 1
ATOM 3162 N N . ASN B 1 156 ? -5.043 -9.328 -14.32 1 94.69 156 ASN B N 1
ATOM 3163 C CA . ASN B 1 156 ? -4.922 -10.703 -13.859 1 94.69 156 ASN B CA 1
ATOM 3164 C C . ASN B 1 156 ? -3.594 -10.945 -13.148 1 94.69 156 ASN B C 1
ATOM 3166 O O . ASN B 1 156 ? -2.529 -10.656 -13.703 1 94.69 156 ASN B O 1
ATOM 3170 N N . ALA B 1 157 ? -3.686 -11.484 -11.961 1 95.94 157 ALA B N 1
ATOM 3171 C CA . ALA B 1 157 ? -2.488 -11.609 -11.141 1 95.94 157 ALA B CA 1
ATOM 3172 C C . ALA B 1 157 ? -1.486 -12.57 -11.766 1 95.94 157 ALA B C 1
ATOM 3174 O O . ALA B 1 157 ? -0.274 -12.383 -11.648 1 95.94 157 ALA B O 1
ATOM 3175 N N . ASP B 1 158 ? -1.933 -13.664 -12.406 1 94.88 158 ASP B N 1
ATOM 3176 C CA . ASP B 1 158 ? -1.036 -14.586 -13.102 1 94.88 158 ASP B CA 1
ATOM 3177 C C . ASP B 1 158 ? -0.308 -13.883 -14.242 1 94.88 158 ASP B C 1
ATOM 3179 O O . ASP B 1 158 ? 0.906 -14.031 -14.398 1 94.88 158 ASP B O 1
ATOM 3183 N N . THR B 1 159 ? -1.049 -13.109 -15.008 1 94.31 159 THR B N 1
ATOM 3184 C CA . THR B 1 159 ? -0.48 -12.383 -16.141 1 94.31 159 THR B CA 1
ATOM 3185 C C . THR B 1 159 ? 0.598 -11.406 -15.664 1 94.31 159 THR B C 1
ATOM 3187 O O . THR B 1 159 ? 1.659 -11.305 -16.281 1 94.31 159 THR B O 1
ATOM 3190 N N . LEU B 1 160 ? 0.302 -10.703 -14.594 1 97.25 160 LEU B N 1
ATOM 3191 C CA . LEU B 1 160 ? 1.29 -9.781 -14.039 1 97.25 160 LEU B CA 1
ATOM 3192 C C . LEU B 1 160 ? 2.553 -10.523 -13.617 1 97.25 160 LEU B C 1
ATOM 3194 O O . LEU B 1 160 ? 3.666 -10.094 -13.93 1 97.25 160 LEU B O 1
ATOM 3198 N N . ALA B 1 161 ? 2.363 -11.633 -12.938 1 97.88 161 ALA B N 1
ATOM 3199 C CA . ALA B 1 161 ? 3.494 -12.422 -12.461 1 97.88 161 ALA B CA 1
ATOM 3200 C C . ALA B 1 161 ? 4.344 -12.922 -13.633 1 97.88 161 ALA B C 1
ATOM 3202 O O . ALA B 1 161 ? 5.574 -12.852 -13.586 1 97.88 161 ALA B O 1
ATOM 3203 N N . TYR B 1 162 ? 3.686 -13.391 -14.68 1 96.69 162 TYR B N 1
ATOM 3204 C CA . TYR B 1 162 ? 4.391 -13.867 -15.867 1 96.69 162 TYR B CA 1
ATOM 3205 C C . TYR B 1 162 ? 5.18 -12.75 -16.531 1 96.69 162 TYR B C 1
ATOM 3207 O O . TYR B 1 162 ? 6.332 -12.938 -16.922 1 96.69 162 TYR B O 1
ATOM 3215 N N . LYS B 1 163 ? 4.574 -11.602 -16.641 1 96.88 163 LYS B N 1
ATOM 3216 C CA . LYS B 1 163 ? 5.23 -10.469 -17.297 1 96.88 163 LYS B CA 1
ATOM 3217 C C . LYS B 1 163 ? 6.469 -10.031 -16.516 1 96.88 163 LYS B C 1
ATOM 3219 O O . LYS B 1 163 ? 7.504 -9.734 -17.109 1 96.88 163 LYS B O 1
ATOM 3224 N N . ILE B 1 164 ? 6.363 -10.023 -15.195 1 98.06 164 ILE B N 1
ATOM 3225 C CA . ILE B 1 164 ? 7.5 -9.656 -14.359 1 98.06 164 ILE B CA 1
ATOM 3226 C C . ILE B 1 164 ? 8.602 -10.711 -14.492 1 98.06 164 ILE B C 1
ATOM 3228 O O . ILE B 1 164 ? 9.773 -10.375 -14.68 1 98.06 164 ILE B O 1
ATOM 3232 N N . ALA B 1 165 ? 8.227 -11.969 -14.445 1 97.38 165 ALA B N 1
ATOM 3233 C CA . ALA B 1 165 ? 9.195 -13.055 -14.555 1 97.38 165 ALA B CA 1
ATOM 3234 C C . ALA B 1 165 ? 9.906 -13.023 -15.906 1 97.38 165 ALA B C 1
ATOM 3236 O O . ALA B 1 165 ? 11.117 -13.211 -15.984 1 97.38 165 ALA B O 1
ATOM 3237 N N . GLN B 1 166 ? 9.133 -12.766 -16.938 1 95.81 166 GLN B N 1
ATOM 3238 C CA . GLN B 1 166 ? 9.68 -12.656 -18.281 1 95.81 166 GLN B CA 1
ATOM 3239 C C . GLN B 1 166 ? 10.68 -11.516 -18.375 1 95.81 166 GLN B C 1
ATOM 3241 O O . GLN B 1 166 ? 11.773 -11.68 -18.938 1 95.81 166 GLN B O 1
ATOM 3246 N N . THR B 1 167 ? 10.305 -10.398 -17.859 1 96.81 167 THR B N 1
ATOM 3247 C CA . THR B 1 167 ? 11.109 -9.188 -17.953 1 96.81 167 THR B CA 1
ATOM 3248 C C . THR B 1 167 ? 12.43 -9.359 -17.203 1 96.81 167 THR B C 1
ATOM 3250 O O . THR B 1 167 ? 13.469 -8.852 -17.641 1 96.81 167 THR B O 1
ATOM 3253 N N . LEU B 1 168 ? 12.398 -10.133 -16.141 1 97.44 168 LEU B N 1
ATOM 3254 C CA . LEU B 1 168 ? 13.562 -10.273 -15.273 1 97.44 168 LEU B CA 1
ATOM 3255 C C . LEU B 1 168 ? 14.328 -11.555 -15.594 1 97.44 168 LEU B C 1
ATOM 3257 O O . LEU B 1 168 ? 15.344 -11.852 -14.969 1 97.44 168 LEU B O 1
ATOM 3261 N N . ASN B 1 169 ? 13.82 -12.328 -16.562 1 96.44 169 ASN B N 1
ATOM 3262 C CA . ASN B 1 169 ? 14.383 -13.641 -16.844 1 96.44 169 ASN B CA 1
ATOM 3263 C C . ASN B 1 169 ? 14.492 -14.492 -15.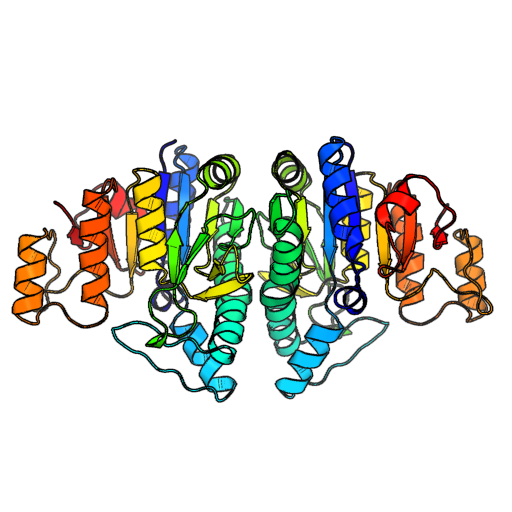586 1 96.44 169 ASN B C 1
ATOM 3265 O O . ASN B 1 169 ? 15.562 -15.031 -15.289 1 96.44 169 ASN B O 1
ATOM 3269 N N . ALA B 1 170 ? 13.406 -14.555 -14.859 1 97.25 170 ALA B N 1
ATOM 3270 C CA . ALA B 1 170 ? 13.367 -15.227 -13.562 1 97.25 170 ALA B CA 1
ATOM 3271 C C . ALA B 1 170 ? 12.438 -16.438 -13.609 1 97.25 170 ALA B C 1
ATOM 3273 O 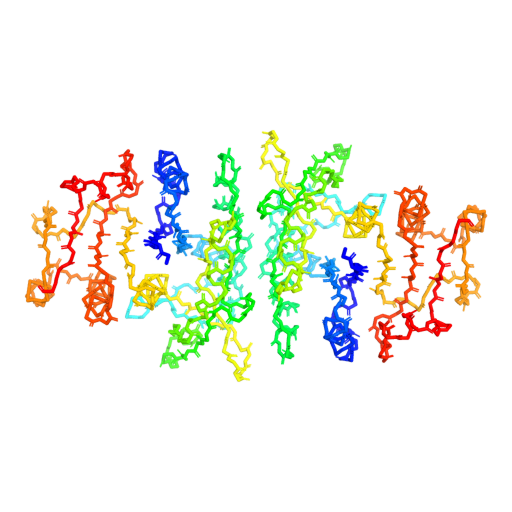O . ALA B 1 170 ? 11.516 -16.5 -14.43 1 97.25 170 ALA B O 1
ATOM 3274 N N . PRO B 1 171 ? 12.703 -17.5 -12.789 1 96.56 171 PRO B N 1
ATOM 3275 C CA . PRO B 1 171 ? 11.68 -18.516 -12.594 1 96.56 171 PRO B CA 1
ATOM 3276 C C . PRO B 1 171 ? 10.438 -17.984 -11.875 1 96.56 171 PRO B C 1
ATOM 3278 O O . PRO B 1 171 ? 10.516 -16.984 -11.164 1 96.56 171 PRO B O 1
ATOM 3281 N N . ILE B 1 172 ? 9.375 -18.688 -12.102 1 97.62 172 ILE B N 1
ATOM 3282 C CA . ILE B 1 172 ? 8.125 -18.297 -11.453 1 97.62 172 ILE B CA 1
ATOM 3283 C C . ILE B 1 172 ? 7.465 -19.531 -10.82 1 97.62 172 ILE B C 1
ATOM 3285 O O . ILE B 1 172 ? 7.402 -20.594 -11.438 1 97.62 172 ILE B O 1
ATOM 3289 N N . TYR B 1 173 ? 7.094 -19.375 -9.547 1 97.38 173 TYR B N 1
ATOM 3290 C CA . TYR B 1 173 ? 6.312 -20.344 -8.797 1 97.38 173 TYR B CA 1
ATOM 3291 C C . TYR B 1 173 ? 4.883 -19.859 -8.594 1 97.38 173 TYR B C 1
ATOM 3293 O O . TYR B 1 173 ? 4.645 -18.891 -7.863 1 97.38 173 TYR B O 1
ATOM 3301 N N . LEU B 1 174 ? 3.959 -20.562 -9.219 1 97.06 174 LEU B N 1
ATOM 3302 C CA . LEU B 1 174 ? 2.547 -20.266 -9.023 1 97.06 174 LEU B CA 1
ATOM 3303 C C . LEU B 1 174 ? 1.936 -21.156 -7.953 1 97.06 174 LEU B C 1
ATOM 3305 O O . LEU B 1 174 ? 1.649 -22.328 -8.203 1 97.06 174 LEU B O 1
ATOM 3309 N N . LEU B 1 175 ? 1.741 -20.562 -6.828 1 96.94 175 LEU B N 1
ATOM 3310 C CA . LEU B 1 175 ? 1.108 -21.297 -5.734 1 96.94 175 LEU B CA 1
ATOM 3311 C C . LEU B 1 175 ? -0.41 -21.172 -5.805 1 96.94 175 LEU B C 1
ATOM 3313 O O . LEU B 1 175 ? -0.952 -20.062 -5.668 1 96.94 175 LEU B O 1
ATOM 3317 N N . SER B 1 176 ? -1.044 -22.281 -5.969 1 93.56 176 SER B N 1
ATOM 3318 C CA . SER B 1 176 ? -2.484 -22.328 -6.199 1 93.56 176 SER B CA 1
ATOM 3319 C C . SER B 1 176 ? -3.154 -23.328 -5.25 1 93.56 176 SER B C 1
ATOM 3321 O O . SER B 1 176 ? -2.51 -23.859 -4.344 1 93.56 176 SER B O 1
ATOM 3323 N N . ASP B 1 177 ? -4.516 -23.406 -5.367 1 92.19 177 ASP B N 1
ATOM 3324 C CA . ASP B 1 177 ? -5.27 -24.328 -4.523 1 92.19 177 ASP B CA 1
ATOM 3325 C C . ASP B 1 177 ? -5.359 -25.703 -5.164 1 92.19 177 ASP B C 1
ATOM 3327 O O . ASP B 1 177 ? -6.082 -26.578 -4.676 1 92.19 177 ASP B O 1
ATOM 3331 N N . ILE B 1 178 ? -4.656 -25.922 -6.273 1 90.19 178 ILE B N 1
ATOM 3332 C CA . ILE B 1 178 ? -4.582 -27.219 -6.934 1 90.19 178 ILE B CA 1
ATOM 3333 C C . ILE B 1 178 ? -3.152 -27.75 -6.871 1 90.19 178 ILE B C 1
ATOM 3335 O O . ILE B 1 178 ? -2.195 -26.969 -6.863 1 90.19 178 ILE B O 1
ATOM 3339 N N . PRO B 1 179 ? -3.023 -29.031 -6.832 1 93.88 179 PRO B N 1
ATOM 3340 C CA . PRO B 1 179 ? -1.688 -29.625 -6.688 1 93.88 179 PRO B CA 1
ATOM 3341 C C . PRO B 1 179 ? -0.836 -29.469 -7.945 1 93.88 179 PRO B C 1
ATOM 3343 O O . PRO B 1 179 ? 0.383 -29.656 -7.895 1 93.88 179 PRO B O 1
ATOM 3346 N N . GLY B 1 180 ? -1.32 -29.109 -9.039 1 94.81 180 GLY B N 1
ATOM 3347 C CA . GLY B 1 180 ? -0.775 -28.969 -10.383 1 94.81 180 GLY B CA 1
ATOM 3348 C C . GLY B 1 180 ? -1.828 -29.094 -11.469 1 94.81 180 GLY B C 1
ATOM 3349 O O . GLY B 1 180 ? -3.027 -29.078 -11.18 1 94.81 180 GLY B O 1
ATOM 3350 N N . VAL B 1 181 ? -1.399 -29.062 -12.641 1 95.62 181 VAL B N 1
ATOM 3351 C CA . VAL B 1 181 ? -2.346 -29.281 -13.727 1 95.62 181 VAL B CA 1
ATOM 3352 C C . VAL B 1 181 ? -2.826 -30.734 -13.719 1 95.62 181 VAL B C 1
ATOM 3354 O O . VAL B 1 181 ? -2.025 -31.656 -13.852 1 95.62 181 VAL B O 1
ATOM 3357 N N . MET B 1 182 ? -4.082 -30.844 -13.57 1 95.12 182 MET B N 1
ATOM 3358 C CA . MET B 1 182 ? -4.691 -32.156 -13.445 1 95.12 182 MET B CA 1
ATOM 3359 C C . MET B 1 182 ? -5.16 -32.688 -14.797 1 95.12 182 MET B C 1
ATOM 3361 O O . MET B 1 182 ? -5.969 -32.031 -15.469 1 95.12 182 MET B O 1
ATOM 3365 N N . ILE B 1 183 ? -4.664 -33.812 -15.195 1 94.94 183 ILE B N 1
ATOM 3366 C CA . ILE B 1 183 ? -5.117 -34.562 -16.359 1 94.94 183 ILE B CA 1
ATOM 3367 C C . ILE B 1 183 ? -5.551 -35.969 -15.945 1 94.94 183 ILE B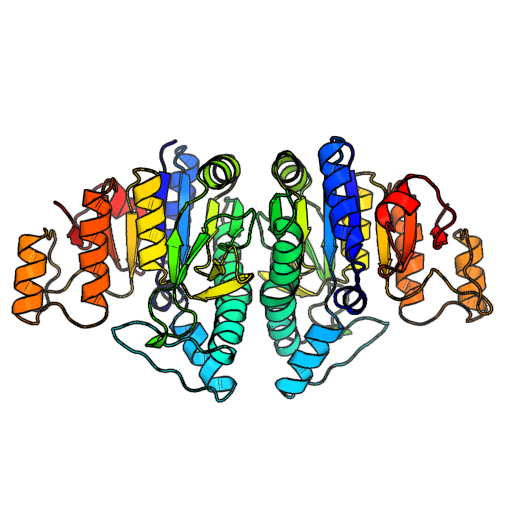 C 1
ATOM 3369 O O . ILE B 1 183 ? -4.77 -36.688 -15.359 1 94.94 183 ILE B O 1
ATOM 3373 N N . ASP B 1 184 ? -6.793 -36.312 -16.203 1 93.62 184 ASP B N 1
ATOM 3374 C CA . ASP B 1 184 ? -7.34 -37.594 -15.781 1 93.62 184 ASP B CA 1
ATOM 3375 C C . ASP B 1 184 ? -7.141 -37.812 -14.281 1 93.62 184 ASP B C 1
ATOM 3377 O O . ASP B 1 184 ? -6.645 -38.844 -13.867 1 93.62 184 ASP B O 1
ATOM 3381 N N . ASN B 1 185 ? -7.312 -36.781 -13.539 1 92.56 185 ASN B N 1
ATOM 3382 C CA . ASN B 1 185 ? -7.309 -36.75 -12.086 1 92.56 185 ASN B CA 1
ATOM 3383 C C . ASN B 1 185 ? -5.91 -37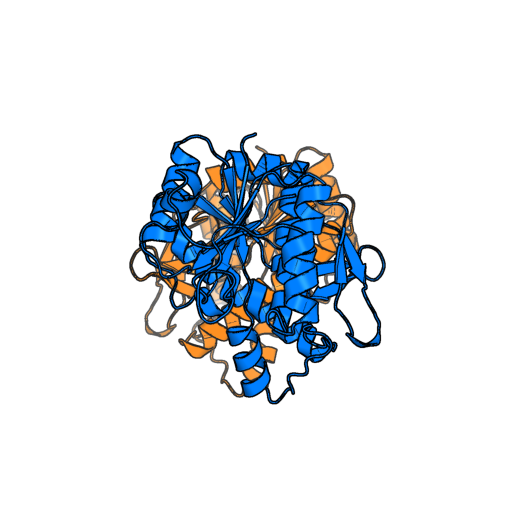 -11.523 1 92.56 185 ASN B C 1
ATOM 3385 O O . ASN B 1 185 ? -5.762 -37.406 -10.375 1 92.56 185 ASN B O 1
ATOM 3389 N N . LYS B 1 186 ? -5.016 -36.844 -12.367 1 95.62 186 LYS B N 1
ATOM 3390 C CA . LYS B 1 186 ? -3.629 -36.938 -11.93 1 95.62 186 LYS B CA 1
ATOM 3391 C C . LYS B 1 186 ? -2.838 -35.688 -12.281 1 95.62 186 LYS B C 1
ATOM 3393 O O . LYS B 1 186 ? -3.033 -35.094 -13.352 1 95.62 186 LYS B O 1
ATOM 3398 N N . VAL B 1 187 ? -1.926 -35.375 -11.375 1 95.88 187 VAL B N 1
ATOM 3399 C CA . VAL B 1 187 ? -1.051 -34.219 -11.648 1 95.88 187 VAL B CA 1
ATOM 3400 C C . VAL B 1 187 ? -0.062 -34.594 -12.75 1 95.88 187 VAL B C 1
ATOM 3402 O O . VAL B 1 187 ? 0.584 -35.656 -12.695 1 95.88 187 VAL B O 1
ATOM 3405 N N . LYS B 1 188 ? 0.009 -33.812 -13.766 1 95.88 188 LYS B N 1
ATOM 3406 C CA . LYS B 1 188 ? 1.068 -33.969 -14.758 1 95.88 188 LYS B CA 1
ATOM 3407 C C . LYS B 1 188 ? 2.352 -33.281 -14.297 1 95.88 188 LYS B C 1
ATOM 3409 O O . LYS B 1 188 ? 2.361 -32.062 -14.047 1 95.88 188 LYS B O 1
ATOM 3414 N N . ALA B 1 189 ? 3.369 -34.031 -14.227 1 95 189 ALA B N 1
ATOM 3415 C CA . ALA B 1 189 ? 4.625 -33.5 -13.703 1 95 189 ALA B CA 1
ATOM 3416 C C . ALA B 1 189 ? 5.191 -32.438 -14.633 1 95 189 ALA B C 1
ATOM 3418 O O . ALA B 1 189 ? 5.789 -31.453 -14.172 1 95 189 ALA B O 1
ATOM 3419 N N . THR B 1 190 ? 5.074 -32.656 -15.914 1 95.38 190 THR B N 1
ATOM 3420 C CA . THR B 1 190 ? 5.602 -31.734 -16.906 1 95.38 190 THR B CA 1
ATOM 3421 C C . THR B 1 190 ? 4.617 -31.562 -18.062 1 95.38 190 THR B C 1
ATOM 3423 O O . THR B 1 190 ? 3.975 -32.531 -18.484 1 95.38 190 THR B O 1
ATOM 3426 N N . LEU B 1 191 ? 4.504 -30.375 -18.484 1 95.12 191 LEU B N 1
ATOM 3427 C CA . LEU B 1 191 ? 3.695 -30.078 -19.656 1 95.12 191 LEU B CA 1
ATOM 3428 C C . LEU B 1 191 ? 4.449 -29.141 -20.609 1 95.12 191 LEU B C 1
ATOM 3430 O O . LEU B 1 191 ? 5.156 -28.234 -20.172 1 95.12 191 LEU B O 1
ATOM 3434 N N . ASN B 1 192 ? 4.383 -29.359 -21.875 1 94.38 192 ASN B N 1
ATOM 3435 C CA . ASN B 1 192 ? 4.867 -28.438 -22.906 1 94.38 192 ASN B CA 1
ATOM 3436 C C . ASN B 1 192 ? 3.721 -27.906 -23.766 1 94.38 192 ASN B C 1
ATOM 3438 O O . ASN B 1 192 ? 2.553 -28.188 -23.484 1 94.38 192 ASN B O 1
ATOM 3442 N N . SER B 1 193 ? 4.098 -27.094 -24.75 1 93.5 193 SER B N 1
ATOM 3443 C CA . SER B 1 193 ? 3.098 -26.422 -25.578 1 93.5 193 SER B CA 1
ATOM 3444 C C . SER B 1 193 ? 2.205 -27.438 -26.281 1 93.5 193 SER B C 1
ATOM 3446 O O . SER B 1 193 ? 0.992 -27.234 -26.391 1 93.5 193 SER B O 1
ATOM 3448 N N . GLU B 1 194 ? 2.805 -28.484 -26.734 1 95.25 194 GLU B N 1
ATOM 3449 C CA . GLU B 1 194 ? 2.055 -29.516 -27.453 1 95.25 194 GLU B CA 1
ATOM 3450 C C . GLU B 1 194 ? 1.072 -30.219 -26.516 1 95.25 194 GLU B C 1
ATOM 3452 O O . GLU B 1 194 ? -0.087 -30.438 -26.875 1 95.25 194 GLU B O 1
ATOM 3457 N N . HIS B 1 195 ? 1.608 -30.625 -25.359 1 95 195 HIS B N 1
ATOM 3458 C CA . HIS B 1 195 ? 0.732 -31.234 -24.359 1 95 195 HIS B CA 1
ATOM 3459 C C . HIS B 1 195 ? -0.469 -30.344 -24.062 1 95 195 HIS B C 1
ATOM 3461 O O . HIS B 1 195 ? -1.61 -30.812 -24.062 1 95 195 HIS B O 1
ATOM 3467 N N . ILE B 1 196 ? -0.189 -29.078 -23.812 1 93.88 196 ILE B N 1
ATOM 3468 C CA . ILE B 1 196 ? -1.198 -28.109 -23.391 1 93.88 196 ILE B CA 1
ATOM 3469 C C . ILE B 1 196 ? -2.254 -27.969 -24.484 1 93.88 196 ILE B C 1
ATOM 3471 O O . ILE B 1 196 ? -3.453 -28.031 -24.219 1 93.88 196 ILE B O 1
ATOM 3475 N N . LYS B 1 197 ? -1.805 -27.797 -25.719 1 94.25 197 LYS B N 1
ATOM 3476 C CA . LYS B 1 197 ? -2.727 -27.703 -26.844 1 94.25 197 LYS B CA 1
ATOM 3477 C C . LYS B 1 197 ? -3.631 -28.922 -26.938 1 94.25 197 LYS B C 1
ATOM 3479 O O . LYS B 1 197 ? -4.848 -28.797 -27.094 1 94.25 197 LYS B O 1
ATOM 3484 N N . ASN B 1 198 ? -3.033 -30.016 -26.844 1 96.44 198 ASN B N 1
ATOM 3485 C CA . ASN B 1 198 ? -3.764 -31.281 -26.938 1 96.44 198 ASN B CA 1
ATOM 3486 C C . ASN B 1 198 ? -4.793 -31.406 -25.812 1 96.44 198 ASN B C 1
ATOM 3488 O O . ASN B 1 198 ? -5.93 -31.828 -26.062 1 96.44 198 ASN B O 1
ATOM 3492 N N . TYR B 1 199 ? -4.352 -31.109 -24.641 1 96 199 TYR B N 1
ATOM 3493 C CA . TYR B 1 199 ? -5.234 -31.281 -23.484 1 96 199 TYR B CA 1
ATOM 3494 C C . TYR B 1 199 ? -6.371 -30.266 -23.516 1 96 199 TYR B C 1
ATOM 3496 O O . TYR B 1 199 ? -7.461 -30.531 -23 1 96 199 TYR B O 1
ATOM 3504 N N . ILE B 1 200 ? -6.117 -29.047 -24.031 1 92.94 200 ILE B N 1
ATOM 3505 C CA . ILE B 1 200 ? -7.184 -28.078 -24.219 1 92.94 200 ILE B CA 1
ATOM 3506 C C . ILE B 1 200 ? -8.203 -28.609 -25.219 1 92.94 200 ILE B C 1
ATOM 3508 O O . ILE B 1 200 ? -9.406 -28.547 -24.984 1 92.94 200 ILE B O 1
ATOM 3512 N N . GLU B 1 201 ? -7.707 -29.188 -26.359 1 94.81 201 GLU B N 1
ATOM 3513 C CA . GLU B 1 201 ? -8.57 -29.75 -27.391 1 94.81 201 GLU B CA 1
ATOM 3514 C C . GLU B 1 201 ? -9.406 -30.906 -26.844 1 94.81 201 GLU B C 1
ATOM 3516 O O . GLU B 1 201 ? -10.562 -31.078 -27.234 1 94.81 201 GLU B O 1
ATOM 3521 N N . GLN B 1 202 ? -8.875 -31.625 -25.969 1 95.81 202 GLN B N 1
ATOM 3522 C CA . GLN B 1 202 ? -9.547 -32.781 -25.359 1 95.81 202 GLN B CA 1
ATOM 3523 C C . GLN B 1 202 ? -10.438 -32.344 -24.203 1 95.81 202 GLN B C 1
ATOM 3525 O O . GLN B 1 202 ? -11.031 -33.156 -23.516 1 95.81 202 GLN B O 1
ATOM 3530 N N . GLU B 1 203 ? -10.406 -31.109 -23.875 1 93.06 203 GLU B N 1
ATOM 3531 C CA . GLU B 1 203 ? -11.227 -30.516 -22.828 1 93.06 203 GLU B CA 1
ATOM 3532 C C . GLU B 1 203 ? -10.805 -31.031 -21.453 1 93.06 203 GLU B C 1
ATOM 3534 O O . GLU B 1 203 ? -11.641 -31.188 -20.562 1 93.06 203 GLU B O 1
ATOM 3539 N N . GLN B 1 204 ? -9.602 -31.391 -21.375 1 94 204 GLN B N 1
ATOM 3540 C CA . GLN B 1 204 ? -9.023 -31.766 -20.094 1 94 204 GLN B CA 1
ATOM 3541 C C . GLN B 1 204 ? -8.477 -30.547 -19.359 1 94 204 GLN B C 1
ATOM 3543 O O . GLN B 1 204 ? -8.328 -30.578 -18.125 1 94 204 GLN B O 1
ATOM 3548 N N . ILE B 1 205 ? -8.039 -29.594 -20.031 1 91.88 205 ILE B N 1
ATOM 3549 C CA . ILE B 1 205 ? -7.742 -28.266 -19.531 1 91.88 205 ILE B CA 1
ATOM 3550 C C . ILE B 1 205 ? -8.844 -27.297 -19.953 1 91.88 205 ILE B C 1
ATOM 3552 O O . ILE B 1 205 ? -9.172 -27.203 -21.141 1 91.88 205 ILE B O 1
ATOM 3556 N N . TYR B 1 206 ? -9.445 -26.672 -18.984 1 85.12 206 TYR B N 1
ATOM 3557 C CA . TYR B 1 206 ? -10.594 -25.828 -19.281 1 85.12 206 TYR B CA 1
ATOM 3558 C C . TYR B 1 206 ? -10.664 -24.641 -18.344 1 85.12 206 TYR B C 1
ATOM 3560 O O . TYR B 1 206 ? -9.867 -24.531 -17.406 1 85.12 206 TYR B O 1
ATOM 3568 N N . GLY B 1 207 ? -11.555 -23.734 -18.672 1 79.12 207 GLY B N 1
ATOM 3569 C CA . GLY B 1 207 ? -11.812 -22.594 -17.812 1 79.12 207 GLY B CA 1
ATOM 3570 C C . GLY B 1 207 ? -10.602 -21.719 -17.594 1 79.12 207 GLY B C 1
ATOM 3571 O O . GLY B 1 207 ? -9.938 -21.328 -18.562 1 79.12 207 GLY B O 1
ATOM 3572 N N . GLY B 1 208 ? -10.391 -21.328 -16.375 1 78.44 208 GLY B N 1
ATOM 3573 C CA . GLY B 1 208 ? -9.336 -20.391 -16.016 1 78.44 208 GLY B CA 1
ATOM 3574 C C . GLY B 1 208 ? -7.945 -20.984 -16.141 1 78.44 208 GLY B C 1
ATOM 3575 O O . GLY B 1 208 ? -6.953 -20.25 -16.219 1 78.44 208 GLY B O 1
ATOM 3576 N N . MET B 1 209 ? -7.883 -22.25 -16.266 1 86.56 209 MET B N 1
ATOM 3577 C CA . MET B 1 209 ? -6.602 -22.922 -16.406 1 86.56 209 MET B CA 1
ATOM 3578 C C . MET B 1 209 ? -6.008 -22.703 -17.797 1 86.56 209 MET B C 1
ATOM 3580 O O . MET B 1 209 ? -4.789 -22.688 -17.953 1 86.56 209 MET B O 1
ATOM 3584 N N . ILE B 1 210 ? -6.891 -22.5 -18.75 1 86.38 210 ILE B N 1
ATOM 3585 C CA . ILE B 1 210 ? -6.426 -22.312 -20.109 1 86.38 210 ILE B CA 1
ATOM 3586 C C . ILE B 1 210 ? -5.5 -21.109 -20.188 1 86.38 210 ILE B C 1
ATOM 3588 O O . ILE B 1 210 ? -4.324 -21.234 -20.547 1 86.38 210 ILE B O 1
ATOM 3592 N N . PRO B 1 211 ? -6.059 -19.938 -19.797 1 82.56 211 PRO B N 1
ATOM 3593 C CA . PRO B 1 211 ? -5.141 -18.797 -19.859 1 82.56 211 PRO B CA 1
ATOM 3594 C C . PRO B 1 211 ? -3.916 -18.984 -18.969 1 82.56 211 PRO B C 1
ATOM 3596 O O . PRO B 1 211 ? -2.826 -18.5 -19.297 1 82.56 211 PRO B O 1
ATOM 3599 N N . LYS B 1 212 ? -4 -19.609 -17.906 1 87.88 212 LYS B N 1
ATOM 3600 C CA . LYS B 1 212 ? -2.902 -19.828 -16.969 1 87.88 212 LYS B CA 1
ATOM 3601 C C . LYS B 1 212 ? -1.755 -20.594 -17.641 1 87.88 212 LYS B C 1
ATOM 3603 O O . LYS B 1 212 ? -0.598 -20.172 -17.547 1 87.88 212 LYS B O 1
ATOM 3608 N N . VAL B 1 213 ? -2.086 -21.641 -18.328 1 91.44 213 VAL B N 1
ATOM 3609 C CA . VAL B 1 213 ? -1.041 -22.469 -18.906 1 91.44 213 VAL B CA 1
ATOM 3610 C C . VAL B 1 213 ? -0.569 -21.859 -20.234 1 91.44 213 VAL B C 1
ATOM 3612 O O . VAL B 1 213 ? 0.606 -21.969 -20.578 1 91.44 213 VAL B O 1
ATOM 3615 N N . GLN B 1 214 ? -1.478 -21.234 -20.953 1 88.44 214 GLN B N 1
ATOM 3616 C CA . GLN B 1 214 ? -1.07 -20.562 -22.188 1 88.44 214 GLN B CA 1
ATOM 3617 C C . GLN B 1 214 ? -0.131 -19.406 -21.891 1 88.44 214 GLN B C 1
ATOM 3619 O O . GLN B 1 214 ? 0.863 -19.203 -22.594 1 88.44 214 GLN B O 1
ATOM 3624 N N . ASP B 1 215 ? -0.437 -18.672 -20.875 1 90.44 215 ASP B N 1
ATOM 3625 C CA . ASP B 1 215 ? 0.422 -17.562 -20.469 1 90.44 215 ASP B CA 1
ATOM 3626 C C . ASP B 1 215 ? 1.786 -18.062 -20 1 90.44 215 ASP B C 1
ATOM 3628 O O . ASP B 1 215 ? 2.801 -17.391 -20.188 1 90.44 215 ASP B O 1
ATOM 3632 N N . ALA B 1 216 ? 1.72 -19.203 -19.406 1 93.44 216 ALA B N 1
ATOM 3633 C CA . ALA B 1 216 ? 2.969 -19.812 -18.953 1 93.44 216 ALA B CA 1
ATOM 3634 C C . ALA B 1 216 ? 3.891 -20.109 -20.125 1 93.44 216 ALA B C 1
ATOM 3636 O O . ALA B 1 216 ? 5.094 -19.844 -20.078 1 93.44 216 ALA B O 1
ATOM 3637 N N . ILE B 1 217 ? 3.275 -20.688 -21.172 1 93 217 ILE B N 1
ATOM 3638 C CA . ILE B 1 217 ? 4.047 -21 -22.359 1 93 217 ILE B CA 1
ATOM 3639 C C . ILE B 1 217 ? 4.633 -19.719 -22.953 1 93 217 ILE B C 1
ATOM 3641 O O . ILE B 1 217 ? 5.824 -19.672 -23.281 1 93 217 ILE B O 1
ATOM 3645 N N . SER B 1 218 ? 3.801 -18.75 -23.047 1 92.56 218 SER B N 1
ATOM 3646 C CA . SER B 1 218 ? 4.234 -17.469 -23.594 1 92.56 218 SER B CA 1
ATOM 3647 C C . SER B 1 218 ? 5.355 -16.859 -22.75 1 92.56 218 SER B C 1
ATOM 3649 O O . SER B 1 218 ? 6.316 -16.312 -23.281 1 92.56 218 SER B O 1
ATOM 3651 N N . ALA B 1 219 ? 5.223 -16.984 -21.453 1 93.31 219 ALA B N 1
ATOM 3652 C CA . ALA B 1 219 ? 6.223 -16.422 -20.547 1 93.31 219 ALA B CA 1
ATOM 3653 C C . ALA B 1 219 ? 7.586 -17.078 -20.766 1 93.31 219 ALA B C 1
ATOM 3655 O O . ALA B 1 219 ? 8.609 -16.391 -20.781 1 93.31 219 ALA B O 1
ATOM 3656 N N . ILE B 1 220 ? 7.598 -18.344 -20.953 1 93.56 220 ILE B N 1
ATOM 3657 C CA . ILE B 1 220 ? 8.844 -19.062 -21.172 1 93.56 220 ILE B CA 1
ATOM 3658 C C . ILE B 1 220 ? 9.445 -18.656 -22.516 1 93.56 220 ILE B C 1
ATOM 3660 O O . ILE B 1 220 ? 10.656 -18.422 -22.625 1 93.56 220 ILE B O 1
ATOM 3664 N N . GLU B 1 221 ? 8.594 -18.547 -23.484 1 93.19 221 GLU B N 1
ATOM 3665 C CA . GLU B 1 221 ? 9.047 -18.156 -24.812 1 93.19 221 GLU B CA 1
ATOM 3666 C C . GLU B 1 221 ? 9.68 -16.766 -24.797 1 93.19 221 GLU B C 1
ATOM 3668 O O . GLU B 1 221 ? 10.602 -16.484 -25.578 1 93.19 221 GLU B O 1
ATOM 3673 N N . TYR B 1 222 ? 9.25 -15.984 -23.844 1 92.56 222 TYR B N 1
ATOM 3674 C CA . TYR B 1 222 ? 9.695 -14.594 -23.844 1 92.56 222 TYR B CA 1
ATOM 3675 C C . TYR B 1 222 ? 10.734 -14.352 -22.766 1 92.56 222 TYR B C 1
ATOM 3677 O O . TYR B 1 222 ? 11.086 -13.203 -22.469 1 92.56 222 TYR B O 1
ATOM 3685 N N . GLY B 1 223 ? 11.211 -15.453 -22.078 1 91.88 223 GLY B N 1
ATOM 3686 C CA . GLY B 1 223 ? 12.391 -15.211 -21.25 1 91.88 223 GLY B CA 1
ATOM 3687 C C . GLY B 1 223 ? 12.266 -15.766 -19.844 1 91.88 223 GLY B C 1
ATOM 3688 O O . GLY B 1 223 ? 13.25 -15.844 -19.109 1 91.88 223 GLY B O 1
ATOM 3689 N N . CYS B 1 224 ? 11.086 -16.156 -19.469 1 93.5 224 CYS B N 1
ATOM 3690 C CA . CYS B 1 224 ? 10.914 -16.781 -18.156 1 93.5 224 CYS B CA 1
ATOM 3691 C C . CYS B 1 224 ? 11.711 -18.094 -18.078 1 93.5 224 CYS B C 1
ATOM 3693 O O . CYS B 1 224 ? 11.633 -18.922 -18.969 1 93.5 224 CYS B O 1
ATOM 3695 N N . GLN B 1 225 ? 12.398 -18.312 -17 1 91.19 225 GLN B N 1
ATOM 3696 C CA . GLN B 1 225 ? 13.32 -19.438 -16.875 1 91.19 225 GLN B CA 1
ATOM 3697 C C . GLN B 1 225 ? 12.562 -20.75 -16.672 1 91.19 225 GLN B C 1
ATOM 3699 O O . GLN B 1 225 ? 12.945 -21.781 -17.234 1 91.19 225 GLN B O 1
ATOM 3704 N N . LYS B 1 226 ? 11.617 -20.656 -15.805 1 91.69 226 LYS B N 1
ATOM 3705 C CA . LYS B 1 226 ? 10.883 -21.844 -15.383 1 91.69 226 LYS B CA 1
ATOM 3706 C C . LYS B 1 226 ? 9.531 -21.469 -14.789 1 91.69 226 LYS B C 1
ATOM 3708 O O . LYS B 1 226 ? 9.422 -20.484 -14.062 1 91.69 226 LYS B O 1
ATOM 3713 N N . VAL B 1 227 ? 8.547 -22.25 -15.172 1 95.94 227 VAL B N 1
ATOM 3714 C CA . VAL B 1 227 ? 7.23 -22.062 -14.578 1 95.94 227 VAL B CA 1
ATOM 3715 C C . VAL B 1 227 ? 6.824 -23.328 -13.828 1 95.94 227 VAL B C 1
ATOM 3717 O O . VAL B 1 227 ? 6.844 -24.438 -14.391 1 95.94 227 VAL B O 1
ATOM 3720 N N . VAL B 1 228 ? 6.512 -23.203 -12.594 1 96.5 228 VAL B N 1
ATOM 3721 C CA . VAL B 1 228 ? 6.008 -24.328 -11.805 1 96.5 228 VAL B CA 1
ATOM 3722 C C . VAL B 1 228 ? 4.672 -23.953 -11.164 1 96.5 228 VAL B C 1
ATOM 3724 O O . VAL B 1 228 ? 4.543 -22.875 -10.57 1 96.5 228 VAL B O 1
ATOM 3727 N N . ILE B 1 229 ? 3.715 -24.781 -11.344 1 95.94 229 ILE B N 1
ATOM 3728 C CA . ILE B 1 229 ? 2.416 -24.656 -10.695 1 95.94 229 ILE B CA 1
ATOM 3729 C C . ILE B 1 229 ? 2.291 -25.703 -9.586 1 95.94 229 ILE B C 1
ATOM 3731 O O . ILE B 1 229 ? 2.445 -26.906 -9.836 1 95.94 229 ILE B O 1
ATOM 3735 N N . ALA B 1 230 ? 2.043 -25.297 -8.398 1 96.25 230 ALA B N 1
ATOM 3736 C CA . ALA B 1 230 ? 1.981 -26.219 -7.273 1 96.25 230 ALA B CA 1
ATOM 3737 C C . ALA B 1 230 ? 0.979 -25.734 -6.227 1 96.25 230 ALA B C 1
ATOM 3739 O O . ALA B 1 230 ? 0.5 -24.609 -6.289 1 96.25 230 ALA B O 1
ATOM 3740 N N . ALA B 1 231 ? 0.66 -26.625 -5.27 1 95.44 231 ALA B N 1
ATOM 3741 C CA . ALA B 1 231 ? -0.287 -26.312 -4.203 1 95.44 231 ALA B CA 1
ATOM 3742 C C . ALA B 1 231 ? 0.376 -25.484 -3.107 1 95.44 231 ALA B C 1
ATOM 3744 O O . ALA B 1 231 ? 1.429 -25.859 -2.588 1 95.44 231 ALA B O 1
ATOM 3745 N N . GLY B 1 232 ? -0.28 -24.391 -2.742 1 95.75 232 GLY B N 1
ATOM 3746 C CA . GLY B 1 232 ? 0.267 -23.5 -1.732 1 95.75 232 GLY B CA 1
ATOM 3747 C C . GLY B 1 232 ? 0.114 -24.031 -0.32 1 95.75 232 GLY B C 1
ATOM 3748 O O . GLY B 1 232 ? 0.748 -23.516 0.61 1 95.75 232 GLY B O 1
ATOM 3749 N N . ASN B 1 233 ? -0.722 -25.031 -0.139 1 95.06 233 ASN B N 1
ATOM 3750 C CA . ASN B 1 233 ? -0.969 -25.547 1.199 1 95.06 233 ASN B CA 1
ATOM 3751 C C . ASN B 1 233 ? -0.024 -26.703 1.534 1 95.06 233 ASN B C 1
ATOM 3753 O O . ASN B 1 233 ? -0.244 -27.438 2.504 1 95.06 233 ASN B O 1
ATOM 3757 N N . GLU B 1 234 ? 0.971 -26.906 0.734 1 94.19 234 GLU B N 1
ATOM 3758 C CA . GLU B 1 234 ? 1.976 -27.938 0.979 1 94.19 234 GLU B CA 1
ATOM 3759 C C . GLU B 1 234 ? 3.152 -27.375 1.776 1 94.19 234 GLU B C 1
ATOM 3761 O O . GLU B 1 234 ? 3.605 -26.25 1.527 1 94.19 234 GLU B O 1
ATOM 3766 N N . ALA B 1 235 ? 3.578 -28.219 2.678 1 95 235 ALA B N 1
ATOM 3767 C CA . ALA B 1 235 ? 4.707 -27.812 3.512 1 95 235 ALA B CA 1
ATOM 3768 C C . ALA B 1 235 ? 5.957 -27.578 2.666 1 95 235 ALA B C 1
ATOM 3770 O O . ALA B 1 235 ? 6.246 -28.359 1.753 1 95 235 ALA B O 1
ATOM 3771 N N . HIS B 1 236 ? 6.648 -26.453 2.93 1 96.56 236 HIS B N 1
ATOM 3772 C CA . HIS B 1 236 ? 7.922 -26.094 2.322 1 96.56 236 HIS B CA 1
ATOM 3773 C C . HIS B 1 236 ? 7.836 -26.125 0.8 1 96.56 236 HIS B C 1
ATOM 3775 O O . HIS B 1 236 ? 8.766 -26.578 0.132 1 96.56 236 HIS B O 1
ATOM 3781 N N . VAL B 1 237 ? 6.676 -25.703 0.279 1 96.38 237 VAL B N 1
ATOM 3782 C CA . VAL B 1 237 ? 6.391 -25.812 -1.149 1 96.38 237 VAL B CA 1
ATOM 3783 C C . VAL B 1 237 ? 7.434 -25.016 -1.94 1 96.38 237 VAL B C 1
ATOM 3785 O O . VAL B 1 237 ? 7.918 -25.484 -2.973 1 96.38 237 VAL B O 1
ATOM 3788 N N . VAL B 1 238 ? 7.867 -23.875 -1.511 1 96.75 238 VAL B N 1
ATOM 3789 C CA . VAL B 1 238 ? 8.812 -23.031 -2.236 1 96.75 238 VAL B CA 1
ATOM 3790 C C . VAL B 1 238 ? 10.18 -23.703 -2.277 1 96.75 238 VAL B C 1
ATOM 3792 O O . VAL B 1 238 ? 10.812 -23.781 -3.334 1 96.75 238 VAL B O 1
ATOM 3795 N N . GLU B 1 239 ? 10.594 -24.172 -1.146 1 95.75 239 GLU B N 1
ATOM 3796 C CA . GLU B 1 239 ? 11.867 -24.875 -1.066 1 95.75 239 GLU B CA 1
ATOM 3797 C C . GLU B 1 239 ? 11.859 -26.125 -1.934 1 95.75 239 GLU B C 1
ATOM 3799 O O . GLU B 1 239 ? 12.852 -26.422 -2.609 1 95.75 239 GLU B O 1
ATOM 3804 N N . ARG B 1 240 ? 10.773 -26.812 -1.885 1 95 240 ARG B N 1
ATOM 3805 C CA . ARG B 1 240 ? 10.664 -28.062 -2.645 1 95 240 ARG B CA 1
ATOM 3806 C C . ARG B 1 240 ? 10.711 -27.781 -4.145 1 95 240 ARG B C 1
ATOM 3808 O O . ARG B 1 240 ? 11.367 -28.516 -4.891 1 95 240 ARG B O 1
ATOM 3815 N N . ILE B 1 241 ? 10.047 -26.75 -4.605 1 94.88 241 ILE B N 1
ATOM 3816 C CA . ILE B 1 241 ? 10.102 -26.375 -6.016 1 94.88 241 ILE B CA 1
ATOM 3817 C C . ILE B 1 241 ? 11.531 -26.016 -6.398 1 94.88 241 ILE B C 1
ATOM 3819 O O . ILE B 1 241 ? 12.047 -26.5 -7.41 1 94.88 241 ILE B O 1
ATOM 3823 N N . ARG B 1 242 ? 12.188 -25.297 -5.598 1 93.06 242 ARG B N 1
ATOM 3824 C CA . ARG B 1 242 ? 13.523 -24.781 -5.891 1 93.06 242 ARG B CA 1
ATOM 3825 C C . ARG B 1 242 ? 14.539 -25.922 -5.992 1 93.06 242 ARG B C 1
ATOM 3827 O O . ARG B 1 242 ? 15.445 -25.875 -6.824 1 93.06 242 ARG B O 1
ATOM 3834 N N . THR B 1 243 ? 14.32 -26.875 -5.141 1 91.5 243 THR B N 1
ATOM 3835 C CA . THR B 1 243 ? 15.305 -27.953 -5.078 1 91.5 243 THR B CA 1
ATOM 3836 C C . THR B 1 243 ? 14.922 -29.094 -6.027 1 91.5 243 THR B C 1
ATOM 3838 O O . THR B 1 243 ? 15.57 -30.141 -6.047 1 91.5 243 THR B O 1
ATOM 3841 N N . GLY B 1 244 ? 13.859 -28.906 -6.762 1 82.62 244 GLY B N 1
ATOM 3842 C CA . GLY B 1 244 ? 13.508 -29.828 -7.816 1 82.62 244 GLY B CA 1
ATOM 3843 C C . GLY B 1 244 ? 12.789 -31.062 -7.309 1 82.62 244 GLY B C 1
ATOM 3844 O O . GLY B 1 244 ? 12.883 -32.156 -7.902 1 82.62 244 GLY B O 1
ATOM 3845 N N . LYS B 1 245 ? 12.195 -30.781 -6.184 1 79 245 LYS B N 1
ATOM 3846 C CA . LYS B 1 245 ? 11.391 -31.906 -5.711 1 79 245 LYS B CA 1
ATOM 3847 C C . LYS B 1 245 ? 10.109 -32.062 -6.523 1 79 245 LYS B C 1
ATOM 3849 O O . LYS B 1 245 ? 9.539 -31.062 -6.977 1 79 245 LYS B O 1
ATOM 3854 N N . GLY B 1 246 ? 9.828 -33.156 -7.086 1 77.88 246 GLY B N 1
ATOM 3855 C CA . GLY B 1 246 ? 8.734 -33.531 -7.973 1 77.88 246 GLY B CA 1
ATOM 3856 C C . GLY B 1 246 ? 7.375 -33.094 -7.457 1 77.88 246 GLY B C 1
ATOM 3857 O O . GLY B 1 246 ? 6.496 -33.938 -7.238 1 77.88 246 GLY B O 1
ATOM 3858 N N . ILE B 1 247 ? 7.195 -31.703 -7.305 1 90.38 247 ILE B N 1
ATOM 3859 C CA . ILE B 1 247 ? 5.887 -31.219 -6.879 1 90.38 247 ILE B CA 1
ATOM 3860 C C . ILE B 1 247 ? 5.281 -30.344 -7.965 1 90.38 247 ILE B C 1
ATOM 3862 O O . ILE B 1 247 ? 5.996 -29.594 -8.641 1 90.38 247 ILE B O 1
ATOM 3866 N N . GLY B 1 248 ? 4 -30.531 -8.102 1 95.5 248 GLY B N 1
ATOM 3867 C CA . GLY B 1 248 ? 3.242 -29.703 -9.031 1 95.5 248 GLY B CA 1
ATOM 3868 C C . GLY B 1 248 ? 3.533 -30.016 -10.484 1 95.5 248 GLY B C 1
ATOM 3869 O O . GLY B 1 248 ? 3.836 -31.172 -10.828 1 95.5 248 GLY B O 1
ATOM 3870 N N . THR B 1 249 ? 3.32 -29.125 -11.336 1 97.06 249 THR B N 1
ATOM 3871 C CA . THR B 1 249 ? 3.531 -29.234 -12.773 1 97.06 249 THR B CA 1
ATOM 3872 C C . THR B 1 249 ? 4.562 -28.219 -13.25 1 97.06 249 THR B C 1
ATOM 3874 O O . THR B 1 249 ? 4.434 -27.016 -12.969 1 97.06 249 THR B O 1
ATOM 3877 N N . THR B 1 250 ? 5.59 -28.656 -13.883 1 96 250 THR B N 1
ATOM 3878 C CA . THR B 1 250 ? 6.555 -27.781 -14.523 1 96 250 THR B CA 1
ATOM 3879 C C . THR B 1 250 ? 6.203 -27.578 -16 1 96 250 THR B C 1
ATOM 3881 O O . THR B 1 250 ? 6.004 -28.547 -16.734 1 96 250 THR B O 1
ATOM 3884 N N . ILE B 1 251 ? 6.086 -26.359 -16.391 1 94.88 251 ILE B N 1
ATOM 3885 C CA . ILE B 1 251 ? 5.836 -26.047 -17.797 1 94.88 251 ILE B CA 1
ATOM 3886 C C . ILE B 1 251 ? 7.16 -25.828 -18.516 1 94.88 251 ILE B C 1
ATOM 3888 O O . ILE B 1 251 ? 8 -25.047 -18.062 1 94.88 251 ILE B O 1
ATOM 3892 N N . VAL B 1 252 ? 7.34 -26.484 -19.594 1 89 252 VAL B N 1
ATOM 3893 C CA . VAL B 1 252 ? 8.57 -26.406 -20.359 1 89 252 VAL B CA 1
ATOM 3894 C C . VAL B 1 252 ? 8.25 -26.062 -21.812 1 89 252 VAL B C 1
ATOM 3896 O O . VAL B 1 252 ? 7.082 -26.109 -22.234 1 89 252 VAL B O 1
ATOM 3899 N N . LEU B 1 253 ? 9.266 -25.594 -22.531 1 85.94 253 LEU B N 1
ATOM 3900 C CA . LEU B 1 253 ? 9.062 -25.344 -23.953 1 85.94 253 LEU B CA 1
ATOM 3901 C C . LEU B 1 253 ? 9.047 -26.656 -24.734 1 85.94 253 LEU B C 1
ATOM 3903 O O . LEU B 1 253 ? 9.711 -27.609 -24.359 1 85.94 253 LEU B O 1
#

Radius of gyration: 23.95 Å; Cα contacts (8 Å, |Δi|>4): 1188; chains: 2; bounding box: 46×74×56 Å